Protein 4FE7 (pdb70)

B-factor: mean 55.1, std 15.6, range [10.65, 136.02]

Organism: Escherichia coli (strain K12) (NCBI:txid83333)

Structure (mmCIF, N/CA/C/O backbone):
data_4FE7
#
_entry.id   4FE7
#
_cell.length_a   70.071
_cell.length_b   70.071
_cell.length_c   215.403
_cell.angle_alpha   90.00
_cell.angle_beta   90.00
_cell.angle_gamma   90.00
#
_symmetry.space_group_name_H-M   'P 41 21 2'
#
loop_
_entity.id
_entity.type
_entity.pdbx_description
1 polymer 'Xylose operon regulatory protein'
2 non-polymer alpha-D-xylopyranose
3 water water
#
loop_
_atom_site.group_PDB
_atom_site.id
_atom_site.type_symbol
_atom_site.label_atom_id
_atom_site.label_alt_id
_atom_site.label_comp_id
_atom_site.label_asym_id
_atom_site.label_entity_id
_atom_site.label_seq_id
_atom_site.pdbx_PDB_ins_code
_atom_site.Cartn_x
_atom_site.Cartn_y
_atom_site.Cartn_z
_atom_site.occupancy
_atom_site.B_iso_or_equiv
_atom_site.auth_seq_id
_atom_site.auth_comp_id
_atom_site.auth_asym_id
_atom_site.auth_atom_id
_atom_site.pdbx_PDB_model_num
ATOM 1 N N . MET A 1 21 ? 20.025 41.322 140.881 1.00 38.21 1 MET A N 1
ATOM 2 C CA . MET A 1 21 ? 20.394 42.542 140.054 1.00 39.11 1 MET A CA 1
ATOM 3 C C . MET A 1 21 ? 21.693 42.198 139.328 1.00 39.89 1 MET A C 1
ATOM 4 O O . MET A 1 21 ? 22.711 41.878 139.976 1.00 41.52 1 MET A O 1
ATOM 9 N N . PHE A 1 22 ? 21.688 42.192 138.007 1.00 39.51 2 PHE A N 1
ATOM 10 C CA . PHE A 1 22 ? 22.868 41.644 137.353 1.00 39.01 2 PHE A CA 1
ATOM 11 C C . PHE A 1 22 ? 23.590 42.800 136.668 1.00 39.84 2 PHE A C 1
ATOM 12 O O . PHE A 1 22 ? 23.561 42.971 135.437 1.00 39.98 2 PHE A O 1
ATOM 20 N N . THR A 1 23 ? 24.248 43.587 137.514 1.00 40.59 3 THR A N 1
ATOM 21 C CA . THR A 1 23 ? 24.588 44.965 137.205 1.00 41.29 3 THR A CA 1
ATOM 22 C C . THR A 1 23 ? 26.089 45.161 136.922 1.00 41.78 3 THR A C 1
ATOM 23 O O . THR A 1 23 ? 26.462 46.051 136.149 1.00 42.63 3 THR A O 1
ATOM 27 N N . LYS A 1 24 ? 26.925 44.314 137.531 1.00 41.37 4 LYS A N 1
ATOM 28 C CA . LYS A 1 24 ? 28.363 44.329 137.304 1.00 42.19 4 LYS A CA 1
ATOM 29 C C . LYS A 1 24 ? 28.634 43.846 135.893 1.00 41.80 4 LYS A C 1
ATOM 30 O O . LYS A 1 24 ? 28.298 42.705 135.546 1.00 40.67 4 LYS A O 1
ATOM 36 N N . ARG A 1 25 ? 29.233 44.711 135.078 1.00 43.20 5 ARG A N 1
ATOM 37 C CA . ARG A 1 25 ? 29.637 44.329 133.718 1.00 43.16 5 ARG A CA 1
ATOM 38 C C . ARG A 1 25 ? 31.147 44.144 133.547 1.00 44.43 5 ARG A C 1
ATOM 39 O O . ARG A 1 25 ? 31.954 44.864 134.130 1.00 46.33 5 ARG A O 1
ATOM 47 N N . HIS A 1 26 ? 31.532 43.166 132.748 1.00 44.20 6 HIS A N 1
ATOM 48 C CA . HIS A 1 26 ? 32.939 42.976 132.471 1.00 45.85 6 HIS A CA 1
ATOM 49 C C . HIS A 1 26 ? 33.215 43.230 131.009 1.00 46.52 6 HIS A C 1
ATOM 50 O O . HIS A 1 26 ? 32.534 42.668 130.135 1.00 45.23 6 HIS A O 1
ATOM 57 N N . ARG A 1 27 ? 34.201 44.088 130.742 1.00 48.90 7 ARG A N 1
ATOM 58 C CA . ARG A 1 27 ? 34.678 44.260 129.376 1.00 50.05 7 ARG A CA 1
ATOM 59 C C . ARG A 1 27 ? 35.675 43.167 129.033 1.00 49.35 7 ARG A C 1
ATOM 60 O O . ARG A 1 27 ? 36.664 42.968 129.757 1.00 50.67 7 ARG A O 1
ATOM 68 N N . ILE A 1 28 ? 35.399 42.462 127.936 1.00 47.42 8 ILE A N 1
ATOM 69 C CA . ILE A 1 28 ? 36.250 41.374 127.473 1.00 46.20 8 ILE A CA 1
ATOM 70 C C . ILE A 1 28 ? 36.870 41.673 126.112 1.00 46.93 8 ILE A C 1
ATOM 71 O O . ILE A 1 28 ? 36.175 42.048 125.164 1.00 46.59 8 ILE A O 1
ATOM 76 N N . THR A 1 29 ? 38.190 41.510 126.042 1.00 48.22 9 THR A N 1
ATOM 77 C CA . THR A 1 29 ? 38.966 41.801 124.843 1.00 49.45 9 THR A CA 1
ATOM 78 C C . THR A 1 29 ? 39.426 40.507 124.152 1.00 48.39 9 THR A C 1
ATOM 79 O O . THR A 1 29 ? 40.056 39.643 124.773 1.00 48.29 9 THR A O 1
ATOM 83 N N . LEU A 1 30 ? 39.090 40.377 122.869 1.00 47.91 10 LEU A N 1
ATOM 84 C CA . LEU A 1 30 ? 39.517 39.229 122.062 1.00 47.02 10 LEU A CA 1
ATOM 85 C C . LEU A 1 30 ? 40.537 39.654 121.023 1.00 48.98 10 LEU A C 1
ATOM 86 O O . LEU A 1 30 ? 40.287 40.575 120.236 1.00 50.03 10 LEU A O 1
ATOM 91 N N . LEU A 1 31 ? 41.686 38.984 121.027 1.00 50.03 11 LEU A N 1
ATOM 92 C CA . LEU A 1 31 ? 42.790 39.354 120.152 1.00 52.36 11 LEU A CA 1
ATOM 93 C C . LEU A 1 31 ? 42.999 38.262 119.128 1.00 51.84 11 LEU A C 1
ATOM 94 O O . LEU A 1 31 ? 43.802 37.341 119.328 1.00 51.99 11 LEU A O 1
ATOM 99 N N . PHE A 1 32 ? 42.240 38.371 118.039 1.00 51.92 12 PHE A N 1
ATOM 100 C CA . PHE A 1 32 ? 42.249 37.407 116.945 1.00 51.46 12 PHE A CA 1
ATOM 101 C C . PHE A 1 32 ? 42.164 38.126 115.603 1.00 53.49 12 PHE A C 1
ATOM 102 O O . PHE A 1 32 ? 42.189 39.358 115.545 1.00 55.71 12 PHE A O 1
ATOM 110 N N . ASN A 1 33 ? 42.060 37.366 114.520 1.00 53.39 13 ASN A N 1
ATOM 111 C CA . ASN A 1 33 ? 42.048 37.974 113.214 1.00 55.43 13 ASN A CA 1
ATOM 112 C C . ASN A 1 33 ? 40.827 37.593 112.391 1.00 54.63 13 ASN A C 1
ATOM 113 O O . ASN A 1 33 ? 40.722 36.472 111.882 1.00 53.62 13 ASN A O 1
ATOM 118 N N . ALA A 1 34 ? 39.904 38.541 112.260 1.00 56.03 14 ALA A N 1
ATOM 119 C CA . ALA A 1 34 ? 38.622 38.322 111.579 1.00 55.53 14 ALA A CA 1
ATOM 120 C C . ALA A 1 34 ? 38.736 37.731 110.162 1.00 55.48 14 ALA A C 1
ATOM 121 O O . ALA A 1 34 ? 37.764 37.184 109.636 1.00 54.82 14 ALA A O 1
ATOM 123 N N . ASN A 1 35 ? 39.917 37.834 109.557 1.00 56.34 15 ASN A N 1
ATOM 124 C CA . ASN A 1 35 ? 40.092 37.453 108.162 1.00 56.30 15 ASN A CA 1
ATOM 125 C C . ASN A 1 35 ? 40.432 35.977 107.932 1.00 53.71 15 ASN A C 1
ATOM 126 O O . ASN A 1 35 ? 40.444 35.520 106.793 1.00 53.52 15 ASN A O 1
ATOM 131 N N . LYS A 1 36 ? 40.707 35.212 109.003 1.00 34.18 16 LYS A N 1
ATOM 132 C CA . LYS A 1 36 ? 41.100 33.815 108.869 1.00 32.67 16 LYS A CA 1
ATOM 133 C C . LYS A 1 36 ? 40.051 32.887 109.474 1.00 31.09 16 LYS A C 1
ATOM 134 O O . LYS A 1 36 ? 39.650 33.054 110.620 1.00 48.31 16 LYS A O 1
ATOM 140 N N . ALA A 1 37 ? 39.612 31.875 108.709 1.00 47.11 17 ALA A N 1
ATOM 141 C CA . ALA A 1 37 ? 38.483 31.005 109.108 1.00 45.87 17 ALA A CA 1
ATOM 142 C C . ALA A 1 37 ? 38.616 30.369 110.488 1.00 45.13 17 ALA A C 1
ATOM 143 O O . ALA A 1 37 ? 37.634 30.258 111.222 1.00 44.87 17 ALA A O 1
ATOM 145 N N . TYR A 1 38 ? 39.825 29.946 110.831 1.00 45.13 18 TYR A N 1
ATOM 146 C CA . TYR A 1 38 ? 40.086 29.376 112.139 1.00 45.05 18 TYR A CA 1
ATOM 147 C C . TYR A 1 38 ? 39.832 30.409 113.255 1.00 45.58 18 TYR A C 1
ATOM 148 O O . TYR A 1 38 ? 39.117 30.121 114.216 1.00 45.42 18 TYR A O 1
ATOM 157 N N . ASP A 1 39 ? 40.386 31.611 113.117 1.00 46.37 19 ASP A N 1
ATOM 158 C CA . ASP A 1 39 ? 40.151 32.666 114.095 1.00 47.09 19 ASP A CA 1
ATOM 159 C C . ASP A 1 39 ? 38.669 32.950 114.236 1.00 46.65 19 ASP A C 1
ATOM 160 O O . ASP A 1 39 ? 38.168 33.090 115.351 1.00 46.89 19 ASP A O 1
ATOM 165 N N . ARG A 1 40 ? 37.964 33.018 113.111 1.00 46.56 20 ARG A N 1
ATOM 166 C CA . ARG A 1 40 ? 36.533 33.289 113.133 1.00 46.59 20 ARG A CA 1
ATOM 167 C C . ARG A 1 40 ? 35.750 32.218 113.880 1.00 45.76 20 ARG A C 1
ATOM 168 O O . ARG A 1 40 ? 34.772 32.528 114.544 1.00 45.82 20 ARG A O 1
ATOM 176 N N . GLN A 1 41 ? 36.184 30.964 113.773 1.00 45.54 21 GLN A N 1
ATOM 177 C CA . GLN A 1 41 ? 35.536 29.861 114.488 1.00 45.61 21 GLN A CA 1
ATOM 178 C C . GLN A 1 41 ? 35.693 30.020 115.987 1.00 44.93 21 GLN A C 1
ATOM 179 O O . GLN A 1 41 ? 34.732 29.846 116.734 1.00 45.12 21 GLN A O 1
ATOM 185 N N . VAL A 1 42 ? 36.914 30.343 116.409 1.00 44.22 22 VAL A N 1
ATOM 186 C CA . VAL A 1 42 ? 37.241 30.515 117.813 1.00 43.51 22 VAL A CA 1
ATOM 187 C C . VAL A 1 42 ? 36.370 31.597 118.444 1.00 43.10 22 VAL A C 1
ATOM 188 O O . VAL A 1 42 ? 35.758 31.379 119.482 1.00 42.93 22 VAL A O 1
ATOM 192 N N . VAL A 1 43 ? 36.291 32.745 117.792 1.00 42.90 23 VAL A N 1
ATOM 193 C CA . VAL A 1 43 ? 35.434 33.829 118.249 1.00 43.18 23 VAL A CA 1
ATOM 194 C C . VAL A 1 43 ? 33.955 33.416 118.294 1.00 42.80 23 VAL A C 1
ATOM 195 O O . VAL A 1 43 ? 33.188 33.894 119.135 1.00 42.79 23 VAL A O 1
ATOM 199 N N . GLU A 1 44 ? 33.549 32.523 117.400 1.00 42.58 24 GLU A N 1
ATOM 200 C CA . GLU A 1 44 ? 32.153 32.101 117.386 1.00 42.75 24 GLU A CA 1
ATOM 201 C C . GLU A 1 44 ? 31.804 31.265 118.603 1.00 42.08 24 GLU A C 1
ATOM 202 O O . GLU A 1 44 ? 30.729 31.419 119.164 1.00 42.72 24 GLU A O 1
ATOM 208 N N . GLY A 1 45 ? 32.732 30.410 119.019 1.00 41.22 25 GLY A N 1
ATOM 209 C CA . GLY A 1 45 ? 32.612 29.687 120.276 1.00 40.62 25 GLY A CA 1
ATOM 210 C C . GLY A 1 45 ? 32.490 30.641 121.454 1.00 40.05 25 GLY A C 1
ATOM 211 O O . GLY A 1 45 ? 31.636 30.454 122.320 1.00 40.62 25 GLY A O 1
ATOM 212 N N . VAL A 1 46 ? 33.337 31.669 121.487 1.00 39.02 26 VAL A N 1
ATOM 213 C CA . VAL A 1 46 ? 33.257 32.685 122.533 1.00 38.22 26 VAL A CA 1
ATOM 214 C C . VAL A 1 46 ? 31.842 33.246 122.547 1.00 38.06 26 VAL A C 1
ATOM 215 O O . VAL A 1 46 ? 31.246 33.397 123.608 1.00 38.50 26 VAL A O 1
ATOM 219 N N . GLY A 1 47 ? 31.304 33.520 121.361 1.00 37.70 27 GLY A N 1
ATOM 220 C CA . GLY A 1 47 ? 29.939 34.009 121.215 1.00 37.47 27 GLY A CA 1
ATOM 221 C C . GLY A 1 47 ? 28.909 32.999 121.676 1.00 37.08 27 GLY A C 1
ATOM 222 O O . GLY A 1 47 ? 27.904 33.366 122.292 1.00 37.44 27 GLY A O 1
ATOM 223 N N . GLU A 1 48 ? 29.161 31.723 121.386 1.00 36.48 28 GLU A N 1
ATOM 224 C CA . GLU A 1 48 ? 28.301 30.646 121.872 1.00 36.85 28 GLU A CA 1
ATOM 225 C C . GLU A 1 48 ? 28.222 30.684 123.396 1.00 36.48 28 GLU A C 1
ATOM 226 O O . GLU A 1 48 ? 27.125 30.598 123.972 1.00 36.93 28 GLU A O 1
ATOM 232 N N . TYR A 1 49 ? 29.377 30.837 124.046 1.00 35.47 29 TYR A N 1
ATOM 233 C CA . TYR A 1 49 ? 29.383 30.928 125.486 1.00 35.34 29 TYR A CA 1
ATOM 234 C C . TYR A 1 49 ? 28.547 32.102 125.986 1.00 35.14 29 TYR A C 1
ATOM 235 O O . TYR A 1 49 ? 27.763 31.941 126.924 1.00 35.37 29 TYR A O 1
ATOM 244 N N . LEU A 1 50 ? 28.701 33.267 125.347 1.00 34.45 30 LEU A N 1
ATOM 245 C CA . LEU A 1 50 ? 27.911 34.442 125.678 1.00 34.42 30 LEU A CA 1
ATOM 246 C C . LEU A 1 50 ? 26.431 34.096 125.685 1.00 35.58 30 LEU A C 1
ATOM 247 O O . LEU A 1 50 ? 25.733 34.392 126.652 1.00 36.01 30 LEU A O 1
ATOM 252 N N . GLN A 1 51 ? 25.967 33.446 124.614 1.00 36.57 31 GLN A N 1
ATOM 253 C CA . GLN A 1 51 ? 24.572 32.996 124.482 1.00 38.03 31 GLN A CA 1
ATOM 254 C C . GLN A 1 51 ? 24.124 32.045 125.591 1.00 38.49 31 GLN A C 1
ATOM 255 O O . GLN A 1 51 ? 23.069 32.242 126.209 1.00 38.84 31 GLN A O 1
ATOM 261 N N . ALA A 1 52 ? 24.922 31.009 125.836 1.00 38.48 32 ALA A N 1
ATOM 262 C CA . ALA A 1 52 ? 24.509 29.957 126.760 1.00 39.88 32 ALA A CA 1
ATOM 263 C C . ALA A 1 52 ? 24.515 30.441 128.210 1.00 40.15 32 ALA A C 1
ATOM 264 O O . ALA A 1 52 ? 23.682 30.017 129.018 1.00 41.55 32 ALA A O 1
ATOM 266 N N . SER A 1 53 ? 25.443 31.343 128.521 1.00 39.03 33 SER A N 1
ATOM 267 C CA . SER A 1 53 ? 25.626 31.827 129.874 1.00 38.93 33 SER A CA 1
ATOM 268 C C . SER A 1 53 ? 24.852 33.120 130.128 1.00 39.16 33 SER A C 1
ATOM 269 O O . SER A 1 53 ? 24.648 33.515 131.277 1.00 39.32 33 SER A O 1
ATOM 272 N N . GLN A 1 54 ? 24.438 33.788 129.053 1.00 39.46 34 GLN A N 1
ATOM 273 C CA . GLN A 1 54 ? 23.791 35.093 129.160 1.00 39.74 34 GLN A CA 1
ATOM 274 C C . GLN A 1 54 ? 24.536 35.974 130.170 1.00 39.69 34 GLN A C 1
ATOM 275 O O . GLN A 1 54 ? 23.917 36.648 131.007 1.00 40.34 34 GLN A O 1
ATOM 281 N N . SER A 1 55 ? 25.867 35.950 130.079 1.00 39.17 35 SER A N 1
ATOM 282 C CA . SER A 1 55 ? 26.745 36.781 130.902 1.00 39.27 35 SER A CA 1
ATOM 283 C C . SER A 1 55 ? 26.594 38.254 130.635 1.00 39.60 35 SER A C 1
ATOM 284 O O . SER A 1 55 ? 26.252 38.672 129.524 1.00 39.84 35 SER A O 1
ATOM 287 N N . GLU A 1 56 ? 26.858 39.050 131.660 1.00 40.33 36 GLU A N 1
ATOM 288 C CA . GLU A 1 56 ? 26.853 40.496 131.481 1.00 41.77 36 GLU A CA 1
ATOM 289 C C . GLU A 1 56 ? 28.264 40.954 131.093 1.00 42.00 36 GLU A C 1
ATOM 290 O O . GLU A 1 56 ? 28.908 41.748 131.788 1.00 42.82 36 GLU A O 1
ATOM 296 N N . TRP A 1 57 ? 28.733 40.411 129.972 1.00 41.60 37 TRP A N 1
ATOM 297 C CA . TRP A 1 57 ? 30.024 40.777 129.409 1.00 42.52 37 TRP A CA 1
ATOM 298 C C . TRP A 1 57 ? 29.847 41.702 128.241 1.00 43.38 37 TRP A C 1
ATOM 299 O O . TRP A 1 57 ? 28.888 41.558 127.476 1.00 43.34 37 TRP A O 1
ATOM 310 N N . ASP A 1 58 ? 30.786 42.633 128.092 1.00 44.75 38 ASP A N 1
ATOM 311 C CA . ASP A 1 58 ? 30.902 43.416 126.865 1.00 46.40 38 ASP A CA 1
ATOM 312 C C . ASP A 1 58 ? 32.169 43.002 126.128 1.00 47.13 38 ASP A C 1
ATOM 313 O O . ASP A 1 58 ? 33.273 43.437 126.467 1.00 48.42 38 ASP A O 1
ATOM 318 N N . ILE A 1 59 ? 31.972 42.145 125.127 1.00 46.85 39 ILE A N 1
ATOM 319 C CA . ILE A 1 59 ? 33.026 41.524 124.341 1.00 47.68 39 ILE A CA 1
ATOM 320 C C . ILE A 1 59 ? 33.408 42.359 123.110 1.00 50.44 39 ILE A C 1
ATOM 321 O O . ILE A 1 59 ? 32.554 42.715 122.286 1.00 51.10 39 ILE A O 1
ATOM 326 N N . PHE A 1 60 ? 34.692 42.666 122.981 1.00 53.11 40 PHE A N 1
ATOM 327 C CA . PHE A 1 60 ? 35.175 43.403 121.817 1.00 56.51 40 PHE A CA 1
ATOM 328 C C . PHE A 1 60 ? 36.211 42.618 121.019 1.00 57.09 40 PHE A C 1
ATOM 329 O O . PHE A 1 60 ? 37.189 42.113 121.582 1.00 56.73 40 PHE A O 1
ATOM 337 N N . ILE A 1 61 ? 35.982 42.511 119.710 1.00 58.71 41 ILE A N 1
ATOM 338 C CA . ILE A 1 61 ? 36.964 41.922 118.808 1.00 60.17 41 ILE A CA 1
ATOM 339 C C . ILE A 1 61 ? 37.898 43.041 118.405 1.00 64.24 41 ILE A C 1
ATOM 340 O O . ILE A 1 61 ? 37.620 43.791 117.459 1.00 65.87 41 ILE A O 1
ATOM 345 N N . GLU A 1 62 ? 39.008 43.144 119.134 1.00 66.91 42 GLU A N 1
ATOM 346 C CA . GLU A 1 62 ? 39.862 44.321 119.070 1.00 71.78 42 GLU A CA 1
ATOM 347 C C . GLU A 1 62 ? 41.067 44.118 118.160 1.00 73.80 42 GLU A C 1
ATOM 348 O O . GLU A 1 62 ? 42.019 44.911 118.196 1.00 77.27 42 GLU A O 1
ATOM 354 N N . GLU A 1 63 ? 41.035 43.074 117.335 1.00 72.69 43 GLU A N 1
ATOM 355 C CA . GLU A 1 63 ? 42.194 42.811 116.470 1.00 74.77 43 GLU A CA 1
ATOM 356 C C . GLU A 1 63 ? 41.819 42.289 115.055 1.00 73.60 43 GLU A C 1
ATOM 357 O O . GLU A 1 63 ? 42.201 43.193 114.020 1.00 76.18 43 GLU A O 1
ATOM 363 N N . PHE A 1 65 ? 44.927 44.516 114.294 1.00 119.32 45 PHE A N 1
ATOM 364 C CA . PHE A 1 65 ? 45.382 45.867 114.629 1.00 123.31 45 PHE A CA 1
ATOM 365 C C . PHE A 1 65 ? 45.632 46.019 116.134 1.00 123.58 45 PHE A C 1
ATOM 366 O O . PHE A 1 65 ? 44.820 45.580 116.957 1.00 120.81 45 PHE A O 1
ATOM 374 N N . ARG A 1 66 ? 46.769 46.631 116.473 1.00 126.98 46 ARG A N 1
ATOM 375 C CA . ARG A 1 66 ? 47.134 46.978 117.856 1.00 128.31 46 ARG A CA 1
ATOM 376 C C . ARG A 1 66 ? 48.540 47.575 117.916 1.00 132.61 46 ARG A C 1
ATOM 377 O O . ARG A 1 66 ? 48.719 48.716 118.375 1.00 136.02 46 ARG A O 1
ATOM 385 N N . TRP A 1 75 ? 41.634 50.880 126.845 1.00 77.87 55 TRP A N 1
ATOM 386 C CA . TRP A 1 75 ? 42.028 49.964 125.777 1.00 76.23 55 TRP A CA 1
ATOM 387 C C . TRP A 1 75 ? 41.703 48.514 126.151 1.00 71.87 55 TRP A C 1
ATOM 388 O O . TRP A 1 75 ? 40.700 47.966 125.694 1.00 69.11 55 TRP A O 1
ATOM 399 N N . LEU A 1 76 ? 42.547 47.896 126.978 1.00 71.54 56 LEU A N 1
ATOM 400 C CA . LEU A 1 76 ? 42.370 46.492 127.357 1.00 67.67 56 LEU A CA 1
ATOM 401 C C . LEU A 1 76 ? 41.305 46.373 128.442 1.00 65.62 56 LEU A C 1
ATOM 402 O O . LEU A 1 76 ? 41.083 47.320 129.206 1.00 67.37 56 LEU A O 1
ATOM 407 N N . GLY A 1 77 ? 40.659 45.211 128.518 1.00 61.89 57 GLY A N 1
ATOM 4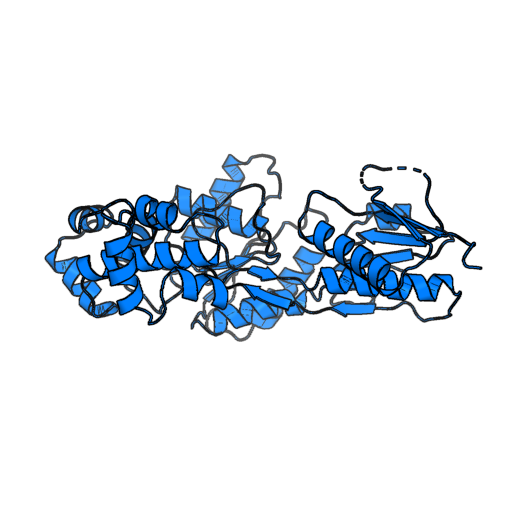08 C CA . GLY A 1 77 ? 39.507 45.033 129.404 1.00 59.27 57 GLY A CA 1
ATOM 409 C C . GLY A 1 77 ? 39.783 44.445 130.780 1.00 58.82 57 GLY A C 1
ATOM 410 O O . GLY A 1 77 ? 40.819 44.725 131.395 1.00 61.26 57 GLY A O 1
ATOM 411 N N . ASP A 1 78 ? 38.830 43.635 131.251 1.00 55.60 58 ASP A N 1
ATOM 412 C CA . ASP A 1 78 ? 38.878 42.998 132.563 1.00 54.73 58 ASP A CA 1
ATOM 413 C C . ASP A 1 78 ? 39.321 41.546 132.448 1.00 53.17 58 ASP A C 1
ATOM 414 O O . ASP A 1 78 ? 39.584 40.877 133.457 1.00 53.17 58 ASP A O 1
ATOM 419 N N . GLY A 1 79 ? 39.373 41.063 131.208 1.00 51.55 59 GLY A N 1
ATOM 420 C CA . GLY A 1 79 ? 39.799 39.698 130.895 1.00 49.90 59 GLY A CA 1
ATOM 421 C C . GLY A 1 79 ? 40.165 39.645 129.432 1.00 49.04 59 GLY A C 1
ATOM 422 O O . GLY A 1 79 ? 39.621 40.407 128.634 1.00 48.71 59 GLY A O 1
ATOM 423 N N . VAL A 1 80 ? 41.095 38.765 129.070 1.00 48.89 60 VAL A N 1
ATOM 424 C CA . VAL A 1 80 ? 41.531 38.672 127.685 1.00 47.94 60 VAL A CA 1
ATOM 425 C C . VAL A 1 80 ? 41.554 37.234 127.206 1.00 46.33 60 VAL A C 1
ATOM 426 O O . VAL A 1 80 ? 41.901 36.332 127.957 1.00 46.94 60 VAL A O 1
ATOM 430 N N . ILE A 1 81 ? 41.147 37.044 125.954 1.00 44.61 61 ILE A N 1
ATOM 431 C CA . ILE A 1 81 ? 41.332 35.800 125.227 1.00 43.35 61 ILE A CA 1
ATOM 432 C C . ILE A 1 81 ? 42.073 36.161 123.942 1.00 44.10 61 ILE A C 1
ATOM 433 O O . ILE A 1 81 ? 41.634 37.041 123.198 1.00 43.59 61 ILE A O 1
ATOM 438 N N . ALA A 1 82 ? 43.200 35.495 123.694 1.00 45.50 62 ALA A N 1
ATOM 439 C CA . ALA A 1 82 ? 44.102 35.901 122.614 1.00 47.17 62 ALA A CA 1
ATOM 440 C C . ALA A 1 82 ? 44.756 34.759 121.848 1.00 47.43 62 ALA A C 1
ATOM 441 O O . ALA A 1 82 ? 44.975 33.670 122.383 1.00 47.46 62 ALA A O 1
ATOM 443 N N . ASP A 1 83 ? 45.077 35.044 120.589 1.00 48.22 63 ASP A N 1
ATOM 444 C CA . ASP A 1 83 ? 45.851 34.153 119.733 1.00 48.89 63 ASP A CA 1
ATOM 445 C C . ASP A 1 83 ? 47.299 34.064 120.206 1.00 51.90 63 ASP A C 1
ATOM 446 O O . ASP A 1 83 ? 48.070 34.996 119.997 1.00 54.41 63 ASP A O 1
ATOM 451 N N . PHE A 1 84 ? 47.668 32.952 120.837 1.00 52.42 64 PHE A N 1
ATOM 452 C CA . PHE A 1 84 ? 49.014 32.805 121.398 1.00 55.56 64 PHE A CA 1
ATOM 453 C C . PHE A 1 84 ? 49.932 31.995 120.494 1.00 56.33 64 PHE A C 1
ATOM 454 O O . PHE A 1 84 ? 51.011 31.557 120.903 1.00 58.83 64 PHE A O 1
ATOM 462 N N . ASP A 1 85 ? 49.496 31.807 119.256 1.00 54.53 65 ASP A N 1
ATOM 463 C CA . ASP A 1 85 ? 50.390 31.364 118.198 1.00 55.42 65 ASP A CA 1
ATOM 464 C C . ASP A 1 85 ? 51.238 32.553 117.760 1.00 58.03 65 ASP A C 1
ATOM 465 O O . ASP A 1 85 ? 52.048 32.449 116.844 1.00 58.80 65 ASP A O 1
ATOM 470 N N . ASP A 1 86 ? 51.044 33.679 118.441 1.00 59.69 66 ASP A N 1
ATOM 471 C CA . ASP A 1 86 ? 51.720 34.916 118.116 1.00 63.07 66 ASP A CA 1
ATOM 472 C C . ASP A 1 86 ? 52.622 35.355 119.270 1.00 67.07 66 ASP A C 1
ATOM 473 O O . ASP A 1 86 ? 52.141 35.866 120.286 1.00 67.34 66 ASP A O 1
ATOM 478 N N . LYS A 1 87 ? 53.930 35.147 119.096 1.00 70.64 67 LYS A N 1
ATOM 479 C CA . LYS A 1 87 ? 54.960 35.581 120.049 1.00 75.34 67 LYS A CA 1
ATOM 480 C C . LYS A 1 87 ? 54.865 37.060 120.429 1.00 77.40 67 LYS A C 1
ATOM 481 O O . LYS A 1 87 ? 55.246 37.441 121.537 1.00 80.15 67 LYS A O 1
ATOM 487 N N . GLN A 1 88 ? 54.368 37.890 119.511 1.00 76.54 68 GLN A N 1
ATOM 488 C CA . GLN A 1 88 ? 54.248 39.330 119.758 1.00 78.87 68 GLN A CA 1
ATOM 489 C C . GLN A 1 88 ? 53.175 39.584 120.801 1.00 76.77 68 GLN A C 1
ATOM 490 O O . GLN A 1 88 ? 53.376 40.375 121.729 1.00 79.61 68 GLN A O 1
ATOM 496 N N . ILE A 1 89 ? 52.046 38.894 120.645 1.00 72.08 69 ILE A N 1
ATOM 497 C CA . ILE A 1 89 ? 50.931 38.993 121.574 1.00 69.60 69 ILE A CA 1
ATOM 498 C C . ILE A 1 89 ? 51.363 38.551 122.972 1.00 70.92 69 ILE A C 1
ATOM 499 O O . ILE A 1 89 ? 51.116 39.259 123.954 1.00 71.92 69 ILE A O 1
ATOM 504 N N . GLU A 1 90 ? 52.028 37.398 123.046 1.00 70.93 70 GLU A N 1
ATOM 505 C CA . GLU A 1 90 ? 52.555 36.869 124.308 1.00 72.85 70 GLU A CA 1
ATOM 506 C C . GLU A 1 90 ? 53.463 37.873 125.013 1.00 77.34 70 GLU A C 1
ATOM 507 O O . GLU A 1 90 ? 53.373 38.048 126.228 1.00 78.63 70 GLU A O 1
ATOM 513 N N . GLN A 1 91 ? 54.331 38.523 124.241 1.00 79.94 71 GLN A N 1
ATOM 514 C CA . GLN A 1 91 ? 55.241 39.526 124.771 1.00 84.93 71 GLN A CA 1
ATOM 515 C C . GLN A 1 91 ? 54.471 40.777 125.161 1.00 84.75 71 GLN A C 1
ATOM 516 O O . GLN A 1 91 ? 54.760 41.392 126.191 1.00 87.83 71 GLN A O 1
ATOM 522 N N . ALA A 1 92 ? 53.479 41.142 124.352 1.00 81.47 72 ALA A N 1
ATOM 523 C CA . ALA A 1 92 ? 52.629 42.285 124.678 1.00 81.27 72 ALA A CA 1
ATOM 524 C C . ALA A 1 92 ? 51.878 42.049 125.985 1.00 79.84 72 ALA A C 1
ATOM 525 O O . ALA A 1 92 ? 51.758 42.948 126.813 1.00 81.75 72 ALA A O 1
ATOM 527 N N . LEU A 1 93 ? 51.402 40.823 126.172 1.00 76.92 73 LEU A N 1
ATOM 528 C CA . LEU A 1 93 ? 50.583 40.484 127.329 1.00 75.31 73 LEU A CA 1
ATOM 529 C C . LEU A 1 93 ? 51.371 40.067 128.560 1.00 78.14 73 LEU A C 1
ATOM 530 O O . LEU A 1 93 ? 50.895 40.234 129.678 1.00 78.18 73 LEU A O 1
ATOM 535 N N . ALA A 1 94 ? 52.562 39.510 128.361 1.00 80.83 74 ALA A N 1
ATOM 536 C CA . ALA A 1 94 ? 53.412 39.138 129.488 1.00 84.53 74 ALA A CA 1
ATOM 537 C C . ALA A 1 94 ? 53.515 40.313 130.458 1.00 87.43 74 ALA A C 1
ATOM 538 O O . ALA A 1 94 ? 54.004 41.371 130.083 1.00 90.01 74 ALA A O 1
ATOM 540 N N . ASP A 1 95 ? 53.004 40.110 131.674 1.00 87.06 75 ASP A N 1
ATOM 541 C CA . ASP A 1 95 ? 53.009 41.081 132.798 1.00 89.85 75 ASP A CA 1
ATOM 542 C C . ASP A 1 95 ? 51.687 41.873 132.987 1.00 86.65 75 ASP A C 1
ATOM 543 O O . ASP A 1 95 ? 51.614 42.804 133.799 1.00 88.75 75 ASP A O 1
ATOM 548 N N . VAL A 1 96 ? 50.651 41.469 132.251 1.00 81.72 76 VAL A N 1
ATOM 549 C CA . VAL A 1 96 ? 49.289 41.997 132.398 1.00 78.12 76 VAL A CA 1
ATOM 550 C C . VAL A 1 96 ? 48.595 41.368 133.619 1.00 76.80 76 VAL A C 1
ATOM 551 O O . VAL A 1 96 ? 48.548 40.140 133.746 1.00 75.52 76 VAL A O 1
ATOM 555 N N . ASP A 1 97 ? 48.053 42.211 134.501 1.00 77.20 77 ASP A N 1
ATOM 556 C CA . ASP A 1 97 ? 47.418 41.753 135.752 1.00 76.39 77 ASP A CA 1
ATOM 557 C C . ASP A 1 97 ? 46.134 40.949 135.567 1.00 71.64 77 ASP A C 1
ATOM 558 O O . ASP A 1 97 ? 45.906 39.972 136.286 1.00 71.42 77 ASP A O 1
ATOM 563 N N . VAL A 1 98 ? 45.299 41.356 134.614 1.00 68.32 78 VAL A N 1
ATOM 564 C CA . VAL A 1 98 ? 43.978 40.747 134.443 1.00 63.82 78 VAL A CA 1
ATOM 565 C C . VAL A 1 98 ? 44.065 39.307 133.912 1.00 62.17 78 VAL A C 1
ATOM 566 O O . VAL A 1 98 ? 45.069 38.937 133.294 1.00 63.16 78 VAL A O 1
ATOM 570 N N . PRO A 1 99 ? 43.022 38.490 134.169 1.00 59.60 79 PRO A N 1
ATOM 571 C CA . PRO A 1 99 ? 42.982 37.124 133.656 1.00 58.33 79 PRO A CA 1
ATOM 572 C C . PRO A 1 99 ? 43.210 37.088 132.152 1.00 57.45 79 PRO A C 1
ATOM 573 O O . PRO A 1 99 ? 42.712 37.961 131.425 1.00 56.62 79 PRO A O 1
ATOM 577 N N . ILE A 1 100 ? 43.977 36.099 131.699 1.00 57.96 80 ILE A N 1
ATOM 578 C CA . ILE A 1 100 ? 44.224 35.888 130.284 1.00 56.70 80 ILE A CA 1
ATOM 579 C C . ILE A 1 100 ? 44.042 34.409 130.004 1.00 55.59 80 ILE A C 1
ATOM 580 O O . ILE A 1 100 ? 44.530 33.562 130.764 1.00 57.66 80 ILE A O 1
ATOM 585 N N . VAL A 1 101 ? 43.333 34.101 128.924 1.00 52.72 81 VAL A N 1
ATOM 586 C CA . VAL A 1 101 ? 43.271 32.746 128.411 1.00 51.45 81 VAL A CA 1
ATOM 587 C C . VAL A 1 101 ? 43.854 32.762 127.004 1.00 51.03 81 VAL A C 1
ATOM 588 O O . VAL A 1 101 ? 43.300 33.388 126.099 1.00 49.54 81 VAL A O 1
ATOM 592 N N . GLY A 1 102 ? 44.984 32.089 126.822 1.00 52.46 82 GLY A N 1
ATOM 593 C CA . GLY A 1 102 ? 45.602 31.993 125.508 1.00 51.68 82 GLY A CA 1
ATOM 594 C C . GLY A 1 102 ? 44.986 30.868 124.713 1.00 49.60 82 GLY A C 1
ATOM 595 O O . GLY A 1 102 ? 44.616 29.846 125.280 1.00 49.65 82 GLY A O 1
ATOM 596 N N . VAL A 1 103 ? 44.865 31.064 123.400 1.00 48.06 83 VAL A N 1
ATOM 597 C CA . VAL A 1 103 ? 44.391 30.034 122.477 1.00 46.25 83 VAL A CA 1
ATOM 598 C C . VAL A 1 103 ? 45.409 29.920 121.361 1.00 46.97 83 VAL A C 1
ATOM 599 O O . VAL A 1 103 ? 45.877 30.928 120.855 1.00 47.80 83 VAL A O 1
ATOM 603 N N . GLY A 1 104 ? 45.743 28.690 120.979 1.00 47.23 84 GLY A N 1
ATOM 604 C CA . GLY A 1 104 ? 46.774 28.427 119.978 1.00 48.01 84 GLY A CA 1
ATOM 605 C C . GLY A 1 104 ? 47.070 26.946 119.819 1.00 48.69 84 GLY A C 1
ATOM 606 O O . GLY A 1 104 ? 46.338 26.105 120.343 1.00 48.26 84 GLY A O 1
ATOM 607 N N . GLY A 1 105 ? 48.143 26.626 119.095 1.00 50.01 85 GLY A N 1
ATOM 608 C CA . GLY A 1 105 ? 48.485 25.238 118.770 1.00 50.99 85 GLY A CA 1
ATOM 609 C C . GLY A 1 105 ? 49.108 24.518 119.948 1.00 54.16 85 GLY A C 1
ATOM 610 O O . GLY A 1 105 ? 49.593 25.163 120.880 1.00 56.39 85 GLY A O 1
ATOM 611 N N . SER A 1 106 ? 49.091 23.186 119.926 1.00 54.73 86 SER A N 1
ATOM 612 C CA . SER A 1 106 ? 49.681 22.407 121.007 1.00 57.80 86 SER A CA 1
ATOM 613 C C . SER A 1 106 ? 51.189 22.327 120.814 1.00 60.84 86 SER A C 1
ATOM 614 O O . SER A 1 106 ? 51.709 22.763 119.780 1.00 60.37 86 SER A O 1
ATOM 617 N N . TYR A 1 107 ? 51.882 21.786 121.817 1.00 64.27 87 TYR A N 1
ATOM 618 C CA . TYR A 1 107 ? 53.319 21.532 121.733 1.00 67.66 87 TYR A CA 1
ATOM 619 C C . TYR A 1 107 ? 53.666 20.177 122.336 1.00 70.96 87 TYR A C 1
ATOM 620 O O . TYR A 1 107 ? 53.233 19.864 123.453 1.00 72.37 87 TYR A O 1
ATOM 629 N N . HIS A 1 108 ? 54.457 19.391 121.602 1.00 72.36 88 HIS A N 1
ATOM 630 C CA . HIS A 1 108 ? 54.902 18.082 122.061 1.00 75.94 88 HIS A CA 1
ATOM 631 C C . HIS A 1 108 ? 55.644 18.203 123.392 1.00 80.27 88 HIS A C 1
ATOM 632 O O . HIS A 1 108 ? 55.401 17.426 124.311 1.00 82.52 88 HIS A O 1
ATOM 639 N N . LEU A 1 109 ? 56.537 19.185 123.491 1.00 81.67 89 LEU A N 1
ATOM 640 C CA . LEU A 1 109 ? 57.231 19.469 124.742 1.00 86.01 89 LEU A CA 1
ATOM 641 C C . LEU A 1 109 ? 56.343 20.326 125.632 1.00 84.59 89 LEU A C 1
ATOM 642 O O . LEU A 1 109 ? 55.834 21.358 125.200 1.00 81.38 89 LEU A O 1
ATOM 647 N N . ALA A 1 110 ? 56.155 19.896 126.875 1.00 87.60 90 ALA A N 1
ATOM 648 C CA . ALA A 1 110 ? 55.278 20.600 127.804 1.00 86.43 90 ALA A CA 1
ATOM 649 C C . ALA A 1 110 ? 55.833 21.956 128.258 1.00 87.84 90 ALA A C 1
ATOM 650 O O . ALA A 1 110 ? 55.058 22.861 128.607 1.00 85.39 90 ALA A O 1
ATOM 652 N N . GLU A 1 111 ? 57.160 22.106 128.241 1.00 92.04 91 GLU A N 1
ATOM 653 C CA . GLU A 1 111 ? 57.784 23.371 128.659 1.00 94.23 91 GLU A CA 1
ATOM 654 C C . GLU A 1 111 ? 57.803 24.450 127.556 1.00 91.11 91 GLU A C 1
ATOM 655 O O . GLU A 1 111 ? 58.284 25.564 127.775 1.00 92.70 91 GLU A O 1
ATOM 661 N N . SER A 1 112 ? 57.262 24.130 126.384 1.00 86.99 92 SER A N 1
ATOM 662 C CA . SER A 1 112 ? 57.166 25.114 125.310 1.00 84.04 92 SER A CA 1
ATOM 663 C C . SER A 1 112 ? 55.845 25.910 125.347 1.00 79.83 92 SER A C 1
ATOM 664 O O . SER A 1 112 ? 55.652 26.840 124.551 1.00 77.82 92 SER A O 1
ATOM 667 N N . TYR A 1 113 ? 54.944 25.546 126.265 1.00 78.70 93 TYR A N 1
ATOM 668 C CA . TYR A 1 113 ? 53.669 26.250 126.439 1.00 74.51 93 TYR A CA 1
ATOM 669 C C . TYR A 1 113 ? 53.907 27.560 127.195 1.00 75.75 93 TYR A C 1
ATOM 670 O O . TYR A 1 113 ? 54.650 27.574 128.177 1.00 79.76 93 TYR A O 1
ATOM 679 N N . PRO A 1 114 ? 53.273 28.662 126.746 1.00 72.61 94 PRO A N 1
ATOM 680 C CA . PRO A 1 114 ? 53.463 29.986 127.357 1.00 73.65 94 PRO A CA 1
ATOM 681 C C . PRO A 1 114 ? 52.915 30.047 128.778 1.00 74.23 94 PRO A C 1
ATOM 682 O O . PRO A 1 114 ? 52.062 29.236 129.130 1.00 72.38 94 PRO A O 1
ATOM 686 N N . PRO A 1 115 ? 53.386 31.016 129.591 1.00 76.98 95 PRO A N 1
ATOM 687 C CA . PRO A 1 115 ? 53.022 31.023 131.006 1.00 78.24 95 PRO A CA 1
ATOM 688 C C . PRO A 1 115 ? 51.623 31.592 131.250 1.00 74.65 95 PRO A C 1
ATOM 689 O O . PRO A 1 115 ? 51.466 32.633 131.906 1.00 75.55 95 PRO A O 1
ATOM 693 N N . VAL A 1 116 ? 50.616 30.890 130.739 1.00 70.89 96 VAL A N 1
ATOM 694 C CA . VAL A 1 116 ? 49.235 31.345 130.815 1.00 67.29 96 VAL A CA 1
ATOM 695 C C . VAL A 1 116 ? 48.302 30.146 130.631 1.00 64.83 96 VAL A C 1
ATOM 696 O O . VAL A 1 116 ? 48.723 29.105 130.122 1.00 65.42 96 VAL A O 1
ATOM 700 N N . HIS A 1 117 ? 47.054 30.277 131.074 1.00 62.54 97 HIS A N 1
ATOM 701 C CA . HIS A 1 117 ? 46.051 29.252 130.824 1.00 60.47 97 HIS A CA 1
ATOM 702 C C . HIS A 1 117 ? 45.856 29.172 129.328 1.00 58.22 97 HIS A C 1
ATOM 703 O O . HIS A 1 117 ? 45.858 30.203 128.651 1.00 57.49 97 HIS A O 1
ATOM 710 N N . TYR A 1 118 ? 45.678 27.958 128.813 1.00 57.54 98 TYR A N 1
ATOM 711 C CA . TYR A 1 118 ? 45.854 27.717 127.391 1.00 55.91 98 TYR A CA 1
ATOM 712 C C . TYR A 1 118 ? 44.914 26.639 126.871 1.00 54.08 98 TYR A C 1
ATOM 713 O O . TYR A 1 118 ? 44.928 25.498 127.343 1.00 55.83 98 TYR A O 1
ATOM 722 N N . ILE A 1 119 ? 44.097 27.020 125.897 1.00 50.96 99 ILE A N 1
ATOM 723 C CA . ILE A 1 119 ? 43.288 26.089 125.139 1.00 49.20 99 ILE A CA 1
ATOM 724 C C . ILE A 1 119 ? 44.072 25.773 123.872 1.00 49.07 99 ILE A C 1
ATOM 725 O O . ILE A 1 119 ? 44.506 26.693 123.170 1.00 48.47 99 ILE A O 1
ATOM 730 N N . ALA A 1 120 ? 44.258 24.485 123.583 1.00 49.69 100 ALA A N 1
ATOM 731 C CA . ALA A 1 120 ? 45.116 24.065 122.466 1.00 50.06 100 ALA A CA 1
ATOM 732 C C . ALA A 1 120 ? 44.432 23.183 121.424 1.00 48.68 100 ALA A C 1
ATOM 733 O O . ALA A 1 120 ? 43.701 22.250 121.771 1.00 49.30 100 ALA A O 1
ATOM 735 N N . THR A 1 121 ? 44.670 23.473 120.148 1.00 47.16 101 THR A N 1
ATOM 736 C CA . THR A 1 121 ? 44.325 22.518 119.099 1.00 46.26 101 THR A CA 1
ATOM 737 C C . THR A 1 121 ? 45.406 21.435 119.093 1.00 48.83 101 THR A C 1
ATOM 738 O O . THR A 1 121 ? 46.600 21.747 119.158 1.00 50.51 101 THR A O 1
ATOM 742 N N . ASP A 1 122 ? 44.988 20.169 119.051 1.00 49.53 102 ASP A N 1
ATOM 743 C CA . ASP A 1 122 ? 45.911 19.030 119.143 1.00 51.87 102 ASP A CA 1
ATOM 744 C C . ASP A 1 122 ? 46.649 18.804 117.825 1.00 51.36 102 ASP A C 1
ATOM 745 O O . ASP A 1 122 ? 46.190 18.030 116.971 1.00 50.84 102 ASP A O 1
ATOM 750 N N . ASN A 1 123 ? 47.792 19.477 117.659 1.00 51.74 103 ASN A N 1
ATOM 751 C CA . ASN A 1 123 ? 48.551 19.420 116.396 1.00 50.95 103 ASN A CA 1
ATOM 752 C C . ASN A 1 123 ? 48.759 17.977 115.910 1.00 52.14 103 ASN A C 1
ATOM 753 O O . ASN A 1 123 ? 48.501 17.675 114.746 1.00 50.94 103 ASN A O 1
ATOM 758 N N . TYR A 1 124 ? 49.187 17.090 116.809 1.00 54.89 104 TYR A N 1
ATOM 759 C CA . TYR A 1 124 ? 49.369 15.672 116.479 1.00 56.44 104 TYR A CA 1
ATOM 760 C C . TYR A 1 124 ? 48.098 15.060 115.897 1.00 54.72 104 TYR A C 1
ATOM 761 O O . TYR A 1 124 ? 48.122 14.495 114.803 1.00 53.93 104 TYR A O 1
ATOM 770 N N . ALA A 1 125 ? 46.998 15.178 116.638 1.00 54.16 105 ALA A N 1
ATOM 771 C CA . ALA A 1 125 ? 45.729 14.591 116.235 1.00 53.35 105 ALA A CA 1
ATOM 772 C C . ALA A 1 125 ? 45.318 15.045 114.836 1.00 50.77 105 ALA A C 1
ATOM 773 O O . ALA A 1 125 ? 44.816 14.246 114.047 1.00 50.87 105 ALA A O 1
ATOM 775 N N . LEU A 1 126 ? 45.547 16.324 114.538 1.00 48.96 106 LEU A N 1
ATOM 776 C CA . LEU A 1 126 ? 45.209 16.902 113.234 1.00 46.74 106 LEU A CA 1
ATOM 777 C C . LEU A 1 126 ? 45.921 16.175 112.095 1.00 47.26 106 LEU A C 1
ATOM 778 O O . LEU A 1 126 ? 45.290 15.771 111.113 1.00 46.38 106 LEU A O 1
ATOM 783 N N . VAL A 1 127 ? 47.231 16.006 112.227 1.00 49.04 107 VAL A N 1
ATOM 784 C CA . VAL A 1 127 ? 47.986 15.299 111.208 1.00 50.17 107 VAL A CA 1
ATOM 785 C C . VAL A 1 127 ? 47.478 13.864 111.177 1.00 52.24 107 VAL A C 1
ATOM 786 O O . VAL A 1 127 ? 47.188 13.323 110.112 1.00 51.99 107 VAL A O 1
ATOM 790 N N . GLU A 1 128 ? 47.334 13.276 112.361 1.00 54.88 108 GLU A N 1
ATOM 791 C CA . GLU A 1 128 ? 46.865 11.910 112.516 1.00 57.35 108 GLU A CA 1
ATOM 792 C C . GLU A 1 128 ? 45.547 11.696 111.790 1.00 55.83 108 GLU A C 1
ATOM 793 O O . GLU A 1 128 ? 45.374 10.723 111.067 1.00 57.05 108 GLU A O 1
ATOM 799 N N . SER A 1 129 ? 44.632 12.630 111.984 1.00 53.85 109 SER A N 1
ATOM 800 C CA . SER A 1 129 ? 43.323 12.580 111.372 1.00 52.94 109 SER A CA 1
ATOM 801 C C . SER A 1 129 ? 43.437 12.497 109.856 1.00 51.47 109 SER A C 1
ATOM 802 O O . SER A 1 129 ? 42.684 11.765 109.216 1.00 52.32 109 SER A O 1
ATOM 805 N N . ALA A 1 130 ? 44.378 13.247 109.289 1.00 49.77 110 ALA A N 1
ATOM 806 C CA . ALA A 1 130 ? 44.558 13.287 107.843 1.00 48.37 110 ALA A CA 1
ATOM 807 C C . ALA A 1 130 ? 45.280 12.039 107.346 1.00 50.26 110 ALA A C 1
ATOM 808 O O . ALA A 1 130 ? 44.983 11.513 106.267 1.00 50.22 110 ALA A O 1
ATOM 810 N N . PHE A 1 131 ? 46.240 11.583 108.148 1.00 52.11 111 PHE A N 1
ATOM 811 C CA . PHE A 1 131 ? 47.007 10.382 107.869 1.00 53.98 111 PHE A CA 1
ATOM 812 C C . PHE A 1 131 ? 46.059 9.198 107.819 1.00 55.62 111 PHE A C 1
ATOM 813 O O . PHE A 1 131 ? 46.076 8.422 106.863 1.00 56.02 111 PHE A O 1
ATOM 821 N N . LEU A 1 132 ? 45.212 9.080 108.837 1.00 56.64 112 LEU A N 1
ATOM 822 C CA . LEU A 1 132 ? 44.272 7.974 108.898 1.00 59.01 112 LEU A CA 1
ATOM 823 C C . LEU A 1 132 ? 43.287 7.982 107.737 1.00 57.87 112 LEU A C 1
ATOM 824 O O . LEU A 1 132 ? 42.935 6.918 107.220 1.00 60.11 112 LEU A O 1
ATOM 829 N N . HIS A 1 133 ? 42.887 9.176 107.303 1.00 54.98 113 HIS A N 1
ATOM 830 C CA . HIS A 1 133 ? 42.056 9.333 106.112 1.00 53.82 113 HIS A CA 1
ATOM 831 C C . HIS A 1 133 ? 42.693 8.764 104.840 1.00 54.39 113 HIS A C 1
ATOM 832 O O . HIS A 1 133 ? 42.049 8.029 104.080 1.00 55.38 113 HIS A O 1
ATOM 839 N N . LEU A 1 134 ? 43.951 9.120 104.605 1.00 54.04 114 LEU A N 1
ATOM 840 C CA . LEU A 1 134 ? 44.665 8.638 103.437 1.00 54.75 114 LEU A CA 1
ATOM 841 C C . LEU A 1 134 ? 44.995 7.157 103.578 1.00 58.73 114 LEU A C 1
ATOM 842 O O . LEU A 1 134 ? 44.959 6.407 102.598 1.00 59.39 114 LEU A O 1
ATOM 847 N N . LYS A 1 135 ? 45.297 6.740 104.806 1.00 62.05 115 LYS A N 1
ATOM 848 C CA . LYS A 1 135 ? 45.562 5.332 105.105 1.00 66.59 115 LYS A CA 1
ATOM 849 C C . LYS A 1 135 ? 44.378 4.492 104.626 1.00 68.49 115 LYS A C 1
ATOM 850 O O . LYS A 1 135 ? 44.565 3.531 103.880 1.00 70.07 115 LYS A O 1
ATOM 856 N N . GLU A 1 136 ? 43.166 4.888 105.022 1.00 68.55 116 GLU A N 1
ATOM 857 C CA . GLU A 1 136 ? 41.952 4.153 104.668 1.00 70.99 116 GLU A CA 1
ATOM 858 C C . GLU A 1 136 ? 41.749 4.025 103.164 1.00 70.20 116 GLU A C 1
ATOM 859 O O . GLU A 1 136 ? 41.048 3.135 102.709 1.00 72.65 116 GLU A O 1
ATOM 865 N N . LYS A 1 137 ? 42.365 4.907 102.393 1.00 67.58 117 LYS A N 1
ATOM 866 C CA . LYS A 1 137 ? 42.217 4.856 100.946 1.00 67.03 117 LYS A CA 1
ATOM 867 C C . LYS A 1 137 ? 43.420 4.195 100.279 1.00 67.83 117 LYS A C 1
ATOM 868 O O . LYS A 1 137 ? 43.882 4.625 99.212 1.00 66.21 117 LYS A O 1
ATOM 874 N N . GLY A 1 138 ? 43.926 3.149 100.929 1.00 70.78 118 GLY A N 1
ATOM 875 C CA . GLY A 1 138 ? 45.050 2.364 100.414 1.00 72.06 118 GLY A CA 1
ATOM 876 C C . GLY A 1 138 ? 46.385 3.075 100.243 1.00 69.95 118 GLY A C 1
ATOM 877 O O . GLY A 1 138 ? 47.385 2.426 99.935 1.00 71.66 118 GLY A O 1
ATOM 878 N N . VAL A 1 139 ? 46.406 4.394 100.431 1.00 66.90 119 VAL A N 1
ATOM 879 C CA . VAL A 1 139 ? 47.629 5.196 100.300 1.00 65.20 119 VAL A CA 1
ATOM 880 C C . VAL A 1 139 ? 48.721 4.727 101.262 1.00 67.74 119 VAL A C 1
ATOM 881 O O . VAL A 1 139 ? 48.479 4.586 102.464 1.00 69.28 119 VAL A O 1
ATOM 885 N N . ASN A 1 140 ? 49.912 4.464 100.719 1.00 68.57 120 ASN A N 1
ATOM 886 C CA . ASN A 1 140 ? 51.067 4.055 101.531 1.00 71.22 120 ASN A CA 1
ATOM 887 C C . ASN A 1 140 ? 52.353 4.838 101.211 1.00 70.01 120 ASN A C 1
ATOM 888 O O . ASN A 1 140 ? 53.399 4.604 101.823 1.00 72.31 120 ASN A O 1
ATOM 893 N N . ARG A 1 141 ? 52.261 5.753 100.245 1.00 66.80 121 ARG A N 1
ATOM 894 C CA . ARG A 1 141 ? 53.321 6.726 99.956 1.00 65.74 121 ARG A CA 1
ATOM 895 C C . ARG A 1 141 ? 52.901 8.102 100.476 1.00 62.84 121 ARG A C 1
ATOM 896 O O . ARG A 1 141 ? 51.970 8.707 99.936 1.00 60.90 121 ARG A O 1
ATOM 904 N N . PHE A 1 142 ? 53.583 8.601 101.510 1.00 62.99 122 PHE A N 1
ATOM 905 C CA . PHE A 1 142 ? 53.185 9.854 102.167 1.00 60.35 122 PHE A CA 1
ATOM 906 C C . PHE A 1 142 ? 54.134 11.044 101.984 1.00 59.07 122 PHE A C 1
ATOM 907 O O . PHE A 1 142 ? 55.350 10.909 102.070 1.00 60.91 122 PHE A O 1
ATOM 915 N N . ALA A 1 143 ? 53.550 12.215 101.748 1.00 56.06 123 ALA A N 1
ATOM 916 C CA . ALA A 1 143 ? 54.306 13.451 101.553 1.00 54.89 123 ALA A CA 1
ATOM 917 C C . ALA A 1 143 ? 53.743 14.590 102.396 1.00 53.45 123 ALA A C 1
ATOM 918 O O . ALA A 1 143 ? 52.553 14.615 102.695 1.00 52.38 123 ALA A O 1
ATOM 920 N N . PHE A 1 144 ? 54.593 15.543 102.760 1.00 53.61 124 PHE A N 1
ATOM 921 C CA . PHE A 1 144 ? 54.175 16.651 103.619 1.00 52.49 124 PHE A CA 1
ATOM 922 C C . PHE A 1 144 ? 54.676 17.983 103.064 1.00 51.83 124 PHE A C 1
ATOM 923 O O . PHE A 1 144 ? 55.884 18.168 102.856 1.00 53.67 124 PHE A O 1
ATOM 931 N N . TYR A 1 145 ? 53.746 18.897 102.808 1.00 49.22 125 TYR A N 1
ATOM 932 C CA . TYR A 1 145 ? 54.100 20.239 102.381 1.00 48.84 125 TYR A CA 1
ATOM 933 C C . TYR A 1 145 ? 53.921 21.158 103.573 1.00 49.50 125 TYR A C 1
ATOM 934 O O . TYR A 1 145 ? 52.809 21.357 104.065 1.00 48.04 125 TYR A O 1
ATOM 943 N N . GLY A 1 146 ? 55.034 21.689 104.057 1.00 51.79 126 GLY A N 1
ATOM 944 C CA . GLY A 1 146 ? 55.018 22.458 105.280 1.00 52.99 126 GLY A CA 1
ATOM 945 C C . GLY A 1 146 ? 55.325 23.922 105.086 1.00 53.94 126 GLY A C 1
ATOM 946 O O . GLY A 1 146 ? 54.862 24.553 104.129 1.00 52.85 126 GLY A O 1
ATOM 947 N N . LEU A 1 147 ? 56.124 24.455 106.002 1.00 56.40 127 LEU A N 1
ATOM 948 C CA . LEU A 1 147 ? 56.351 25.882 106.088 1.00 57.77 127 LEU A CA 1
ATOM 949 C C . LEU A 1 147 ? 57.760 26.112 106.625 1.00 61.59 127 LEU A C 1
ATOM 950 O O . LEU A 1 147 ? 58.160 25.471 107.598 1.00 62.97 127 LEU A O 1
ATOM 955 N N . PRO A 1 148 ? 58.525 27.022 105.991 1.00 63.79 128 PRO A N 1
ATOM 956 C CA . PRO A 1 148 ? 59.916 27.197 106.399 1.00 67.91 128 PRO A CA 1
ATOM 957 C C . PRO A 1 148 ? 60.026 27.571 107.870 1.00 70.32 128 PRO A C 1
ATOM 958 O O . PRO A 1 148 ? 59.098 28.169 108.436 1.00 69.01 128 PRO A O 1
ATOM 962 N N . GLU A 1 149 ? 61.150 27.206 108.483 1.00 74.18 129 GLU A N 1
ATOM 963 C CA . GLU A 1 149 ? 61.493 27.692 109.814 1.00 77.31 129 GLU A CA 1
ATOM 964 C C . GLU A 1 149 ? 61.420 29.219 109.810 1.00 78.22 129 GLU A C 1
ATOM 965 O O . GLU A 1 149 ? 61.013 29.824 110.789 1.00 78.27 129 GLU A O 1
ATOM 971 N N . SER A 1 150 ? 61.817 29.805 108.678 1.00 79.04 130 SER A N 1
ATOM 972 C CA . SER A 1 150 ? 61.799 31.246 108.401 1.00 80.36 130 SER A CA 1
ATOM 973 C C . SER A 1 150 ? 60.548 31.997 108.912 1.00 77.97 130 SER A C 1
ATOM 974 O O . SER A 1 150 ? 60.667 33.075 109.496 1.00 80.35 130 SER A O 1
ATOM 977 N N . SER A 1 151 ? 59.359 31.438 108.701 1.00 73.52 131 SER A N 1
ATOM 978 C CA . SER A 1 151 ? 58.142 31.988 109.315 1.00 71.37 131 SER A CA 1
ATOM 979 C C . SER A 1 151 ? 58.144 31.711 110.826 1.00 71.83 131 SER A C 1
ATOM 980 O O . SER A 1 151 ? 58.913 30.892 111.307 1.00 73.78 131 SER A O 1
ATOM 983 N N . GLY A 1 152 ? 57.289 32.375 111.584 1.00 70.37 132 GLY A N 1
ATOM 984 C CA . GLY A 1 152 ? 57.283 32.151 113.032 1.00 70.76 132 GLY A CA 1
ATOM 985 C C . GLY A 1 152 ? 56.267 31.111 113.465 1.00 67.05 132 GLY A C 1
ATOM 986 O O . GLY A 1 152 ? 55.821 31.101 114.622 1.00 67.07 132 GLY A O 1
ATOM 987 N N . LYS A 1 153 ? 55.898 30.239 112.531 1.00 63.82 133 LYS A N 1
ATOM 988 C CA . LYS A 1 153 ? 54.790 29.323 112.731 1.00 59.85 133 LYS A CA 1
ATOM 989 C C . LYS A 1 153 ? 55.202 28.022 113.405 1.00 60.21 133 LYS A C 1
ATOM 990 O O . LYS A 1 153 ? 55.604 27.067 112.746 1.00 59.99 133 LYS A O 1
ATOM 996 N N . ARG A 1 154 ? 55.081 27.995 114.727 1.00 60.72 134 ARG A N 1
ATOM 997 C CA . ARG A 1 154 ? 55.551 26.866 115.529 1.00 62.11 134 ARG A CA 1
ATOM 998 C C . ARG A 1 154 ? 54.593 25.680 115.447 1.00 58.73 134 ARG A C 1
ATOM 999 O O . ARG A 1 154 ? 55.000 24.544 115.655 1.00 59.96 134 ARG A O 1
ATOM 1007 N N . TRP A 1 155 ? 53.329 25.935 115.124 1.00 54.71 135 TRP A N 1
ATOM 1008 C CA . TRP A 1 155 ? 52.410 24.838 114.852 1.00 51.98 135 TRP A CA 1
ATOM 1009 C C . TRP A 1 155 ? 52.784 24.079 113.573 1.00 51.26 135 TRP A C 1
ATOM 1010 O O . TRP A 1 155 ? 52.456 22.895 113.422 1.00 50.59 135 TRP A O 1
ATOM 1021 N N . ALA A 1 156 ? 53.475 24.759 112.660 1.00 51.26 136 ALA A N 1
ATOM 1022 C CA . ALA A 1 156 ? 53.951 24.119 111.444 1.00 50.65 136 ALA A CA 1
ATOM 1023 C C . ALA A 1 156 ? 54.987 23.046 111.802 1.00 53.24 136 ALA A C 1
ATOM 1024 O O . ALA A 1 156 ? 54.783 21.873 111.486 1.00 52.75 136 ALA A O 1
ATOM 1026 N N . THR A 1 157 ? 56.067 23.446 112.482 1.00 56.33 137 THR A N 1
ATOM 1027 C CA . THR A 1 157 ? 57.072 22.512 113.022 1.00 59.49 137 THR A CA 1
ATOM 1028 C C . THR A 1 157 ? 56.403 21.354 113.777 1.00 59.29 137 THR A C 1
ATOM 1029 O O . THR A 1 157 ? 56.710 20.183 113.542 1.00 60.23 137 THR A O 1
ATOM 1033 N N . GLU A 1 158 ? 55.488 21.701 114.680 1.00 58.22 138 GLU A N 1
ATOM 1034 C CA . GLU A 1 158 ? 54.692 20.729 115.421 1.00 57.98 138 GLU A CA 1
ATOM 1035 C C . GLU A 1 158 ? 53.969 19.718 114.522 1.00 55.91 138 GLU A C 1
ATOM 1036 O O . GLU A 1 158 ? 53.971 18.526 114.810 1.00 57.28 138 GLU A O 1
ATOM 1042 N N . ARG A 1 159 ? 53.361 20.186 113.437 1.00 53.04 139 ARG A N 1
ATOM 1043 C CA . ARG A 1 159 ? 52.690 19.279 112.506 1.00 51.63 139 ARG A CA 1
ATOM 1044 C C . ARG A 1 159 ? 53.661 18.382 111.729 1.00 53.33 139 ARG A C 1
ATOM 1045 O O . ARG A 1 159 ? 53.428 17.182 111.583 1.00 54.00 139 ARG A O 1
ATOM 1053 N N . GLU A 1 160 ? 54.753 18.971 111.253 1.00 54.62 140 GLU A N 1
ATOM 1054 C CA . GLU A 1 160 ? 55.814 18.239 110.566 1.00 56.29 140 GLU A CA 1
ATOM 1055 C C . GLU A 1 160 ? 56.366 17.106 111.419 1.00 59.98 140 GLU A C 1
ATOM 1056 O O . GLU A 1 160 ? 56.493 15.980 110.953 1.00 60.50 140 GLU A O 1
ATOM 1062 N N . TYR A 1 161 ? 56.692 17.416 112.670 1.00 63.22 141 TYR A N 1
ATOM 1063 C CA . TYR A 1 161 ? 57.187 16.428 113.625 1.00 67.61 141 TYR A CA 1
ATOM 1064 C C . TYR A 1 161 ? 56.211 15.255 113.758 1.00 67.29 141 TYR A C 1
ATOM 1065 O O . TYR A 1 161 ? 56.613 14.101 113.640 1.00 69.78 141 TYR A O 1
ATOM 1074 N N . ALA A 1 162 ? 54.934 15.560 113.984 1.00 64.79 142 ALA A N 1
ATOM 1075 C CA . ALA A 1 162 ? 53.885 14.547 114.056 1.00 64.43 142 ALA A CA 1
ATOM 1076 C C . ALA A 1 162 ? 53.847 13.689 112.791 1.00 64.07 142 ALA A C 1
ATOM 1077 O O . ALA A 1 162 ? 53.811 12.461 112.875 1.00 66.03 142 ALA A O 1
ATOM 1079 N N . PHE A 1 163 ? 53.857 14.339 111.625 1.00 61.91 143 PHE A N 1
ATOM 1080 C CA . PHE A 1 163 ? 53.936 13.638 110.344 1.00 61.48 143 PHE A CA 1
ATOM 1081 C C . PHE A 1 163 ? 55.039 12.589 110.398 1.00 65.60 143 PHE A C 1
ATOM 1082 O O . PHE A 1 163 ? 54.785 11.401 110.204 1.00 66.88 143 PHE A O 1
ATOM 1090 N N . ARG A 1 164 ? 56.257 13.029 110.698 1.00 68.48 144 ARG A N 1
ATOM 1091 C CA . ARG A 1 164 ? 57.403 12.128 110.772 1.00 72.96 144 ARG A CA 1
ATOM 1092 C C . ARG A 1 164 ? 57.159 10.996 111.752 1.00 76.21 144 ARG A C 1
ATOM 1093 O O . ARG A 1 164 ? 57.500 9.846 111.480 1.00 78.53 144 ARG A O 1
ATOM 1101 N N . GLN A 1 165 ? 56.541 11.333 112.878 1.00 76.93 145 GLN A N 1
ATOM 1102 C CA . GLN A 1 165 ? 56.303 10.379 113.946 1.00 80.92 145 GLN A CA 1
ATOM 1103 C C . GLN A 1 165 ? 55.397 9.234 113.494 1.00 80.73 145 GLN A C 1
ATOM 1104 O O . GLN A 1 165 ? 55.727 8.069 113.708 1.00 84.35 145 GLN A O 1
ATOM 1110 N N . LEU A 1 166 ? 54.282 9.554 112.839 1.00 77.29 146 LEU A N 1
ATOM 1111 C CA . LEU A 1 166 ? 53.342 8.508 112.419 1.00 77.49 146 LEU A CA 1
ATOM 1112 C C . LEU A 1 166 ? 53.548 7.971 111.011 1.00 76.83 146 LEU A C 1
ATOM 1113 O O . LEU A 1 166 ? 52.803 7.095 110.564 1.00 76.90 146 LEU A O 1
ATOM 1118 N N . VAL A 1 167 ? 54.561 8.482 110.319 1.00 76.64 147 VAL A N 1
ATOM 1119 C CA . VAL A 1 167 ? 54.917 7.948 109.012 1.00 76.55 147 VAL A CA 1
ATOM 1120 C C . VAL A 1 167 ? 56.048 6.914 109.140 1.00 81.15 147 VAL A C 1
ATOM 1121 O O . VAL A 1 167 ? 56.338 6.175 108.195 1.00 81.74 147 VAL A O 1
ATOM 1125 N N . ALA A 1 168 ? 56.642 6.847 110.332 1.00 84.90 148 ALA A N 1
ATOM 1126 C CA . ALA A 1 168 ? 57.838 6.039 110.600 1.00 90.04 148 ALA A CA 1
ATOM 1127 C C . ALA A 1 168 ? 57.766 4.562 110.179 1.00 92.86 148 ALA A C 1
ATOM 1128 O O . ALA A 1 168 ? 58.769 3.991 109.743 1.00 95.45 148 ALA A O 1
ATOM 1130 N N . GLU A 1 169 ? 56.591 3.954 110.297 1.00 92.76 149 GLU A N 1
ATOM 1131 C CA . GLU A 1 169 ? 56.463 2.516 110.069 1.00 96.34 149 GLU A CA 1
ATOM 1132 C C . GLU A 1 169 ? 55.839 2.133 108.715 1.00 93.70 149 GLU A C 1
ATOM 1133 O O . GLU A 1 169 ? 55.474 0.972 108.503 1.00 96.00 149 GLU A O 1
ATOM 1139 N N . GLU A 1 170 ? 55.734 3.090 107.792 1.00 89.40 150 GLU A N 1
ATOM 1140 C CA . GLU A 1 170 ? 55.118 2.807 106.494 1.00 87.11 150 GLU A CA 1
ATOM 1141 C C . GLU A 1 170 ? 56.057 2.045 105.556 1.00 89.17 150 GLU A C 1
ATOM 1142 O O . GLU A 1 170 ? 57.255 1.943 105.826 1.00 91.88 150 GLU A O 1
ATOM 1148 N N . LYS A 1 171 ? 55.508 1.502 104.468 1.00 88.31 151 LYS A N 1
ATOM 1149 C CA . LYS A 1 171 ? 56.291 0.703 103.518 1.00 90.19 151 LYS A CA 1
ATOM 1150 C C . LYS A 1 171 ? 57.432 1.523 102.910 1.00 88.80 151 LYS A C 1
ATOM 1151 O O . LYS A 1 171 ? 58.607 1.214 103.119 1.00 91.71 151 LYS A O 1
ATOM 1157 N N . TYR A 1 172 ? 57.074 2.564 102.161 1.00 84.74 152 TYR A N 1
ATOM 1158 C CA . TYR A 1 172 ? 58.043 3.545 101.679 1.00 83.27 152 TYR A CA 1
ATOM 1159 C C . TYR A 1 172 ? 58.134 4.664 102.710 1.00 82.50 152 TYR A C 1
ATOM 1160 O O . TYR A 1 172 ? 57.173 4.911 103.455 1.00 81.66 152 TYR A O 1
ATOM 1169 N N . ARG A 1 173 ? 59.286 5.328 102.765 1.00 82.89 153 ARG A N 1
ATOM 1170 C CA . ARG A 1 173 ? 59.488 6.429 103.709 1.00 82.36 153 ARG A CA 1
ATOM 1171 C C . ARG A 1 173 ? 58.640 7.637 103.335 1.00 77.42 153 ARG A C 1
ATOM 1172 O O . ARG A 1 173 ? 58.203 7.765 102.186 1.00 74.87 153 ARG A O 1
ATOM 1180 N N . GLY A 1 174 ? 58.406 8.513 104.311 1.00 76.23 154 GLY A N 1
ATOM 1181 C CA . GLY A 1 174 ? 57.744 9.793 104.064 1.00 71.31 154 GLY A CA 1
ATOM 1182 C C . GLY A 1 174 ? 58.714 10.790 103.461 1.00 70.05 154 GLY A C 1
ATOM 1183 O O . GLY A 1 174 ? 59.928 10.631 103.578 1.00 73.04 154 GLY A O 1
ATOM 1184 N N . VAL A 1 175 ? 58.186 11.807 102.791 1.00 66.12 155 VAL A N 1
ATOM 1185 C CA . VAL A 1 175 ? 59.027 12.872 102.258 1.00 65.20 155 VAL A CA 1
ATOM 1186 C C . VAL A 1 175 ? 58.450 14.216 102.674 1.00 62.66 155 VAL A C 1
ATOM 1187 O O . VAL A 1 175 ? 57.259 14.469 102.485 1.00 60.30 155 VAL A O 1
ATOM 1191 N N . VAL A 1 176 ? 59.292 15.073 103.239 1.00 63.25 156 VAL A N 1
ATOM 1192 C CA . VAL A 1 176 ? 58.861 16.388 103.694 1.00 61.20 156 VAL A CA 1
ATOM 1193 C C . VAL A 1 176 ? 59.433 17.485 102.812 1.00 60.53 156 VAL A C 1
ATOM 1194 O O . VAL A 1 176 ? 60.596 17.437 102.444 1.00 62.46 156 VAL A O 1
ATOM 1198 N N . TYR A 1 177 ? 58.603 18.462 102.466 1.00 58.11 157 TYR A N 1
ATOM 1199 C CA . TYR A 1 177 ? 59.060 19.649 101.750 1.00 58.50 157 TYR A CA 1
ATOM 1200 C C . TYR A 1 177 ? 58.522 20.947 102.366 1.00 58.92 157 TYR A C 1
ATOM 1201 O O . TYR A 1 177 ? 57.358 21.315 102.169 1.00 56.49 157 TYR A O 1
ATOM 1210 N N . GLN A 1 178 ? 59.375 21.627 103.134 1.00 62.61 158 GLN A N 1
ATOM 1211 C CA . GLN A 1 178 ? 59.054 22.954 103.644 1.00 63.62 158 GLN A CA 1
ATOM 1212 C C . GLN A 1 178 ? 59.009 23.878 102.437 1.00 64.14 158 GLN A C 1
ATOM 1213 O O . GLN A 1 178 ? 59.707 23.647 101.444 1.00 65.28 158 GLN A O 1
ATOM 1219 N N . GLY A 1 179 ? 58.178 24.908 102.491 1.00 63.85 159 GLY A 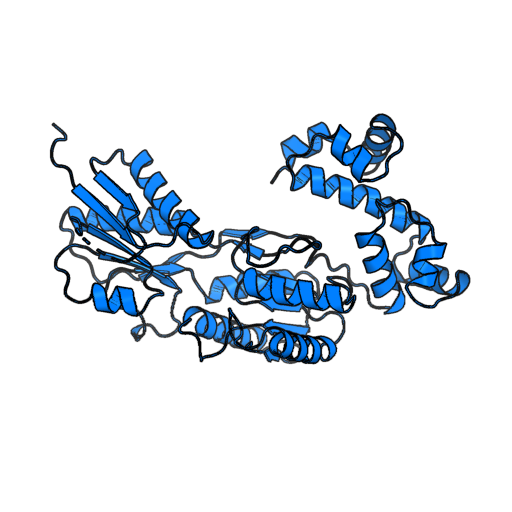N 1
ATOM 1220 C CA . GLY A 1 179 ? 58.013 25.745 101.312 1.00 64.43 159 GLY A CA 1
ATOM 1221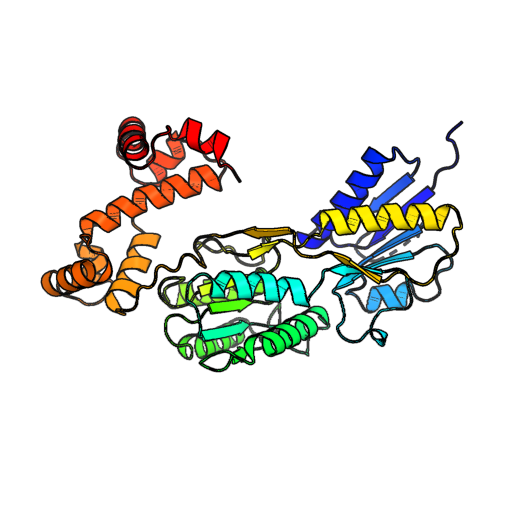 C C . GLY A 1 179 ? 59.070 26.816 101.207 1.00 67.97 159 GLY A C 1
ATOM 1222 O O . GLY A 1 179 ? 60.167 26.675 101.739 1.00 70.22 159 GLY A O 1
ATOM 1223 N N . LEU A 1 180 ? 58.726 27.890 100.510 1.00 68.92 160 LEU A N 1
ATOM 1224 C CA . LEU A 1 180 ? 59.607 29.029 100.403 1.00 73.16 160 LEU A CA 1
ATOM 1225 C C . LEU A 1 180 ? 59.215 30.138 101.353 1.00 75.13 160 LEU A C 1
ATOM 1226 O O . LEU A 1 180 ? 60.080 30.899 101.809 1.00 78.99 160 LEU A O 1
ATOM 1231 N N . GLU A 1 181 ? 57.924 30.217 101.660 1.00 73.37 161 GLU A N 1
ATOM 1232 C CA . GLU A 1 181 ? 57.375 31.291 102.47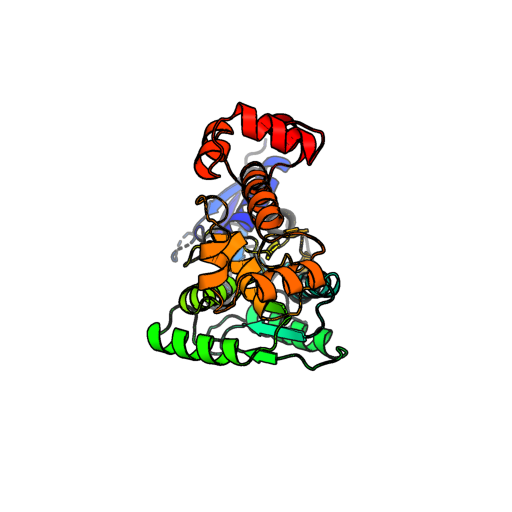5 1.00 75.18 161 GLU A CA 1
ATOM 1233 C C . GLU A 1 181 ? 55.974 31.522 101.965 1.00 73.12 161 GLU A C 1
ATOM 1234 O O . GLU A 1 181 ? 55.663 31.191 100.810 1.00 72.18 161 GLU A O 1
ATOM 1240 N N . THR A 1 182 ? 55.138 32.080 102.840 1.00 73.18 162 THR A N 1
ATOM 1241 C CA . THR A 1 182 ? 53.704 32.232 102.614 1.00 71.32 162 THR A CA 1
ATOM 1242 C C . THR A 1 182 ? 53.399 33.243 101.512 1.00 72.74 162 THR A C 1
ATOM 1243 O O . THR A 1 182 ? 52.611 32.965 100.608 1.00 71.21 162 THR A O 1
ATOM 1247 N N . ALA A 1 183 ? 54.017 34.417 101.614 1.00 76.32 163 ALA A N 1
ATOM 1248 C CA . ALA A 1 183 ? 53.922 35.449 100.596 1.00 78.63 163 ALA A CA 1
ATOM 1249 C C . ALA A 1 183 ? 55.312 35.554 100.018 1.00 81.69 163 ALA A C 1
ATOM 1250 O O . ALA A 1 183 ? 56.125 36.338 100.502 1.00 84.82 163 ALA A O 1
ATOM 1252 N N . PRO A 1 184 ? 55.603 34.741 98.990 1.00 81.14 164 PRO A N 1
ATOM 1253 C CA . PRO A 1 184 ? 56.978 34.632 98.510 1.00 83.76 164 PRO A CA 1
ATOM 1254 C C . PRO A 1 184 ? 57.553 35.981 98.113 1.00 88.15 164 PRO A C 1
ATOM 1255 O O . PRO A 1 184 ? 56.824 36.866 97.649 1.00 89.02 164 PRO A O 1
ATOM 1259 N N . GLU A 1 185 ? 58.857 36.122 98.332 1.00 91.30 165 GLU A N 1
ATOM 1260 C CA . GLU A 1 185 ? 59.646 37.253 97.843 1.00 95.89 165 GLU A CA 1
ATOM 1261 C C . GLU A 1 185 ? 59.801 37.140 96.327 1.00 95.69 165 GLU A C 1
ATOM 1262 O O . GLU A 1 185 ? 60.301 38.050 95.660 1.00 99.58 165 GLU A O 1
ATOM 1268 N N . ASN A 1 186 ? 59.361 36.003 95.801 1.00 91.25 166 ASN A N 1
ATOM 1269 C CA . ASN A 1 186 ? 59.489 35.673 94.390 1.00 90.63 166 ASN A CA 1
ATOM 1270 C C . ASN A 1 186 ? 58.533 34.536 94.049 1.00 85.35 166 ASN A C 1
ATOM 1271 O O . ASN A 1 186 ? 58.929 33.367 94.016 1.00 83.65 166 ASN A O 1
ATOM 1276 N N . TRP A 1 187 ? 57.270 34.900 93.817 1.00 82.95 167 TRP A N 1
ATOM 1277 C CA . TRP A 1 187 ? 56.191 33.952 93.514 1.00 78.07 167 TRP A CA 1
ATOM 1278 C C . TRP A 1 187 ? 56.564 32.943 92.416 1.00 75.90 167 TRP A C 1
ATOM 1279 O O . TRP A 1 187 ? 56.387 31.729 92.583 1.00 72.69 167 TRP A O 1
ATOM 1290 N N . GLN A 1 188 ? 57.091 33.462 91.310 1.00 77.17 168 GLN A N 1
ATOM 1291 C CA . GLN A 1 188 ? 57.493 32.648 90.176 1.00 75.42 168 GLN A CA 1
ATOM 1292 C C . GLN A 1 188 ? 58.470 31.575 90.614 1.00 73.84 168 GLN A C 1
ATOM 1293 O O . GLN A 1 188 ? 58.240 30.381 90.373 1.00 71.30 168 GLN A O 1
ATOM 1299 N N . HIS A 1 189 ? 59.548 32.010 91.267 1.00 75.31 169 HIS A N 1
ATOM 1300 C CA . HIS A 1 189 ? 60.554 31.101 91.790 1.00 74.20 169 HIS A CA 1
ATOM 1301 C C . HIS A 1 189 ? 59.937 30.043 92.698 1.00 70.35 169 HIS A C 1
ATOM 1302 O O . HIS A 1 189 ? 60.180 28.854 92.515 1.00 68.61 169 HIS A O 1
ATOM 1309 N N . ALA A 1 190 ? 59.123 30.477 93.656 1.00 69.04 170 ALA A N 1
ATOM 1310 C CA . ALA A 1 190 ? 58.448 29.558 94.571 1.00 65.79 170 ALA A CA 1
ATOM 1311 C C . ALA A 1 190 ? 57.661 28.481 93.815 1.00 62.36 170 ALA A C 1
ATOM 1312 O O . ALA A 1 190 ? 57.705 27.302 94.176 1.00 60.25 170 ALA A O 1
ATOM 1314 N N . GLN A 1 191 ? 56.968 28.896 92.759 1.00 61.87 171 GLN A N 1
ATOM 1315 C CA . GLN A 1 191 ? 56.157 27.984 91.966 1.00 59.78 171 GLN A CA 1
ATOM 1316 C C . GLN A 1 191 ? 57.025 26.925 91.291 1.00 58.62 171 GLN A C 1
ATOM 1317 O O . GLN A 1 191 ? 56.709 25.731 91.319 1.00 56.20 171 GLN A O 1
ATOM 1323 N N . ASN A 1 192 ? 58.121 27.380 90.693 1.00 60.07 172 ASN A N 1
ATOM 1324 C CA . ASN A 1 192 ? 59.098 26.496 90.080 1.00 59.38 172 ASN A CA 1
ATOM 1325 C C . ASN A 1 192 ? 59.601 25.427 91.042 1.00 57.90 172 ASN A C 1
ATOM 1326 O O . ASN A 1 192 ? 59.669 24.257 90.689 1.00 56.24 172 ASN A O 1
ATOM 1331 N N . ARG A 1 193 ? 59.913 25.827 92.269 1.00 58.47 173 ARG A N 1
ATOM 1332 C CA . ARG A 1 193 ? 60.437 24.894 93.256 1.00 58.14 173 ARG A CA 1
ATOM 1333 C C . ARG A 1 193 ? 59.391 23.895 93.713 1.00 54.61 173 ARG A C 1
ATOM 1334 O O . ARG A 1 193 ? 59.710 22.731 93.948 1.00 54.06 173 ARG A O 1
ATOM 1342 N N . LEU A 1 194 ? 58.145 24.343 93.835 1.00 52.39 174 LEU A N 1
ATOM 1343 C CA . LEU A 1 194 ? 57.058 23.440 94.196 1.00 49.22 174 LEU A CA 1
ATOM 1344 C C . LEU A 1 194 ? 56.763 22.486 93.053 1.00 47.79 174 LEU A C 1
ATOM 1345 O O . LEU A 1 194 ? 56.529 21.298 93.288 1.00 46.85 174 LEU A O 1
ATOM 1350 N N . ALA A 1 195 ? 56.793 23.007 91.824 1.00 47.88 175 ALA A N 1
ATOM 1351 C CA . ALA A 1 195 ? 56.587 22.198 90.623 1.00 46.67 175 ALA A CA 1
ATOM 1352 C C . ALA A 1 195 ? 57.627 21.089 90.559 1.00 47.41 175 ALA A C 1
ATOM 1353 O O . ALA A 1 195 ? 57.282 19.924 90.343 1.00 46.10 175 ALA A O 1
ATOM 1355 N N . ASP A 1 196 ? 58.895 21.464 90.760 1.00 49.75 176 ASP A N 1
ATOM 1356 C CA . ASP A 1 196 ? 60.004 20.511 90.804 1.00 50.97 176 ASP A CA 1
ATOM 1357 C C . ASP A 1 196 ? 59.714 19.377 91.781 1.00 50.08 176 ASP A C 1
ATOM 1358 O O . ASP A 1 196 ? 59.787 18.201 91.419 1.00 49.84 176 ASP A O 1
ATOM 1363 N N . TRP A 1 197 ? 59.367 19.734 93.011 1.00 49.71 177 TRP A N 1
ATOM 1364 C CA . TRP A 1 197 ? 59.108 18.731 94.022 1.00 49.42 177 TRP A CA 1
ATOM 1365 C C . TRP A 1 197 ? 57.932 17.821 93.639 1.00 47.42 177 TRP A C 1
ATOM 1366 O O . TRP A 1 197 ? 57.978 16.610 93.880 1.00 47.74 177 TRP A O 1
ATOM 1377 N N . LEU A 1 198 ? 56.892 18.390 93.040 1.00 45.66 178 LEU A N 1
ATOM 1378 C CA . LEU A 1 198 ? 55.706 17.601 92.727 1.00 44.25 178 LEU A CA 1
ATOM 1379 C C . LEU A 1 198 ? 55.985 16.511 91.672 1.00 44.93 178 LEU A C 1
ATOM 1380 O O . LEU A 1 198 ? 55.469 15.392 91.770 1.00 44.65 178 LEU A O 1
ATOM 1385 N N . GLN A 1 199 ? 56.830 16.832 90.691 1.00 46.11 179 GLN A N 1
ATOM 1386 C CA . GLN A 1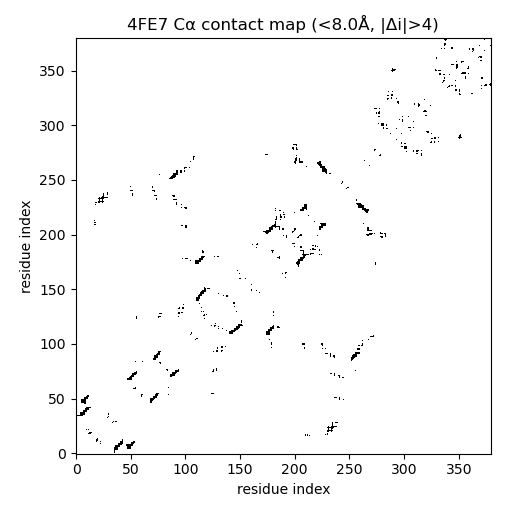 199 ? 57.152 15.903 89.602 1.00 46.48 179 GLN A CA 1
ATOM 1387 C C . GLN A 1 199 ? 58.052 14.778 90.101 1.00 47.83 179 GLN A C 1
ATOM 1388 O O . GLN A 1 199 ? 58.225 13.755 89.440 1.00 48.14 179 GLN A O 1
ATOM 1394 N N . THR A 1 200 ? 58.589 14.983 91.296 1.00 49.38 180 THR A N 1
ATOM 1395 C CA . THR A 1 200 ? 59.386 14.006 92.026 1.00 51.57 180 THR A CA 1
ATOM 1396 C C . THR A 1 200 ? 58.530 12.873 92.588 1.00 51.67 180 THR A C 1
ATOM 1397 O O . THR A 1 200 ? 59.013 11.761 92.768 1.00 53.37 180 THR A O 1
ATOM 1401 N N . LEU A 1 201 ? 57.257 13.159 92.852 1.00 50.44 181 LEU A N 1
ATOM 1402 C CA . LEU A 1 201 ? 56.400 12.248 93.617 1.00 50.58 181 LEU A CA 1
ATOM 1403 C C . LEU A 1 201 ? 55.691 11.187 92.766 1.00 50.14 181 LEU A C 1
ATOM 1404 O O . LEU A 1 201 ? 54.934 11.531 91.846 1.00 48.76 181 LEU A O 1
ATOM 1409 N N . PRO A 1 202 ? 55.905 9.897 93.100 1.00 51.64 182 PRO A N 1
ATOM 1410 C CA . PRO A 1 202 ? 55.341 8.754 92.373 1.00 51.59 182 PRO A CA 1
ATOM 1411 C C . PRO A 1 202 ? 53.824 8.732 92.468 1.00 50.59 182 PRO A C 1
ATOM 1412 O O . PRO A 1 202 ? 53.262 9.286 93.423 1.00 50.06 182 PRO A O 1
ATOM 1416 N N . PRO A 1 203 ? 53.154 8.098 91.482 1.00 50.33 183 PRO A N 1
ATOM 1417 C CA . PRO A 1 203 ? 51.700 8.002 91.511 1.00 49.64 183 PRO A CA 1
ATOM 1418 C C . PRO A 1 203 ? 51.201 7.345 92.794 1.00 50.91 183 PRO A C 1
ATOM 1419 O O . PRO A 1 203 ? 51.780 6.357 93.251 1.00 53.13 183 PRO A O 1
ATOM 1423 N N . GLN A 1 204 ? 50.132 7.903 93.356 1.00 50.02 184 GLN A N 1
ATOM 1424 C CA . GLN A 1 204 ? 49.427 7.353 94.528 1.00 51.08 184 GLN A CA 1
ATOM 1425 C C . GLN A 1 204 ? 50.083 7.816 95.813 1.00 51.00 184 GLN A C 1
ATOM 1426 O O . GLN A 1 204 ? 49.944 7.186 96.865 1.00 52.75 184 GLN A O 1
ATOM 1432 N N . THR A 1 205 ? 50.799 8.933 95.708 1.00 49.21 185 THR A N 1
ATOM 1433 C CA . THR A 1 205 ? 51.339 9.624 96.864 1.00 48.93 185 THR A CA 1
ATOM 1434 C C . THR A 1 205 ? 50.260 10.505 97.467 1.00 47.48 185 THR A C 1
ATOM 1435 O O . THR A 1 205 ? 49.638 11.310 96.765 1.00 45.97 185 THR A O 1
ATOM 1439 N N . GLY A 1 206 ? 50.031 10.348 98.767 1.00 48.12 186 GLY A N 1
ATOM 1440 C CA . GLY A 1 206 ? 49.124 11.239 99.490 1.00 46.74 186 GLY A CA 1
ATOM 1441 C C . GLY A 1 206 ? 49.902 12.377 100.120 1.00 45.92 186 GLY A C 1
ATOM 1442 O O . GLY A 1 206 ? 50.874 12.140 100.842 1.00 47.33 186 GLY A O 1
ATOM 1443 N N . ILE A 1 207 ? 49.491 13.610 99.838 1.00 43.76 187 ILE A N 1
ATOM 1444 C CA . ILE A 1 207 ? 50.178 14.773 100.399 1.00 43.37 187 ILE A CA 1
ATOM 1445 C C . ILE A 1 207 ? 49.380 15.445 101.508 1.00 42.67 187 ILE A C 1
ATOM 1446 O O . ILE A 1 207 ? 48.235 15.869 101.295 1.00 41.87 187 ILE A O 1
ATOM 1451 N N . ILE A 1 208 ? 49.994 15.554 102.679 1.00 43.19 188 ILE A N 1
ATOM 1452 C CA . ILE A 1 208 ? 49.414 16.321 103.766 1.00 42.60 188 ILE A CA 1
ATOM 1453 C C . ILE A 1 208 ? 50.044 17.711 103.770 1.00 42.52 188 ILE A C 1
ATOM 1454 O O . ILE A 1 208 ? 51.273 17.837 103.910 1.00 44.43 188 ILE A O 1
ATOM 1459 N N . ALA A 1 209 ? 49.218 18.745 103.594 1.00 40.75 189 ALA A N 1
ATOM 1460 C CA . ALA A 1 209 ? 49.680 20.132 103.747 1.00 40.97 189 ALA A CA 1
ATOM 1461 C C . ALA A 1 209 ? 49.383 20.677 105.152 1.00 41.35 189 ALA A C 1
ATOM 1462 O O . ALA A 1 209 ? 48.360 20.318 105.745 1.00 40.72 189 ALA A O 1
ATOM 1464 N N . VAL A 1 210 ? 50.263 21.546 105.671 1.00 42.39 190 VAL A N 1
ATOM 1465 C CA . VAL A 1 210 ? 50.081 22.163 107.005 1.00 42.74 190 VAL A CA 1
ATOM 1466 C C . VAL A 1 210 ? 48.767 22.907 107.170 1.00 41.46 190 VAL A C 1
ATOM 1467 O O . VAL A 1 210 ? 48.250 23.013 108.279 1.00 41.13 190 VAL A O 1
ATOM 1471 N N . THR A 1 211 ? 48.261 23.431 106.055 1.00 40.80 191 THR A N 1
ATOM 1472 C CA . THR A 1 211 ? 47.191 24.409 106.033 1.00 40.50 191 THR A CA 1
ATOM 1473 C C . THR A 1 211 ? 46.520 24.285 104.685 1.00 39.98 191 THR A C 1
ATOM 1474 O O . THR A 1 211 ? 47.210 24.082 103.684 1.00 41.03 191 THR A O 1
ATOM 1478 N N . ASP A 1 212 ? 45.191 24.416 104.649 1.00 39.05 192 ASP A N 1
ATOM 1479 C CA . ASP A 1 212 ? 44.446 24.500 103.395 1.00 38.12 192 ASP A CA 1
ATOM 1480 C C . ASP A 1 212 ? 45.075 25.478 102.406 1.00 38.64 192 ASP A C 1
ATOM 1481 O O . ASP A 1 212 ? 45.050 25.237 101.206 1.00 38.68 192 ASP A O 1
ATOM 1486 N N . ALA A 1 213 ? 45.633 26.578 102.912 1.00 39.56 193 ALA A N 1
ATOM 1487 C CA . ALA A 1 213 ? 46.333 27.570 102.080 1.00 40.61 193 ALA A CA 1
ATOM 1488 C C . ALA A 1 213 ? 47.485 26.937 101.291 1.00 41.19 193 ALA A C 1
ATOM 1489 O O . ALA A 1 213 ? 47.572 27.126 100.068 1.00 41.93 193 ALA A O 1
ATOM 1491 N N . ARG A 1 214 ? 48.343 26.181 101.984 1.00 40.85 194 ARG A N 1
ATOM 1492 C CA . ARG A 1 214 ? 49.458 25.475 101.345 1.00 41.05 194 ARG A CA 1
ATOM 1493 C C . ARG A 1 214 ? 48.956 24.388 100.407 1.00 40.03 194 ARG A C 1
ATOM 1494 O O . ARG A 1 214 ? 49.523 24.164 99.338 1.00 40.39 194 ARG A O 1
ATOM 1502 N N . ALA A 1 215 ? 47.886 23.715 100.811 1.00 39.03 195 ALA A N 1
ATOM 1503 C CA . ALA A 1 215 ? 47.267 22.702 99.974 1.00 38.54 195 ALA A CA 1
ATOM 1504 C C . ALA A 1 215 ? 46.845 23.307 98.638 1.00 38.74 195 ALA A C 1
ATOM 1505 O O . ALA A 1 215 ? 47.158 22.771 97.570 1.00 39.18 195 ALA A O 1
ATOM 1507 N N . ARG A 1 216 ? 46.161 24.441 98.694 1.00 38.82 196 ARG A N 1
ATOM 1508 C CA . ARG A 1 216 ? 45.721 25.098 97.475 1.00 39.18 196 ARG A CA 1
ATOM 1509 C C . ARG A 1 216 ? 46.891 25.502 96.580 1.00 39.74 196 ARG A C 1
ATOM 1510 O O . ARG A 1 216 ? 46.750 25.547 95.352 1.00 40.11 196 ARG A O 1
ATOM 1518 N N . HIS A 1 217 ? 48.044 25.770 97.196 1.00 39.78 197 HIS A N 1
ATOM 1519 C CA . HIS A 1 217 ? 49.253 26.137 96.463 1.00 40.43 197 HIS A CA 1
ATOM 1520 C C . HIS A 1 217 ? 49.684 24.942 95.614 1.00 39.41 197 HIS A C 1
ATOM 1521 O O . HIS A 1 217 ? 50.063 25.108 94.454 1.00 40.07 197 HIS A O 1
ATOM 1528 N N . ILE A 1 218 ? 49.571 23.741 96.181 1.00 37.74 198 ILE A N 1
ATOM 1529 C CA . ILE A 1 218 ? 49.853 22.501 95.458 1.00 36.66 198 ILE A CA 1
ATOM 1530 C C . ILE A 1 218 ? 48.878 22.319 94.303 1.00 36.24 198 ILE A C 1
ATOM 1531 O O . ILE A 1 218 ? 49.276 21.918 93.198 1.00 36.56 198 ILE A O 1
ATOM 1536 N N . LEU A 1 219 ? 47.606 22.634 94.560 1.00 35.56 199 LEU A N 1
ATOM 1537 C CA . LEU A 1 219 ? 46.549 22.442 93.572 1.00 35.12 199 LEU A CA 1
ATOM 1538 C C . LEU A 1 219 ? 46.684 23.355 92.369 1.00 36.62 199 LEU A C 1
ATOM 1539 O O . LEU A 1 219 ? 46.436 22.917 91.256 1.00 36.90 199 LEU A O 1
ATOM 1544 N N . GLN A 1 220 ? 47.084 24.608 92.590 1.00 38.41 200 GLN A N 1
ATOM 1545 C CA . GLN A 1 220 ? 47.284 25.559 91.482 1.00 40.82 200 GLN A CA 1
ATOM 1546 C C . GLN A 1 220 ? 48.460 25.175 90.594 1.00 40.81 200 GLN A C 1
ATOM 1547 O O . GLN A 1 220 ? 48.414 25.424 89.382 1.00 41.78 200 GLN A O 1
ATOM 1553 N N . VAL A 1 221 ? 49.505 24.598 91.194 1.00 39.90 201 VAL A N 1
ATOM 1554 C CA . VAL A 1 221 ? 50.656 24.139 90.417 1.00 40.27 201 VAL A CA 1
ATOM 1555 C C . VAL A 1 221 ? 50.246 22.939 89.556 1.00 39.41 201 VAL A C 1
ATOM 1556 O O . VAL A 1 221 ? 50.545 22.901 88.356 1.00 40.29 201 VAL A O 1
ATOM 1560 N N . CYS A 1 222 ? 49.551 21.978 90.171 1.00 37.88 202 CYS A N 1
ATOM 1561 C CA . CYS A 1 222 ? 48.962 20.846 89.445 1.00 37.03 202 CYS A CA 1
ATOM 1562 C C . CYS A 1 222 ? 48.031 21.289 88.319 1.00 37.40 202 CYS A C 1
ATOM 1563 O O . CYS A 1 222 ? 47.983 20.657 87.270 1.00 37.73 202 CYS A O 1
ATOM 1566 N N . GLU A 1 223 ? 47.285 22.364 88.543 1.00 37.52 203 GLU A N 1
ATOM 1567 C CA . GLU A 1 223 ? 46.529 22.988 87.477 1.00 38.70 203 GLU A CA 1
ATOM 1568 C C . GLU A 1 223 ? 47.468 23.454 86.366 1.00 39.79 203 GLU A C 1
ATOM 1569 O O . GLU A 1 223 ? 47.264 23.112 85.209 1.00 40.41 203 GLU A O 1
ATOM 1575 N N . HIS A 1 224 ? 48.514 24.203 86.723 1.00 40.39 204 HIS A N 1
ATOM 1576 C CA . HIS A 1 224 ? 49.452 24.734 85.726 1.00 41.53 204 HIS A CA 1
ATOM 1577 C C . HIS A 1 224 ? 50.048 23.601 84.878 1.00 40.56 204 HIS A C 1
ATOM 1578 O O . HIS A 1 224 ? 50.221 23.749 83.659 1.00 41.30 204 HIS A O 1
ATOM 1585 N N . LEU A 1 225 ? 50.299 22.473 85.545 1.00 38.52 205 LEU A N 1
ATOM 1586 C CA . LEU A 1 225 ? 50.970 21.308 84.976 1.00 38.07 205 LEU A CA 1
ATOM 1587 C C . LEU A 1 225 ? 50.057 20.161 84.487 1.00 37.43 205 LEU A C 1
ATOM 1588 O O . LEU A 1 225 ? 50.552 19.204 83.861 1.00 36.94 205 LEU A O 1
ATOM 1593 N N . HIS A 1 226 ? 48.748 20.269 84.763 1.00 36.89 206 HIS A N 1
ATOM 1594 C CA . HIS A 1 226 ? 47.764 19.201 84.516 1.00 36.45 206 HIS A CA 1
ATOM 1595 C C . HIS A 1 226 ? 48.140 17.887 85.214 1.00 35.70 206 HIS A C 1
ATOM 1596 O O . HIS A 1 226 ? 48.064 16.817 84.604 1.00 36.80 206 HIS A O 1
ATOM 1603 N N . ILE A 1 227 ? 48.566 17.954 86.470 1.00 34.72 207 ILE A N 1
ATOM 1604 C CA . ILE A 1 227 ? 48.861 16.742 87.229 1.00 34.00 207 ILE A CA 1
ATOM 1605 C C . ILE A 1 227 ? 47.585 16.240 87.905 1.00 34.13 207 ILE A C 1
ATOM 1606 O O . ILE A 1 227 ? 46.979 16.956 88.702 1.00 34.30 207 ILE A O 1
ATOM 1611 N N . PRO A 1 228 ? 47.153 15.017 87.573 1.00 34.55 208 PRO A N 1
ATOM 1612 C CA . PRO A 1 228 ? 45.918 14.483 88.135 1.00 35.19 208 PRO A CA 1
ATOM 1613 C C . PRO A 1 228 ? 45.879 14.433 89.661 1.00 35.05 208 PRO A C 1
ATOM 1614 O O . PRO A 1 228 ? 46.725 13.787 90.276 1.00 34.83 208 PRO A O 1
ATOM 1618 N N . VAL A 1 229 ? 44.908 15.145 90.239 1.00 35.22 209 VAL A N 1
ATOM 1619 C CA . VAL A 1 229 ? 44.514 14.999 91.635 1.00 35.61 209 VAL A CA 1
ATOM 1620 C C . VAL A 1 229 ? 43.032 14.591 91.646 1.00 37.47 209 VAL A C 1
ATOM 1621 O O . VAL A 1 229 ? 42.209 15.248 91.011 1.00 37.97 209 VAL A O 1
ATOM 1625 N N . PRO A 1 230 ? 42.677 13.504 92.363 1.00 38.88 210 PRO A N 1
ATOM 1626 C CA . PRO A 1 230 ? 43.533 12.625 93.151 1.00 39.46 210 PRO A CA 1
ATOM 1627 C C . PRO A 1 230 ? 44.038 11.423 92.352 1.00 40.96 210 PRO A C 1
ATOM 1628 O O . PRO A 1 230 ? 44.736 10.566 92.900 1.00 42.34 210 PRO A O 1
ATOM 1632 N N . GLU A 1 231 ? 43.687 11.354 91.074 1.00 41.48 211 GLU A N 1
ATOM 1633 C CA . GLU A 1 231 ? 44.039 10.199 90.259 1.00 42.95 211 GLU A CA 1
ATOM 1634 C C . GLU A 1 231 ? 45.528 9.879 90.368 1.00 42.77 211 GLU A C 1
ATOM 1635 O O . GLU A 1 231 ? 45.907 8.709 90.494 1.00 44.17 211 GLU A O 1
ATOM 1641 N N . LYS A 1 232 ? 46.373 10.908 90.331 1.00 41.65 212 LYS A N 1
ATOM 1642 C CA . LYS A 1 232 ? 47.795 10.668 90.510 1.00 41.94 212 LYS A CA 1
ATOM 1643 C C . LYS A 1 232 ? 48.210 10.951 91.944 1.00 41.91 212 LYS A C 1
ATOM 1644 O O . LYS A 1 232 ? 48.498 10.033 92.694 1.00 43.43 212 LYS A O 1
ATOM 1650 N N . LEU A 1 233 ? 48.221 12.205 92.333 1.00 31.82 213 LEU A N 1
ATOM 1651 C CA . LEU A 1 233 ? 48.590 12.498 93.713 1.00 31.90 213 LEU A CA 1
ATOM 1652 C C . LEU A 1 233 ? 47.391 12.994 94.513 1.00 31.50 213 LEU A C 1
ATOM 1653 O O . LEU A 1 233 ? 46.541 13.710 93.988 1.00 40.59 213 LEU A O 1
ATOM 1658 N N . CYS A 1 234 ? 47.287 12.545 95.763 1.00 41.99 214 CYS A N 1
ATOM 1659 C CA . CYS A 1 234 ? 46.205 12.930 96.676 1.00 41.89 214 CYS A CA 1
ATOM 1660 C C . CYS A 1 234 ? 46.623 14.093 97.565 1.00 41.31 214 CYS A C 1
ATOM 1661 O O . CYS A 1 234 ? 47.747 14.110 98.097 1.00 41.62 214 CYS A O 1
ATOM 1664 N N . VAL A 1 235 ? 45.715 15.046 97.755 1.00 40.75 215 VAL A N 1
ATOM 1665 C CA . VAL A 1 235 ? 46.008 16.242 98.564 1.00 40.73 215 VAL A CA 1
ATOM 1666 C C . VAL A 1 235 ? 44.992 16.438 99.688 1.00 41.03 215 VAL A C 1
ATOM 1667 O O . VAL A 1 235 ? 43.786 16.440 99.438 1.00 41.04 215 VAL A O 1
ATOM 1671 N N . ILE A 1 236 ? 45.470 16.612 100.917 1.00 41.86 216 ILE A N 1
ATOM 1672 C CA . ILE A 1 236 ? 44.572 16.953 102.043 1.00 42.63 216 ILE A CA 1
ATOM 1673 C C . ILE A 1 236 ? 45.130 18.080 102.934 1.00 43.12 216 ILE A C 1
ATOM 1674 O O . ILE A 1 236 ? 46.331 18.097 103.240 1.00 44.19 216 ILE A O 1
ATOM 1679 N N . GLY A 1 237 ? 44.262 19.005 103.348 1.00 43.13 217 GLY A N 1
ATOM 1680 C CA . GLY A 1 237 ? 44.676 20.174 104.133 1.00 44.12 217 GLY A CA 1
ATOM 1681 C C . GLY A 1 237 ? 44.273 20.070 105.588 1.00 45.44 217 GLY A C 1
ATOM 1682 O O . GLY A 1 237 ? 43.821 19.013 106.027 1.00 46.03 217 GLY A O 1
ATOM 1683 N N . ILE A 1 238 ? 44.400 21.170 106.338 1.00 46.50 218 ILE A N 1
ATOM 1684 C CA . ILE A 1 238 ? 44.181 21.108 107.786 1.00 47.86 218 ILE A CA 1
ATOM 1685 C C . ILE A 1 238 ? 43.180 22.071 108.426 1.00 48.38 218 ILE A C 1
ATOM 1686 O O . ILE A 1 238 ? 42.933 21.950 109.628 1.00 50.11 218 ILE A O 1
ATOM 1691 N N . ASP A 1 239 ? 42.563 22.992 107.690 1.00 48.01 219 ASP A N 1
ATOM 1692 C CA . ASP A 1 239 ? 41.639 23.934 108.375 1.00 47.94 219 ASP A CA 1
ATOM 1693 C C . ASP A 1 239 ? 40.137 23.822 108.146 1.00 47.85 219 ASP A C 1
ATOM 1694 O O . ASP A 1 239 ? 39.356 24.320 108.960 1.00 47.96 219 ASP A O 1
ATOM 1699 N N . ASN A 1 240 ? 39.741 23.172 107.053 1.00 48.33 220 ASN A N 1
ATOM 1700 C CA . ASN A 1 240 ? 38.401 23.316 106.478 1.00 48.64 220 ASN A CA 1
ATOM 1701 C C . ASN A 1 240 ? 38.072 24.787 106.264 1.00 49.41 220 ASN A C 1
ATOM 1702 O O . ASN A 1 240 ? 37.121 25.321 106.839 1.00 50.28 220 ASN A O 1
ATOM 1707 N N . GLU A 1 241 ? 38.890 25.446 105.456 1.00 50.19 221 GLU A N 1
ATOM 1708 C CA . GLU A 1 241 ? 38.640 26.817 105.048 1.00 51.51 221 GLU A CA 1
ATOM 1709 C C . GLU A 1 241 ? 38.445 26.821 103.542 1.00 52.89 221 GLU A C 1
ATOM 1710 O O . GLU A 1 241 ? 39.299 26.322 102.804 1.00 53.06 221 GLU A O 1
ATOM 1716 N N . GLU A 1 242 ? 37.340 27.362 103.052 1.00 54.77 222 GLU A N 1
ATOM 1717 C CA . GLU A 1 242 ? 37.233 27.403 101.596 1.00 56.86 222 GLU A CA 1
ATOM 1718 C C . GLU A 1 242 ? 37.893 28.631 100.971 1.00 57.90 222 GLU A C 1
ATOM 1719 O O . GLU A 1 242 ? 38.466 28.549 99.875 1.00 58.47 222 GLU A O 1
ATOM 1725 N N . LEU A 1 243 ? 37.853 29.745 101.697 1.00 58.48 223 LEU A N 1
ATOM 1726 C CA . LEU A 1 243 ? 38.494 30.987 101.260 1.00 60.13 223 LEU A CA 1
ATOM 1727 C C . LEU A 1 243 ? 39.968 31.135 101.695 1.00 59.63 223 LEU A C 1
ATOM 1728 O O . LEU A 1 243 ? 40.250 31.681 102.780 1.00 59.57 223 LEU A O 1
ATOM 1733 N N . THR A 1 244 ? 40.893 30.665 100.849 1.00 59.30 224 THR A N 1
ATOM 1734 C CA . THR A 1 244 ? 42.342 30.919 101.028 1.00 59.38 224 THR A CA 1
ATOM 1735 C C . THR A 1 244 ? 42.844 31.843 99.906 1.00 61.22 224 THR A C 1
ATOM 1736 O O . THR A 1 244 ? 42.046 32.216 99.047 1.00 62.56 224 THR A O 1
ATOM 1740 N N . ARG A 1 245 ? 44.128 32.227 99.899 1.00 61.79 225 ARG A N 1
ATOM 1741 C CA . ARG A 1 245 ? 44.653 33.118 98.827 1.00 63.89 225 ARG A CA 1
ATOM 1742 C C . ARG A 1 245 ? 44.164 32.683 97.438 1.00 62.91 225 ARG A C 1
ATOM 1743 O O . ARG A 1 245 ? 43.749 33.509 96.619 1.00 64.54 225 ARG A O 1
ATOM 1751 N N . TYR A 1 246 ? 44.216 31.376 97.204 1.00 59.92 226 TYR A N 1
ATOM 1752 C CA . TYR A 1 246 ? 43.870 30.787 95.924 1.00 59.06 226 TYR A CA 1
ATOM 1753 C C . TYR A 1 246 ? 42.656 29.894 96.054 1.00 56.46 226 TYR A C 1
ATOM 1754 O O . TYR A 1 246 ? 42.547 29.122 97.009 1.00 54.39 226 TYR A O 1
ATOM 1763 N N . LEU A 1 247 ? 41.756 30.010 95.077 1.00 56.15 227 LEU A N 1
ATOM 1764 C CA . LEU A 1 247 ? 40.599 29.123 94.960 1.00 53.90 227 LEU A CA 1
ATOM 1765 C C . LEU A 1 247 ? 40.899 28.001 93.978 1.00 52.46 227 LEU A C 1
ATOM 1766 O O . LEU A 1 247 ? 41.496 28.221 92.913 1.00 53.20 227 LEU A O 1
ATOM 1771 N N . SER A 1 248 ? 40.498 26.794 94.365 1.00 49.85 228 SER A N 1
ATOM 1772 C CA . SER A 1 248 ? 40.852 25.580 93.643 1.00 47.82 228 SER A CA 1
ATOM 1773 C C . SER A 1 248 ? 39.622 24.922 93.040 1.00 47.32 228 SER A C 1
ATOM 1774 O O . SER A 1 248 ? 38.630 24.691 93.729 1.00 47.27 228 SER A O 1
ATOM 1777 N N . ARG A 1 249 ? 39.705 24.641 91.745 1.00 46.86 229 ARG A N 1
ATOM 1778 C CA . ARG A 1 249 ? 38.678 23.932 90.976 1.00 46.39 229 ARG A CA 1
ATOM 1779 C C . ARG A 1 249 ? 38.405 22.515 91.520 1.00 44.67 229 ARG A C 1
ATOM 1780 O O . ARG A 1 249 ? 37.247 22.100 91.635 1.00 45.14 229 ARG A O 1
ATOM 1788 N N . VAL A 1 250 ? 39.472 21.794 91.872 1.00 42.18 230 VAL A N 1
ATOM 1789 C CA . VAL A 1 250 ? 39.347 20.547 92.633 1.00 40.63 230 VAL A CA 1
ATOM 1790 C C . VAL A 1 250 ? 39.044 20.862 94.104 1.00 39.82 230 VAL A C 1
ATOM 1791 O O . VAL A 1 250 ? 39.869 21.437 94.813 1.00 38.67 230 VAL A O 1
ATOM 1795 N N . ALA A 1 251 ? 37.854 20.495 94.562 1.00 40.34 231 ALA A N 1
ATOM 1796 C CA . ALA A 1 251 ? 37.484 20.762 95.946 1.00 39.71 231 ALA A CA 1
ATOM 1797 C C . ALA A 1 251 ? 38.463 20.067 96.874 1.00 38.27 231 ALA A C 1
ATOM 1798 O O . ALA A 1 251 ? 38.921 18.973 96.573 1.00 38.36 231 ALA A O 1
ATOM 1800 N N . LEU A 1 252 ? 38.763 20.709 98.002 1.00 37.49 232 LEU A N 1
ATOM 1801 C CA . LEU A 1 252 ? 39.876 20.326 98.877 1.00 36.42 232 LEU A CA 1
ATOM 1802 C C . LEU A 1 252 ? 39.423 19.595 100.132 1.00 36.84 232 LEU A C 1
ATOM 1803 O O . LEU A 1 252 ? 38.686 20.145 100.958 1.00 36.91 232 LEU A O 1
ATOM 1808 N N . SER A 1 253 ? 39.883 18.362 100.300 1.00 37.50 233 SER A N 1
ATOM 1809 C CA . SER A 1 253 ? 39.596 17.631 101.526 1.00 38.17 233 SER A CA 1
ATOM 1810 C C . SER A 1 253 ? 40.392 18.264 102.626 1.00 37.68 233 SER A C 1
ATOM 1811 O O . SER A 1 253 ? 41.459 18.798 102.373 1.00 37.55 233 SER A O 1
ATOM 1814 N N . SER A 1 254 ? 39.876 18.228 103.844 1.00 38.27 234 SER A N 1
ATOM 1815 C CA . SER A 1 254 ? 40.553 18.907 104.928 1.00 38.15 234 SER A CA 1
ATOM 1816 C C . SER A 1 254 ? 40.147 18.387 106.289 1.00 39.30 234 SER A C 1
ATOM 1817 O O . SER A 1 254 ? 39.039 17.885 106.486 1.00 40.05 234 SER A O 1
ATOM 1820 N N . VAL A 1 255 ? 41.075 18.512 107.227 1.00 39.94 235 VAL A N 1
ATOM 1821 C CA . VAL A 1 255 ? 40.786 18.311 108.634 1.00 40.87 235 VAL A CA 1
ATOM 1822 C C . VAL A 1 255 ? 40.159 19.597 109.197 1.00 39.99 235 VAL A C 1
ATOM 1823 O O . VAL A 1 255 ? 40.672 20.695 108.997 1.00 38.82 235 VAL A O 1
ATOM 1827 N N . ALA A 1 256 ? 39.026 19.449 109.869 1.00 40.72 236 ALA A N 1
ATOM 1828 C CA . ALA A 1 256 ? 38.347 20.574 110.491 1.00 40.29 236 ALA A CA 1
ATOM 1829 C C . ALA A 1 256 ? 38.734 20.612 111.966 1.00 41.06 236 ALA A C 1
ATOM 1830 O O . ALA A 1 256 ? 38.530 19.648 112.697 1.00 42.48 236 ALA A O 1
ATOM 1832 N N . GLN A 1 257 ? 39.326 21.721 112.390 1.00 40.92 237 GLN A N 1
ATOM 1833 C CA . GLN A 1 257 ? 39.784 21.863 113.766 1.00 41.86 237 GLN A CA 1
ATOM 1834 C C . GLN A 1 257 ? 38.581 22.063 114.675 1.00 41.60 237 GLN A C 1
ATOM 1835 O O . GLN A 1 257 ? 37.529 22.505 114.216 1.00 40.59 237 GLN A O 1
ATOM 1841 N N . GLY A 1 258 ? 38.744 21.725 115.956 1.00 42.61 238 GLY A N 1
ATOM 1842 C CA . GLY A 1 258 ? 37.674 21.848 116.945 1.00 42.92 238 GLY A CA 1
ATOM 1843 C C . GLY A 1 258 ? 37.597 23.265 117.467 1.00 42.20 238 GLY A C 1
ATOM 1844 O O . GLY A 1 258 ? 37.537 23.489 118.675 1.00 42.77 238 GLY A O 1
ATOM 1845 N N . ALA A 1 259 ? 37.572 24.221 116.539 1.00 41.18 239 ALA A N 1
ATOM 1846 C CA . ALA A 1 259 ? 37.910 25.604 116.837 1.00 40.57 239 ALA A CA 1
ATOM 1847 C C . ALA A 1 259 ? 36.820 26.347 117.604 1.00 40.44 239 ALA A C 1
ATOM 1848 O O . ALA A 1 259 ? 37.121 27.185 118.465 1.00 40.52 239 ALA A O 1
ATOM 1850 N N . ARG A 1 260 ? 35.562 26.043 117.277 1.00 40.29 240 ARG A N 1
ATOM 1851 C CA . ARG A 1 260 ? 34.417 26.569 118.012 1.00 39.94 240 ARG A CA 1
ATOM 1852 C C . ARG A 1 260 ? 34.487 26.105 119.464 1.00 40.50 240 ARG A C 1
ATOM 1853 O O . ARG A 1 260 ? 34.493 26.929 120.384 1.00 40.59 240 ARG A O 1
ATOM 1861 N N . 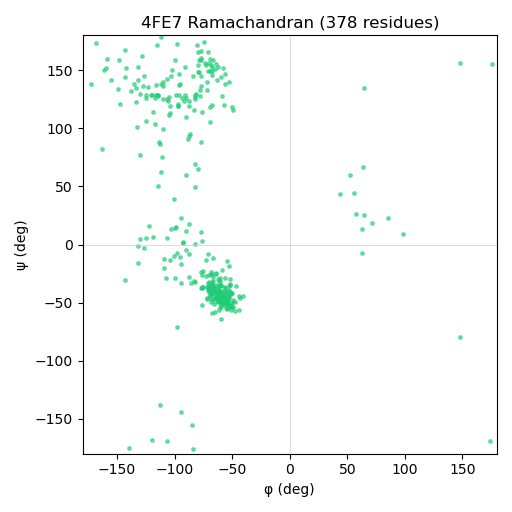GLN A 1 261 ? 34.560 24.791 119.663 1.00 40.70 241 GLN A N 1
ATOM 1862 C CA . GLN A 1 261 ? 34.676 24.255 120.991 1.00 41.78 241 GLN A CA 1
ATOM 1863 C C . GLN A 1 261 ? 35.835 24.937 121.718 1.00 40.81 241 GLN A C 1
ATOM 1864 O O . GLN A 1 261 ? 35.705 25.276 122.900 1.00 41.95 241 GLN A O 1
ATOM 1870 N N . MET A 1 262 ? 36.946 25.168 121.021 1.00 39.18 242 MET A N 1
ATOM 1871 C CA . MET A 1 262 ? 38.103 25.828 121.640 1.00 37.58 242 MET A CA 1
ATOM 1872 C C . MET A 1 262 ? 37.717 27.201 122.224 1.00 38.82 242 MET A C 1
ATOM 1873 O O . MET A 1 262 ? 37.993 27.500 123.391 1.00 39.58 242 MET A O 1
ATOM 1878 N N . GLY A 1 263 ? 37.052 28.020 121.415 1.00 38.37 243 GLY A N 1
ATOM 1879 C CA . GLY A 1 263 ? 36.637 29.350 121.841 1.00 39.52 243 GLY A CA 1
ATOM 1880 C C . GLY A 1 263 ? 35.628 29.319 122.975 1.00 40.70 243 GLY A C 1
ATOM 1881 O O . GLY A 1 263 ? 35.644 30.190 123.856 1.00 41.26 243 GLY A O 1
ATOM 1882 N N . TYR A 1 264 ? 34.751 28.315 122.950 1.00 41.39 244 TYR A N 1
ATOM 1883 C CA . TYR A 1 264 ? 33.738 28.136 123.983 1.00 42.41 244 TYR A CA 1
ATOM 1884 C C . TYR A 1 264 ? 34.387 27.797 125.331 1.00 43.89 244 TYR A C 1
ATOM 1885 O O . TYR A 1 264 ? 34.102 28.437 126.347 1.00 43.92 244 TYR A O 1
ATOM 1894 N N . GLN A 1 265 ? 35.269 26.798 125.319 1.00 45.38 245 GLN A N 1
ATOM 1895 C CA . GLN A 1 265 ? 36.032 26.395 126.502 1.00 47.28 245 GLN A CA 1
ATOM 1896 C C . GLN A 1 265 ? 36.891 27.526 127.048 1.00 47.36 245 GLN A C 1
ATOM 1897 O O . GLN A 1 265 ? 37.070 27.643 128.261 1.00 48.38 245 GLN A O 1
ATOM 1903 N N . ALA A 1 266 ? 37.414 28.355 126.142 1.00 46.57 246 ALA A N 1
ATOM 1904 C CA . ALA A 1 266 ? 38.208 29.525 126.512 1.00 46.89 246 ALA A CA 1
ATOM 1905 C C . ALA A 1 266 ? 37.389 30.498 127.353 1.00 46.54 246 ALA A C 1
ATOM 1906 O O . ALA A 1 266 ? 37.802 30.881 128.451 1.00 47.52 246 ALA A O 1
ATOM 1908 N N . ALA A 1 267 ? 36.223 30.886 126.838 1.00 45.11 247 ALA A N 1
ATOM 1909 C CA . ALA A 1 267 ? 35.345 31.803 127.552 1.00 44.77 247 ALA A CA 1
ATOM 1910 C C . ALA A 1 267 ? 34.872 31.188 128.883 1.00 45.75 247 ALA A C 1
ATOM 1911 O O . ALA A 1 267 ? 34.832 31.874 129.904 1.00 46.46 247 ALA A O 1
ATOM 1913 N N . LYS A 1 268 ? 34.557 29.891 128.870 1.00 46.18 248 LYS A N 1
ATOM 1914 C CA . LYS A 1 268 ? 34.069 29.176 130.056 1.00 47.32 248 LYS A CA 1
ATOM 1915 C C . LYS A 1 268 ? 35.116 29.164 131.167 1.00 49.29 248 LYS A C 1
ATOM 1916 O O . LYS A 1 268 ? 34.779 29.312 132.342 1.00 50.50 248 LYS A O 1
ATOM 1922 N N . LEU A 1 269 ? 36.380 28.997 130.782 1.00 50.21 249 LEU A N 1
ATOM 1923 C CA . LEU A 1 269 ? 37.512 29.076 131.702 1.00 52.28 249 LEU A CA 1
ATOM 1924 C C . LEU A 1 269 ? 37.726 30.513 132.212 1.00 52.33 249 LEU A C 1
ATOM 1925 O O . LEU A 1 269 ? 38.008 30.720 133.398 1.00 53.98 249 LEU A O 1
ATOM 1930 N N . LEU A 1 270 ? 37.600 31.494 131.312 1.00 50.75 250 LEU A N 1
ATOM 1931 C CA . LEU A 1 270 ? 37.852 32.887 131.651 1.00 51.00 250 LEU A CA 1
ATOM 1932 C C . LEU A 1 270 ? 36.803 33.350 132.627 1.00 51.17 250 LEU A C 1
ATOM 1933 O O . LEU A 1 270 ? 37.043 34.237 133.439 1.00 52.38 250 LEU A O 1
ATOM 1938 N N . HIS A 1 271 ? 35.634 32.734 132.551 1.00 50.62 251 HIS A N 1
ATOM 1939 C CA . HIS A 1 271 ? 34.554 33.065 133.451 1.00 51.16 251 HIS A CA 1
ATOM 1940 C C . HIS A 1 271 ? 34.898 32.635 134.877 1.00 53.06 251 HIS A C 1
ATOM 1941 O O . HIS A 1 271 ? 34.671 33.382 135.841 1.00 53.23 251 HIS A O 1
ATOM 1948 N N . ARG A 1 272 ? 35.462 31.434 134.989 1.00 54.39 252 ARG A N 1
ATOM 1949 C CA . ARG A 1 272 ? 35.914 30.901 136.270 1.00 56.95 252 ARG A CA 1
ATOM 1950 C C . ARG A 1 272 ? 37.086 31.735 136.777 1.00 58.67 252 ARG A C 1
ATOM 1951 O O . ARG A 1 272 ? 37.221 31.958 137.986 1.00 60.55 252 ARG A O 1
ATOM 1959 N N . LEU A 1 273 ? 37.925 32.202 135.852 1.00 58.37 253 LEU A N 1
ATOM 1960 C CA . LEU A 1 273 ? 39.053 33.050 136.217 1.00 60.13 253 LEU A CA 1
ATOM 1961 C C . LEU A 1 273 ? 38.572 34.386 136.743 1.00 59.77 253 LEU A C 1
ATOM 1962 O O . LEU A 1 273 ? 39.213 34.981 137.608 1.00 61.57 253 LEU A O 1
ATOM 1967 N N . LEU A 1 274 ? 37.433 34.846 136.229 1.00 57.71 254 LEU A N 1
ATOM 1968 C CA . LEU A 1 274 ? 36.845 36.103 136.693 1.00 57.67 254 LEU A CA 1
ATOM 1969 C C . LEU A 1 274 ? 36.168 35.985 138.069 1.00 58.63 254 LEU A C 1
ATOM 1970 O O . LEU A 1 274 ? 36.024 36.982 138.781 1.00 58.74 254 LEU A O 1
ATOM 1975 N N . ASP A 1 275 ? 35.783 34.760 138.437 1.00 59.49 255 ASP A N 1
ATOM 1976 C CA . ASP A 1 275 ? 35.234 34.474 139.763 1.00 61.36 255 ASP A CA 1
ATOM 1977 C C . ASP A 1 275 ? 36.351 34.160 140.762 1.00 64.81 255 ASP A C 1
ATOM 1978 O O . ASP A 1 275 ? 36.110 33.595 141.841 1.00 66.14 255 ASP A O 1
ATOM 1983 N N . LYS A 1 276 ? 37.570 34.548 140.378 1.00 66.62 256 LYS A N 1
ATOM 1984 C CA . LYS A 1 276 ? 38.766 34.488 141.228 1.00 70.40 256 LYS A CA 1
ATOM 1985 C C . LYS A 1 276 ? 39.196 33.069 141.618 1.00 72.47 256 LYS A C 1
ATOM 1986 O O . LYS A 1 276 ? 39.861 32.869 142.635 1.00 75.70 256 LYS A O 1
ATOM 1992 N N . GLU A 1 277 ? 38.838 32.093 140.791 1.00 71.04 257 GLU A N 1
ATOM 1993 C CA . GLU A 1 277 ? 39.128 30.703 141.096 1.00 73.24 257 GLU A CA 1
ATOM 1994 C C . GLU A 1 277 ? 40.623 30.396 140.953 1.00 75.87 257 GLU A C 1
ATOM 1995 O O . GLU A 1 277 ? 41.253 30.792 139.973 1.00 75.29 257 GLU A O 1
ATOM 2001 N N . GLU A 1 278 ? 41.183 29.711 141.947 1.00 79.23 258 GLU A N 1
ATOM 2002 C CA . GLU A 1 278 ? 42.575 29.242 141.899 1.00 82.36 258 GLU A CA 1
ATOM 2003 C C . GLU A 1 278 ? 42.695 27.984 141.036 1.00 81.65 258 GLU A C 1
ATOM 2004 O O . GLU A 1 278 ? 41.769 27.171 140.986 1.00 80.76 258 GLU A O 1
ATOM 2010 N N . MET A 1 279 ? 43.840 27.820 140.372 1.00 82.17 259 MET A N 1
ATOM 2011 C CA . MET A 1 279 ? 44.010 26.766 139.372 1.00 80.58 259 MET A CA 1
ATOM 2012 C C . MET A 1 279 ? 45.460 26.674 138.898 1.00 83.23 259 MET A C 1
ATOM 2013 O O . MET A 1 279 ? 46.091 27.706 138.665 1.00 83.43 259 MET A O 1
ATOM 2018 N N . PRO A 1 280 ? 45.999 25.447 138.735 1.00 85.31 260 PRO A N 1
ATOM 2019 C CA . PRO A 1 280 ? 47.273 25.371 137.997 1.00 86.66 260 PRO A CA 1
ATOM 2020 C C . PRO A 1 280 ? 47.036 25.702 136.519 1.00 82.06 260 PRO A C 1
ATOM 2021 O O . PRO A 1 280 ? 45.947 25.447 136.009 1.00 78.78 260 PRO A O 1
ATOM 2025 N N . LEU A 1 281 ? 48.031 26.283 135.850 1.00 82.02 261 LEU A N 1
ATOM 2026 C CA . LEU A 1 281 ? 47.866 26.725 134.463 1.00 77.80 261 LEU A CA 1
ATOM 2027 C C . LEU A 1 281 ? 47.287 25.605 133.608 1.00 75.56 261 LEU A C 1
ATOM 2028 O O . LEU A 1 281 ? 47.894 24.548 133.476 1.00 78.16 261 LEU A O 1
ATOM 2033 N N . GLN A 1 282 ? 46.106 25.831 133.046 1.00 71.07 262 GLN A N 1
ATOM 2034 C CA . GLN A 1 282 ? 45.424 24.803 132.270 1.00 69.00 262 GLN A CA 1
ATOM 2035 C C . GLN A 1 282 ? 46.091 24.543 130.923 1.00 68.18 262 GLN A C 1
ATOM 2036 O O . GLN A 1 282 ? 46.539 25.478 130.252 1.00 67.20 262 GLN A O 1
ATOM 2042 N N . ARG A 1 283 ? 46.169 23.270 130.540 1.00 68.75 263 ARG A N 1
ATOM 2043 C CA . ARG A 1 283 ? 46.588 22.893 129.190 1.00 67.38 263 ARG A CA 1
ATOM 2044 C C . ARG A 1 283 ? 45.599 21.895 128.592 1.00 65.90 263 ARG A C 1
ATOM 2045 O O . ARG A 1 283 ? 45.876 20.700 128.540 1.00 67.82 263 ARG A O 1
ATOM 2053 N N . ILE A 1 284 ? 44.440 22.375 128.145 1.00 62.82 264 ILE A N 1
ATOM 2054 C CA . ILE A 1 284 ? 43.432 21.451 127.617 1.00 62.00 264 ILE A CA 1
ATOM 2055 C C . ILE A 1 284 ? 43.488 21.365 126.088 1.00 59.59 264 ILE A C 1
ATOM 2056 O O . ILE A 1 284 ? 43.318 22.369 125.404 1.00 57.23 264 ILE A O 1
ATOM 2061 N N . LEU A 1 285 ? 43.756 20.164 125.573 1.00 60.68 265 LEU A N 1
ATOM 2062 C CA . LEU A 1 285 ? 43.819 19.923 124.130 1.00 58.72 265 LEU A CA 1
ATOM 2063 C C . LEU A 1 285 ? 42.474 19.507 123.556 1.00 56.74 265 LEU A C 1
ATOM 2064 O O . LEU A 1 285 ? 41.845 18.576 124.044 1.00 58.17 265 LEU A O 1
ATOM 2069 N N . VAL A 1 286 ? 42.053 20.188 122.498 1.00 53.97 266 VAL A N 1
ATOM 2070 C CA . VAL A 1 286 ? 40.848 19.820 121.761 1.00 52.50 266 VAL A CA 1
ATOM 2071 C C . VAL A 1 286 ? 41.241 19.152 120.431 1.00 52.54 266 VAL A C 1
ATOM 2072 O O . VAL A 1 286 ? 42.034 19.719 119.662 1.00 51.69 266 VAL A O 1
ATOM 2076 N N . PRO A 1 287 ? 40.694 17.946 120.156 1.00 53.68 267 PRO A N 1
ATOM 2077 C CA . PRO A 1 287 ? 40.976 17.225 118.910 1.00 53.63 267 PRO A CA 1
ATOM 2078 C C . PRO A 1 287 ? 40.150 17.749 117.727 1.00 51.42 267 PRO A C 1
ATOM 2079 O O . PRO A 1 287 ? 39.172 18.482 117.938 1.00 50.38 267 PRO A O 1
ATOM 2083 N N . PRO A 1 288 ? 40.528 17.371 116.485 1.00 51.17 268 PRO A N 1
ATOM 2084 C CA . PRO A 1 288 ? 39.741 17.798 115.329 1.00 49.42 268 PRO A CA 1
ATOM 2085 C C . PRO A 1 288 ? 38.328 17.248 115.411 1.00 50.28 268 PRO A C 1
ATOM 2086 O O . PRO A 1 288 ? 38.106 16.192 116.021 1.00 52.38 268 PRO A O 1
ATOM 2090 N N . VAL A 1 289 ? 37.385 17.956 114.798 1.00 49.15 269 VAL A N 1
ATOM 2091 C CA . VAL A 1 289 ? 36.012 17.486 114.723 1.00 50.32 269 VAL A CA 1
ATOM 2092 C C . VAL A 1 289 ? 35.943 16.252 113.830 1.00 52.25 269 VAL A C 1
ATOM 2093 O O . VAL A 1 289 ? 35.553 15.191 114.292 1.00 54.77 269 VAL A O 1
ATOM 2097 N N . ARG A 1 290 ? 36.354 16.390 112.569 1.00 51.90 270 ARG A N 1
ATOM 2098 C CA . ARG A 1 290 ? 36.267 15.314 111.578 1.00 53.96 270 ARG A CA 1
ATOM 2099 C C . ARG A 1 290 ? 37.082 15.686 110.335 1.00 52.19 270 ARG A C 1
ATOM 2100 O O . ARG A 1 290 ? 37.596 16.801 110.223 1.00 50.37 270 ARG A O 1
ATOM 2108 N N . VAL A 1 291 ? 37.204 14.747 109.404 1.00 53.11 271 VAL A N 1
ATOM 2109 C CA . VAL A 1 291 ? 37.764 15.044 108.097 1.00 51.85 271 VAL A CA 1
ATOM 2110 C C . VAL A 1 291 ? 36.621 15.256 107.108 1.00 52.05 271 VAL A C 1
ATOM 2111 O O . VAL A 1 291 ? 35.716 14.425 107.011 1.00 53.71 271 VAL A O 1
ATOM 2115 N N . ILE A 1 292 ? 36.656 16.376 106.388 1.00 50.79 272 ILE A N 1
ATOM 2116 C CA . ILE A 1 292 ? 35.715 16.594 105.292 1.00 51.35 272 ILE A CA 1
ATOM 2117 C C . ILE A 1 292 ? 36.309 16.054 103.994 1.00 52.00 272 ILE A C 1
ATOM 2118 O O . ILE A 1 292 ? 37.265 16.623 103.449 1.00 50.62 272 ILE A O 1
ATOM 2123 N N . GLU A 1 293 ? 35.725 14.959 103.513 1.00 39.02 273 GLU A N 1
ATOM 2124 C CA . GLU A 1 293 ? 36.188 14.290 102.325 1.00 39.35 273 GLU A CA 1
ATOM 2125 C C . GLU A 1 293 ? 35.630 14.963 101.094 1.00 38.89 273 GLU A C 1
ATOM 2126 O O . GLU A 1 293 ? 34.433 14.958 100.881 1.00 38.8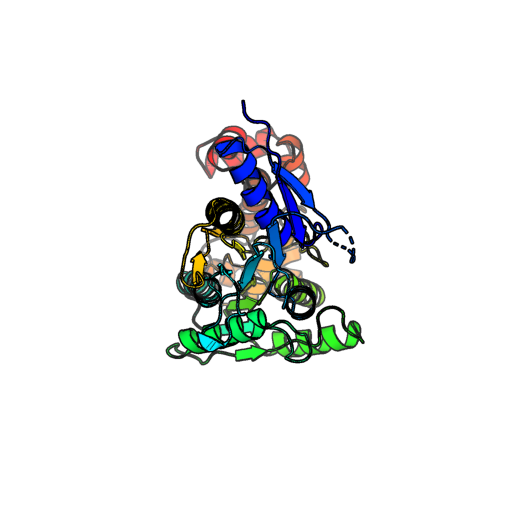0 273 GLU A O 1
ATOM 2132 N N . ARG A 1 294 ? 36.506 15.540 100.285 1.00 39.12 274 ARG A N 1
ATOM 2133 C CA . ARG A 1 294 ? 36.115 16.092 98.991 1.00 39.34 274 ARG A CA 1
ATOM 2134 C C . ARG A 1 294 ? 36.860 15.401 97.840 1.00 39.27 274 ARG A C 1
ATOM 2135 O O . ARG A 1 294 ? 37.493 14.340 98.024 1.00 39.13 274 ARG A O 1
ATOM 2143 N N . ARG A 1 295 ? 36.760 15.991 96.651 1.00 39.12 275 ARG A N 1
ATOM 2144 C CA . ARG A 1 295 ? 37.356 15.420 95.442 1.00 38.80 275 ARG A CA 1
ATOM 2145 C C . ARG A 1 295 ? 38.858 15.112 95.591 1.00 39.32 275 ARG A C 1
ATOM 2146 O O . ARG A 1 295 ? 39.310 14.013 95.246 1.00 39.38 275 ARG A O 1
ATOM 2154 N N . SER A 1 296 ? 39.613 16.069 96.133 1.00 39.50 276 SER A N 1
ATOM 2155 C CA . SER A 1 296 ? 41.065 15.966 96.214 1.00 39.65 276 SER A CA 1
ATOM 2156 C C . SER A 1 296 ? 41.609 14.703 96.897 1.00 40.32 276 SER A C 1
ATOM 2157 O O . SER A 1 296 ? 42.790 14.410 96.780 1.00 40.87 276 SER A O 1
ATOM 2160 N N . THR A 1 297 ? 40.779 13.954 97.610 1.00 41.02 277 THR A N 1
ATOM 2161 C CA . THR A 1 297 ? 41.254 12.689 98.189 1.00 42.00 277 THR A CA 1
ATOM 2162 C C . THR A 1 297 ? 40.423 11.493 97.711 1.00 42.83 277 THR A C 1
ATOM 2163 O O . THR A 1 297 ? 40.470 10.407 98.297 1.00 41.95 277 THR A O 1
ATOM 2167 N N . ASP A 1 298 ? 39.664 11.707 96.642 1.00 44.25 278 ASP A N 1
ATOM 2168 C CA . ASP A 1 298 ? 38.774 10.683 96.129 1.00 46.06 278 ASP A CA 1
ATOM 2169 C C . ASP A 1 298 ? 39.543 9.695 95.237 1.00 47.13 278 ASP A C 1
ATOM 2170 O O . ASP A 1 298 ? 39.382 9.657 94.005 1.00 46.85 278 ASP A O 1
ATOM 2175 N N . TYR A 1 299 ? 40.395 8.908 95.888 1.00 48.71 279 TYR A N 1
ATOM 2176 C CA . TYR A 1 299 ? 41.232 7.936 95.208 1.00 50.24 279 TYR A CA 1
ATOM 2177 C C . TYR A 1 299 ? 40.539 6.590 95.142 1.00 50.35 279 TYR A C 1
ATOM 2178 O O . TYR A 1 299 ? 40.177 6.027 96.180 1.00 50.16 279 TYR A O 1
ATOM 2187 N N . ARG A 1 300 ? 40.375 6.074 93.924 1.00 50.90 280 ARG A N 1
ATOM 2188 C CA . ARG A 1 300 ? 39.793 4.740 93.744 1.00 51.69 280 ARG A CA 1
ATOM 2189 C C . ARG A 1 300 ? 40.743 3.655 93.141 1.00 51.98 280 ARG A C 1
ATOM 2190 O O . ARG A 1 300 ? 40.399 2.943 92.184 1.00 52.28 280 ARG A O 1
ATOM 2198 N N . SER A 1 301 ? 41.931 3.526 93.731 1.00 51.93 281 SER A N 1
ATOM 2199 C CA . SER A 1 301 ? 42.844 2.416 93.419 1.00 52.15 281 SER A CA 1
ATOM 2200 C C . SER A 1 301 ? 43.240 2.296 91.934 1.00 51.79 281 SER A C 1
ATOM 2201 O O . SER A 1 301 ? 43.555 1.200 91.447 1.00 52.35 281 SER A O 1
ATOM 2204 N N . LEU A 1 302 ? 43.192 3.422 91.221 1.00 20.00 282 LEU A N 1
ATOM 2205 C CA . LEU A 1 302 ? 43.575 3.465 89.814 1.00 20.00 282 LEU A CA 1
ATOM 2206 C C . LEU A 1 302 ? 45.090 3.524 89.655 1.00 20.00 282 LEU A C 1
ATOM 2207 O O . LEU A 1 302 ? 45.749 4.041 90.607 1.00 48.25 282 LEU A O 1
ATOM 2212 N N . THR A 1 303 ? 45.678 2.970 88.622 1.00 47.36 283 THR A N 1
ATOM 2213 C CA . THR A 1 303 ? 47.157 2.806 88.496 1.00 46.17 283 THR A CA 1
ATOM 2214 C C . THR A 1 303 ? 47.753 2.990 87.092 1.00 45.09 283 THR A C 1
ATOM 2215 O O . THR A 1 303 ? 48.916 3.363 86.957 1.00 45.32 283 THR A O 1
ATOM 2219 N N . ASP A 1 304 ? 46.992 2.660 86.058 1.00 43.39 284 ASP A N 1
ATOM 2220 C CA . ASP A 1 304 ? 47.437 2.843 84.686 1.00 42.08 284 ASP A CA 1
ATOM 2221 C C . ASP A 1 304 ? 47.532 4.347 84.415 1.00 40.66 284 ASP A C 1
ATOM 2222 O O . ASP A 1 304 ? 46.531 5.044 84.511 1.00 40.97 284 ASP A O 1
ATOM 2227 N N . PRO A 1 305 ? 48.728 4.856 84.063 1.00 54.93 285 PRO A N 1
ATOM 2228 C CA . PRO A 1 305 ? 48.912 6.298 83.844 1.00 52.57 285 PRO A CA 1
ATOM 2229 C C . PRO A 1 305 ? 47.905 6.932 82.883 1.00 50.35 285 PRO A C 1
ATOM 2230 O O . PRO A 1 305 ? 47.539 8.087 83.065 1.00 49.22 285 PRO A O 1
ATOM 2234 N N . ALA A 1 306 ? 47.478 6.187 81.867 1.00 49.76 286 ALA A N 1
ATOM 2235 C CA . ALA A 1 306 ? 46.636 6.736 80.810 1.00 48.13 286 ALA A CA 1
ATOM 2236 C C . ALA A 1 306 ? 45.199 6.919 81.278 1.00 47.09 286 ALA A C 1
ATOM 2237 O O . ALA A 1 306 ? 44.540 7.901 80.913 1.00 46.11 286 ALA A O 1
ATOM 2239 N N . VAL A 1 307 ? 44.720 5.973 82.085 1.00 47.02 287 VAL A N 1
ATOM 2240 C CA . VAL A 1 307 ? 43.395 6.074 82.682 1.00 45.68 287 VAL A CA 1
ATOM 2241 C C . VAL A 1 307 ? 43.432 7.192 83.719 1.00 44.10 287 VAL A C 1
ATOM 2242 O O . VAL A 1 307 ? 42.501 7.988 83.807 1.00 43.36 287 VAL A O 1
ATOM 2246 N N . ILE A 1 308 ? 44.525 7.266 84.475 1.00 43.82 288 ILE A N 1
ATOM 2247 C CA . ILE A 1 308 ? 44.745 8.346 85.442 1.00 42.86 288 ILE A CA 1
ATOM 2248 C C . ILE A 1 308 ? 44.550 9.734 84.802 1.00 41.49 288 ILE A C 1
ATOM 2249 O O . ILE A 1 308 ? 43.759 10.545 85.299 1.00 41.12 288 ILE A O 1
ATOM 2254 N N . GLN A 1 309 ? 45.240 9.987 83.690 1.00 40.88 289 GLN A N 1
ATOM 2255 C CA . GLN A 1 309 ? 45.144 11.263 82.982 1.00 39.84 289 GLN A CA 1
ATOM 2256 C C . GLN A 1 309 ? 43.787 11.403 82.312 1.00 39.47 289 GLN A C 1
ATOM 2257 O O . GLN A 1 309 ? 43.208 12.488 82.285 1.00 39.10 289 GLN A O 1
ATOM 2263 N N . ALA A 1 310 ? 43.285 10.304 81.760 1.00 39.87 290 ALA A N 1
ATOM 2264 C CA . ALA A 1 310 ? 41.985 10.315 81.122 1.00 39.68 290 ALA A CA 1
ATOM 2265 C C . ALA A 1 310 ? 40.874 10.569 82.148 1.00 39.30 290 ALA A C 1
ATOM 2266 O O . ALA A 1 310 ? 39.992 11.408 81.915 1.00 38.84 290 ALA A O 1
ATOM 2268 N N . MET A 1 311 ? 40.929 9.873 83.285 1.00 39.47 291 MET A N 1
ATOM 2269 C CA . MET A 1 311 ? 39.915 10.063 84.325 1.00 39.44 291 MET A CA 1
ATOM 2270 C C . MET A 1 311 ? 39.919 11.479 84.904 1.00 38.99 291 MET A C 1
ATOM 2271 O O . MET A 1 311 ? 38.858 12.064 85.110 1.00 38.52 291 MET A O 1
ATOM 2276 N N . HIS A 1 312 ? 41.109 12.032 85.136 1.00 39.42 292 HIS A N 1
ATOM 2277 C CA . HIS A 1 312 ? 41.239 13.426 85.546 1.00 39.04 292 HIS A CA 1
ATOM 2278 C C . HIS A 1 312 ? 40.602 14.370 84.525 1.00 38.71 292 HIS A C 1
ATOM 2279 O O . HIS A 1 312 ? 39.822 15.267 84.889 1.00 38.73 292 HIS A O 1
ATOM 2286 N N . TYR A 1 313 ? 40.932 14.163 83.250 1.00 38.48 293 TYR A N 1
ATOM 2287 C CA . TYR A 1 313 ? 40.388 14.9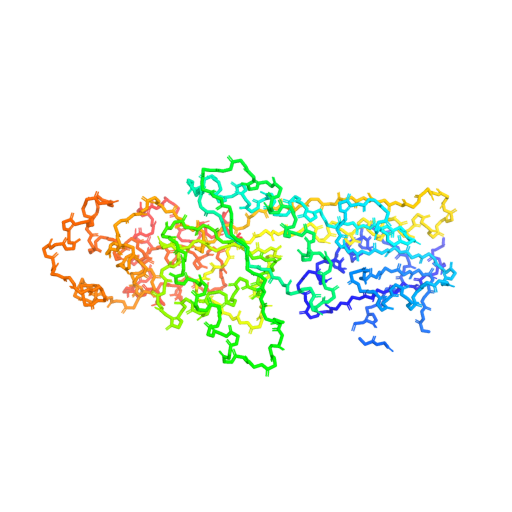80 82.179 1.00 37.98 293 TYR A CA 1
ATOM 2288 C C . TYR A 1 313 ? 38.868 15.013 82.290 1.00 38.04 293 TYR A C 1
ATOM 2289 O O . TYR A 1 313 ? 38.249 16.087 82.315 1.00 37.85 293 TYR A O 1
ATOM 2298 N N . ILE A 1 314 ? 38.281 13.819 82.363 1.00 38.57 294 ILE A N 1
ATOM 2299 C CA . ILE A 1 314 ? 36.832 13.650 82.400 1.00 38.48 294 ILE A CA 1
ATOM 2300 C C . ILE A 1 314 ? 36.249 14.401 83.601 1.00 38.36 294 ILE A C 1
ATOM 2301 O O . ILE A 1 314 ? 35.273 15.136 83.464 1.00 38.41 294 ILE A O 1
ATOM 2306 N N . ARG A 1 315 ? 36.884 14.250 84.761 1.00 38.71 295 ARG A N 1
ATOM 2307 C CA . ARG A 1 315 ? 36.403 14.874 85.982 1.00 38.90 295 ARG A CA 1
ATOM 2308 C C . ARG A 1 315 ? 36.482 16.387 85.962 1.00 38.87 295 ARG A C 1
ATOM 2309 O O . ARG A 1 315 ? 35.906 17.063 86.820 1.00 39.01 295 ARG A O 1
ATOM 2317 N N . ASN A 1 316 ? 37.181 16.917 84.969 1.00 38.97 296 ASN A N 1
ATOM 2318 C CA . ASN A 1 316 ? 37.237 18.354 84.790 1.00 39.26 296 ASN A CA 1
ATOM 2319 C C . ASN A 1 316 ? 36.203 18.864 83.819 1.00 38.90 296 ASN A C 1
ATOM 2320 O O . ASN A 1 316 ? 35.720 19.973 83.978 1.00 38.80 296 ASN A O 1
ATOM 2325 N N . HIS A 1 317 ? 35.879 18.065 82.807 1.00 39.25 297 HIS A N 1
ATOM 2326 C CA . HIS A 1 317 ? 35.151 18.596 81.656 1.00 40.36 297 HIS A CA 1
ATOM 2327 C C . HIS A 1 317 ? 33.913 17.808 81.244 1.00 41.17 297 HIS A C 1
ATOM 2328 O O . HIS A 1 317 ? 33.280 18.140 80.232 1.00 41.82 297 HIS A O 1
ATOM 2335 N N . ALA A 1 318 ? 33.564 16.776 82.015 1.00 41.90 298 ALA A N 1
ATOM 2336 C CA . ALA A 1 318 ? 32.378 15.963 81.720 1.00 43.29 298 ALA A CA 1
ATOM 2337 C C . ALA A 1 318 ? 31.113 16.814 81.489 1.00 43.86 298 ALA A C 1
ATOM 2338 O O . ALA A 1 318 ? 30.356 16.540 80.564 1.00 44.56 298 ALA A O 1
ATOM 2340 N N . CYS A 1 319 ? 30.917 17.852 82.304 1.00 44.10 299 CYS A N 1
ATOM 2341 C CA . CYS A 1 319 ? 29.774 18.757 82.162 1.00 45.02 299 CYS A CA 1
ATOM 2342 C C . CYS A 1 319 ? 29.846 19.598 80.898 1.00 45.56 299 CYS A C 1
ATOM 2343 O O . CYS A 1 319 ? 28.815 20.057 80.411 1.00 46.70 299 CYS A O 1
ATOM 2346 N N . LYS A 1 320 ? 31.045 19.805 80.360 1.00 45.67 300 LYS A N 1
ATOM 2347 C CA . LYS A 1 320 ? 31.198 20.637 79.161 1.00 46.29 300 LYS A CA 1
ATOM 2348 C C . LYS A 1 320 ? 30.797 19.921 77.857 1.00 47.28 300 LYS A C 1
ATOM 2349 O O . LYS A 1 320 ? 31.063 20.426 76.766 1.00 48.57 300 LYS A O 1
ATOM 2355 N N . GLY A 1 321 ? 30.159 18.755 77.965 1.00 47.05 301 GLY A N 1
ATOM 2356 C CA . GLY A 1 321 ? 29.721 17.999 76.790 1.00 48.34 301 GLY A CA 1
ATOM 2357 C C . GLY A 1 321 ? 30.890 17.541 75.932 1.00 49.26 301 GLY A C 1
ATOM 2358 O O . GLY A 1 321 ? 31.076 18.001 74.808 1.00 50.98 301 GLY A O 1
ATOM 2359 N N . ILE A 1 322 ? 31.696 16.637 76.469 1.00 48.39 302 ILE A N 1
ATOM 2360 C CA . ILE A 1 322 ? 32.881 16.180 75.768 1.00 48.43 302 ILE A CA 1
ATOM 2361 C C . ILE A 1 322 ? 32.615 14.822 75.170 1.00 49.87 302 ILE A C 1
ATOM 2362 O O . ILE A 1 322 ? 31.811 14.044 75.692 1.00 49.79 302 ILE A O 1
ATOM 2367 N N . LYS A 1 323 ? 33.287 14.548 74.058 1.00 51.45 303 LYS A N 1
ATOM 2368 C CA . LYS A 1 323 ? 33.166 13.266 73.384 1.00 52.91 303 LYS A CA 1
ATOM 2369 C C . LYS A 1 323 ? 34.344 12.380 73.808 1.00 52.21 303 LYS A C 1
ATOM 2370 O O . LYS A 1 323 ? 35.265 12.840 74.488 1.00 50.71 303 LYS A O 1
ATOM 2376 N N . VAL A 1 324 ? 34.310 11.112 73.407 1.00 53.33 304 VAL A N 1
ATOM 2377 C CA . VAL A 1 324 ? 35.423 10.206 73.639 1.00 52.82 304 VAL A CA 1
ATOM 2378 C C . VAL A 1 324 ? 36.665 10.742 72.905 1.00 53.24 304 VAL A C 1
ATOM 2379 O O . VAL A 1 324 ? 37.799 10.571 73.373 1.00 52.45 304 VAL A O 1
ATOM 2383 N N . ASP A 1 325 ? 36.440 11.424 71.783 1.00 54.39 305 ASP A N 1
ATOM 2384 C CA . ASP A 1 325 ? 37.535 11.978 70.986 1.00 55.29 305 ASP A CA 1
ATOM 2385 C C . ASP A 1 325 ? 38.457 12.927 71.767 1.00 53.17 305 ASP A C 1
ATOM 2386 O O . ASP A 1 325 ? 39.692 12.871 71.600 1.00 53.23 305 ASP A O 1
ATOM 2391 N N . GLN A 1 326 ? 37.864 13.783 72.608 1.00 50.60 306 GLN A N 1
ATOM 2392 C CA . GLN A 1 326 ? 38.639 14.729 73.409 1.00 48.75 306 GLN A CA 1
ATOM 2393 C C . GLN A 1 326 ? 39.526 14.021 74.407 1.00 47.25 306 GLN A C 1
ATOM 2394 O O . GLN A 1 326 ? 40.679 14.408 74.603 1.00 46.98 306 GLN A O 1
ATOM 2400 N N . VAL A 1 327 ? 38.975 12.996 75.046 1.00 46.35 307 VAL A N 1
ATOM 2401 C CA . VAL A 1 327 ? 39.704 12.210 76.029 1.00 45.27 307 VAL A CA 1
ATOM 2402 C C . VAL A 1 327 ? 40.900 11.529 75.361 1.00 46.53 307 VAL A C 1
ATOM 2403 O O . VAL A 1 327 ? 42.030 11.562 75.896 1.00 46.09 307 VAL A O 1
ATOM 2407 N N . LEU A 1 328 ? 40.656 10.941 74.186 1.00 47.80 308 LEU A N 1
ATOM 2408 C CA . LEU A 1 328 ? 41.719 10.326 73.395 1.00 49.04 308 LEU A CA 1
ATOM 2409 C C . LEU A 1 328 ? 42.851 11.311 73.113 1.00 48.90 308 LEU A C 1
ATOM 2410 O O . LEU A 1 328 ? 44.018 10.991 73.309 1.00 48.93 308 LEU A O 1
ATOM 2415 N N . ASP A 1 329 ? 42.487 12.509 72.667 1.00 49.04 309 ASP A N 1
ATOM 2416 C CA . ASP A 1 329 ? 43.440 13.585 72.389 1.00 49.22 309 ASP A CA 1
ATOM 2417 C C . ASP A 1 329 ? 44.213 14.101 73.609 1.00 47.84 309 ASP A C 1
ATOM 2418 O O . ASP A 1 329 ? 45.301 14.648 73.444 1.00 48.72 309 ASP A O 1
ATOM 2423 N N . ALA A 1 330 ? 43.660 13.949 74.815 1.00 46.28 310 ALA A N 1
ATOM 2424 C CA . ALA A 1 330 ? 44.255 14.546 76.020 1.00 45.46 310 ALA A CA 1
ATOM 2425 C C . ALA A 1 330 ? 45.449 13.759 76.473 1.00 45.66 310 ALA A C 1
ATOM 2426 O O . ALA A 1 330 ? 46.514 14.308 76.707 1.00 45.99 310 ALA A O 1
ATOM 2428 N N . VAL A 1 331 ? 45.243 12.460 76.631 1.00 46.16 311 VAL A N 1
ATOM 2429 C CA . VAL A 1 331 ? 46.327 11.504 76.609 1.00 47.20 311 VAL A CA 1
ATOM 2430 C C . VAL A 1 331 ? 46.666 11.439 75.109 1.00 48.97 311 VAL A C 1
ATOM 2431 O O . VAL A 1 331 ? 45.974 12.059 74.297 1.00 49.68 311 VAL A O 1
ATOM 2435 N N . GLY A 1 332 ? 47.709 10.730 74.703 1.00 49.90 312 GLY A N 1
ATOM 2436 C CA . GLY A 1 332 ? 47.941 10.633 73.264 1.00 51.70 312 GLY A CA 1
ATOM 2437 C C . GLY A 1 332 ? 47.701 9.243 72.741 1.00 52.86 312 GLY A C 1
ATOM 2438 O O . GLY A 1 332 ? 48.632 8.613 72.226 1.00 54.34 312 GLY A O 1
ATOM 2439 N N . ILE A 1 333 ? 46.464 8.765 72.868 1.00 52.58 313 ILE A N 1
ATOM 2440 C CA . ILE A 1 333 ? 46.182 7.334 72.685 1.00 54.08 313 ILE A CA 1
ATOM 2441 C C . ILE A 1 333 ? 45.066 7.043 71.673 1.00 55.59 313 ILE A C 1
ATOM 2442 O O . ILE A 1 333 ? 44.095 7.797 71.555 1.00 55.10 313 ILE A O 1
ATOM 2447 N N . SER A 1 334 ? 45.226 5.947 70.935 1.00 57.57 314 SER A N 1
ATOM 2448 C CA . SER A 1 334 ? 44.189 5.471 70.029 1.00 59.49 314 SER A CA 1
ATOM 2449 C C . SER A 1 334 ? 42.982 4.979 70.808 1.00 58.74 314 SER A C 1
ATOM 2450 O O . SER A 1 334 ? 43.117 4.419 71.897 1.00 57.65 314 SER A O 1
ATOM 2453 N N . ARG A 1 335 ? 41.806 5.191 70.224 1.00 59.60 315 ARG A N 1
ATOM 2454 C CA . ARG A 1 335 ? 40.537 4.719 70.767 1.00 59.50 315 ARG A CA 1
ATOM 2455 C C . ARG A 1 335 ? 40.607 3.276 71.276 1.00 60.69 315 ARG A C 1
ATOM 2456 O O . ARG A 1 335 ? 40.317 3.013 72.441 1.00 59.49 315 ARG A O 1
ATOM 2464 N N . SER A 1 336 ? 41.002 2.356 70.399 1.00 63.30 316 SER A N 1
ATOM 2465 C CA . SER A 1 336 ? 41.087 0.936 70.730 1.00 65.00 316 SER A CA 1
ATOM 2466 C C . SER A 1 336 ? 41.851 0.713 72.033 1.00 63.18 316 SER A C 1
ATOM 2467 O O . SER A 1 336 ? 41.352 0.070 72.953 1.00 63.39 316 SER A O 1
ATOM 2470 N N . ASN A 1 337 ? 43.058 1.262 72.111 1.00 61.77 317 ASN A N 1
ATOM 2471 C CA . ASN A 1 337 ? 43.928 1.007 73.240 1.00 60.48 317 ASN A CA 1
ATOM 2472 C C . ASN A 1 337 ? 43.400 1.610 74.544 1.00 58.12 317 ASN A C 1
ATOM 2473 O O . ASN A 1 337 ? 43.490 0.991 75.601 1.00 58.15 317 ASN A O 1
ATOM 2478 N N . LEU A 1 338 ? 42.843 2.814 74.469 1.00 56.30 318 LEU A N 1
ATOM 2479 C CA . LEU A 1 338 ? 42.357 3.467 75.667 1.00 54.22 318 LEU A CA 1
ATOM 2480 C C . LEU A 1 338 ? 41.107 2.780 76.201 1.00 55.28 318 LEU A C 1
ATOM 2481 O O . LEU A 1 338 ? 40.934 2.669 77.423 1.00 54.83 318 LEU A O 1
ATOM 2486 N N . GLU A 1 339 ? 40.239 2.327 75.292 1.00 57.05 319 GLU A N 1
ATOM 2487 C CA . GLU A 1 339 ? 39.033 1.603 75.675 1.00 58.25 319 GLU A CA 1
ATOM 2488 C C . GLU A 1 339 ? 39.423 0.326 76.383 1.00 59.79 319 GLU A C 1
ATOM 2489 O O . GLU A 1 339 ? 38.863 -0.020 77.420 1.00 59.97 319 GLU A O 1
ATOM 2495 N N . LYS A 1 340 ? 40.403 -0.359 75.813 1.00 61.51 320 LYS A N 1
ATOM 2496 C CA . LYS A 1 340 ? 40.932 -1.593 76.367 1.00 63.75 320 LYS A CA 1
ATOM 2497 C C . LYS A 1 340 ? 41.352 -1.400 77.821 1.00 62.12 320 LYS A C 1
ATOM 2498 O O . LYS A 1 340 ? 41.024 -2.220 78.681 1.00 63.74 320 LYS A O 1
ATOM 2504 N N . ARG A 1 341 ? 42.056 -0.302 78.085 1.00 59.46 321 ARG A N 1
ATOM 2505 C CA . ARG A 1 341 ? 42.634 -0.044 79.400 1.00 58.37 321 ARG A CA 1
ATOM 2506 C C . ARG A 1 341 ? 41.582 0.420 80.404 1.00 57.23 321 ARG A C 1
ATOM 2507 O O . ARG A 1 341 ? 41.634 0.069 81.585 1.00 57.60 321 ARG A O 1
ATOM 2515 N N . PHE A 1 342 ? 40.632 1.213 79.922 1.00 56.07 322 PHE A N 1
ATOM 2516 C CA . PHE A 1 342 ? 39.498 1.637 80.724 1.00 55.36 322 PHE A CA 1
ATOM 2517 C C . PHE A 1 342 ? 38.714 0.423 81.175 1.00 58.18 322 PHE A C 1
ATOM 2518 O O . PHE A 1 342 ? 38.349 0.314 82.347 1.00 58.32 322 PHE A O 1
ATOM 2526 N N . LYS A 1 343 ? 38.459 -0.486 80.233 1.00 60.76 323 LYS A N 1
ATOM 2527 C CA . LYS A 1 343 ? 37.774 -1.724 80.538 1.00 63.93 323 LYS A CA 1
ATOM 2528 C C . LYS A 1 343 ? 38.602 -2.479 81.570 1.00 65.19 323 LYS A C 1
ATOM 2529 O O . LYS A 1 343 ? 38.066 -3.057 82.516 1.00 66.73 323 LYS A O 1
ATOM 2535 N N . GLU A 1 344 ? 39.916 -2.441 81.395 1.00 64.82 324 GLU A N 1
ATOM 2536 C CA . GLU A 1 344 ? 40.820 -3.197 82.244 1.00 66.54 324 GLU A CA 1
ATOM 2537 C C . GLU A 1 344 ? 40.832 -2.681 83.684 1.00 65.16 324 GLU A C 1
ATOM 2538 O O . GLU A 1 344 ? 40.958 -3.466 84.620 1.00 67.39 324 GLU A O 1
ATOM 2544 N N . GLU A 1 345 ? 40.688 -1.372 83.867 1.00 61.89 325 GLU A N 1
ATOM 2545 C CA . GLU A 1 345 ? 40.850 -0.806 85.202 1.00 60.65 325 GLU A CA 1
ATOM 2546 C C . GLU A 1 345 ? 39.584 -0.292 85.891 1.00 59.82 325 GLU A C 1
ATOM 2547 O O . GLU A 1 345 ? 39.592 -0.036 87.099 1.00 60.19 325 GLU A O 1
ATOM 2553 N N . VAL A 1 346 ? 38.505 -0.164 85.129 1.00 58.92 326 VAL A N 1
ATOM 2554 C CA . VAL A 1 346 ? 37.302 0.497 85.591 1.00 57.31 326 VAL A CA 1
ATOM 2555 C C . VAL A 1 346 ? 36.060 -0.353 85.281 1.00 59.34 326 VAL A C 1
ATOM 2556 O O . VAL A 1 346 ? 34.990 -0.143 85.856 1.00 59.50 326 VAL A O 1
ATOM 2560 N N . GLY A 1 347 ? 36.220 -1.328 84.386 1.00 61.12 327 GLY A N 1
ATOM 2561 C CA . GLY A 1 347 ? 35.141 -2.231 83.980 1.00 63.41 327 GLY A CA 1
ATOM 2562 C C . GLY A 1 347 ? 33.991 -1.504 83.307 1.00 62.28 327 GLY A C 1
ATOM 2563 O O . GLY A 1 347 ? 32.898 -2.058 83.137 1.00 64.19 327 GLY A O 1
ATOM 2564 N N . GLU A 1 348 ? 34.243 -0.247 82.948 1.00 59.33 328 GLU A N 1
ATOM 2565 C CA . GLU A 1 348 ? 33.266 0.608 82.276 1.00 58.02 328 GLU A CA 1
ATOM 2566 C C . GLU A 1 348 ? 33.886 1.222 81.018 1.00 56.20 328 GLU A C 1
ATOM 2567 O O . GLU A 1 348 ? 35.108 1.259 80.856 1.00 55.42 328 GLU A O 1
ATOM 2573 N N . THR A 1 349 ? 33.025 1.704 80.136 1.00 55.56 329 THR A N 1
ATOM 2574 C CA . THR A 1 349 ? 33.443 2.407 78.940 1.00 54.32 329 THR A CA 1
ATOM 2575 C C . THR A 1 349 ? 33.874 3.842 79.240 1.00 50.88 329 THR A C 1
ATOM 2576 O O . THR A 1 349 ? 33.509 4.413 80.280 1.00 49.76 329 THR A O 1
ATOM 2580 N N . ILE A 1 350 ? 34.662 4.423 78.337 1.00 49.50 330 ILE A N 1
ATOM 2581 C CA . ILE A 1 350 ? 34.971 5.850 78.413 1.00 46.61 330 ILE A CA 1
ATOM 2582 C C . ILE A 1 350 ? 33.668 6.622 78.366 1.00 45.83 330 ILE A C 1
ATOM 2583 O O . ILE A 1 350 ? 33.402 7.467 79.226 1.00 44.15 330 ILE A O 1
ATOM 2588 N N . HIS A 1 351 ? 32.834 6.297 77.382 1.00 47.38 331 HIS A N 1
ATOM 2589 C CA . HIS A 1 351 ? 31.574 7.002 77.222 1.00 46.76 331 HIS A CA 1
ATOM 2590 C C . HIS A 1 351 ? 30.762 6.913 78.498 1.00 45.86 331 HIS A C 1
ATOM 2591 O O . HIS A 1 351 ? 30.266 7.925 78.988 1.00 44.39 331 HIS A O 1
ATOM 2598 N N . ALA A 1 352 ? 30.668 5.702 79.044 1.00 47.13 332 ALA A N 1
ATOM 2599 C CA . ALA A 1 352 ? 29.976 5.455 80.307 1.00 46.84 332 ALA A CA 1
ATOM 2600 C C . ALA A 1 352 ? 30.548 6.300 81.445 1.00 44.72 332 ALA A C 1
ATOM 2601 O O . ALA A 1 352 ? 29.791 6.878 82.226 1.00 44.01 332 ALA A O 1
ATOM 2603 N N . MET A 1 353 ? 31.874 6.384 81.540 1.00 43.87 333 MET A N 1
ATOM 2604 C CA . MET A 1 353 ? 32.482 7.136 82.641 1.00 42.16 333 MET A CA 1
ATOM 2605 C C . MET A 1 353 ? 32.294 8.634 82.460 1.00 40.88 333 MET A C 1
ATOM 2606 O O . MET A 1 353 ? 32.079 9.340 83.446 1.00 40.13 333 MET A O 1
ATOM 2611 N N . ILE A 1 354 ? 32.353 9.118 81.214 1.00 41.10 334 ILE A N 1
ATOM 2612 C CA . ILE A 1 354 ? 32.057 10.528 80.945 1.00 40.41 334 ILE A CA 1
ATOM 2613 C C . ILE A 1 354 ? 30.735 10.876 81.619 1.00 41.19 334 ILE A C 1
ATOM 2614 O O . ILE A 1 354 ? 30.676 11.803 82.434 1.00 40.67 334 ILE A O 1
ATOM 2619 N N . HIS A 1 355 ? 29.697 10.097 81.310 1.00 43.10 335 HIS A N 1
ATOM 2620 C CA . HIS A 1 355 ? 28.359 10.321 81.855 1.00 44.04 335 HIS A CA 1
ATOM 2621 C C . HIS A 1 355 ? 28.156 10.028 83.332 1.00 44.42 335 HIS A C 1
ATOM 2622 O O . HIS A 1 355 ? 27.355 10.696 83.964 1.00 44.28 335 HIS A O 1
ATOM 2629 N N . ALA A 1 356 ? 28.867 9.050 83.883 1.00 46.09 336 ALA A N 1
ATOM 2630 C CA . ALA A 1 356 ? 28.814 8.791 85.329 1.00 47.27 336 ALA A CA 1
ATOM 2631 C C . ALA A 1 356 ? 29.336 10.004 86.095 1.00 46.59 336 ALA A C 1
ATOM 2632 O O . ALA A 1 356 ? 28.901 10.274 87.214 1.00 47.16 336 ALA A O 1
ATOM 2634 N N . GLU A 1 357 ? 30.260 10.737 85.473 1.00 46.20 337 GLU A N 1
ATOM 2635 C CA . GLU A 1 357 ? 30.879 11.902 86.090 1.00 45.82 337 GLU A CA 1
ATOM 2636 C C . GLU A 1 357 ? 30.045 13.170 85.976 1.00 45.21 337 GLU A C 1
ATOM 2637 O O . GLU A 1 357 ? 30.095 14.020 86.873 1.00 45.22 337 GLU A O 1
ATOM 2643 N N . LYS A 1 358 ? 29.289 13.310 84.885 1.00 45.05 338 LYS A N 1
ATOM 2644 C CA . LYS A 1 358 ? 28.304 14.383 84.804 1.00 44.81 338 LYS A CA 1
ATOM 2645 C C . LYS A 1 358 ? 27.419 14.329 86.033 1.00 45.03 338 LYS A C 1
ATOM 2646 O O . LYS A 1 358 ? 27.175 15.345 86.676 1.00 44.73 338 LYS A O 1
ATOM 2652 N N . LEU A 1 359 ? 26.964 13.123 86.362 1.00 46.07 339 LEU A N 1
ATOM 2653 C CA . LEU A 1 359 ? 26.133 12.891 87.534 1.00 46.91 339 LEU A CA 1
ATOM 2654 C C . LEU A 1 359 ? 26.866 13.299 88.818 1.00 46.83 339 LEU A C 1
ATOM 2655 O O . LEU A 1 359 ? 26.305 13.971 89.675 1.00 46.78 339 LEU A O 1
ATOM 2660 N N . GLU A 1 360 ? 28.129 12.902 88.922 1.00 47.10 340 GLU A N 1
ATOM 2661 C CA . GLU A 1 360 ? 28.926 13.163 90.110 1.00 47.96 340 GLU A CA 1
ATOM 2662 C C . GLU A 1 360 ? 29.104 14.640 90.349 1.00 46.74 340 GLU A C 1
ATOM 2663 O O . GLU A 1 360 ? 29.001 15.094 91.485 1.00 47.63 340 GLU A O 1
ATOM 2669 N N . LYS A 1 361 ? 29.359 15.387 89.277 1.00 45.17 341 LYS A N 1
ATOM 2670 C CA . LYS A 1 361 ? 29.446 16.835 89.365 1.00 44.41 341 LYS A CA 1
ATOM 2671 C C . LYS A 1 361 ? 28.142 17.356 89.939 1.00 44.46 341 LYS A C 1
ATOM 2672 O O . LYS A 1 361 ? 28.138 18.096 90.934 1.00 45.10 341 LYS A O 1
ATOM 2678 N N . ALA A 1 362 ? 27.039 16.929 89.324 1.00 43.53 342 ALA A N 1
ATOM 2679 C CA . ALA A 1 362 ? 25.710 17.307 89.771 1.00 43.35 342 ALA A CA 1
ATOM 2680 C C . ALA A 1 362 ? 25.468 16.934 91.231 1.00 44.30 342 ALA A C 1
ATOM 2681 O O . ALA A 1 362 ? 24.978 17.752 92.000 1.00 44.80 342 ALA A O 1
ATOM 2683 N N . ARG A 1 363 ? 25.830 15.716 91.620 1.00 44.97 343 ARG A N 1
ATOM 2684 C CA . ARG A 1 363 ? 25.608 15.291 92.993 1.00 46.62 343 ARG A CA 1
ATOM 2685 C C . ARG A 1 363 ? 26.389 16.167 93.978 1.00 47.74 343 ARG A C 1
ATOM 2686 O O . ARG A 1 363 ? 25.851 16.592 95.011 1.00 49.41 343 ARG A O 1
ATOM 2694 N N . SER A 1 364 ? 27.646 16.461 93.652 1.00 47.10 344 SER A N 1
ATOM 2695 C CA . SER A 1 364 ? 28.448 17.342 94.494 1.00 47.82 344 SER A CA 1
ATOM 2696 C C . SER A 1 364 ? 27.802 18.702 94.692 1.00 47.30 344 SER A C 1
ATOM 2697 O O . SER A 1 364 ? 27.664 19.154 95.821 1.00 49.06 344 SER A O 1
ATOM 2700 N N . LEU A 1 365 ? 27.400 19.346 93.601 1.00 45.00 345 LEU A N 1
ATOM 2701 C CA . LEU A 1 365 ? 26.910 20.707 93.687 1.00 44.48 345 LEU A CA 1
ATOM 2702 C C . LEU A 1 365 ? 25.678 20.772 94.580 1.00 45.60 345 LEU A C 1
ATOM 2703 O O . LEU A 1 365 ? 25.553 21.679 95.398 1.00 46.54 345 LEU A O 1
ATOM 2708 N N . LEU A 1 366 ? 24.790 19.789 94.454 1.00 45.53 346 LEU A N 1
ATOM 2709 C CA . LEU A 1 366 ? 23.673 19.653 95.374 1.00 46.95 346 LEU A CA 1
ATOM 2710 C C . LEU A 1 366 ? 24.181 19.683 96.825 1.00 49.77 346 LEU A C 1
ATOM 2711 O O . LEU A 1 366 ? 23.595 20.341 97.686 1.00 51.44 346 LEU A O 1
ATOM 2716 N N . ILE A 1 367 ? 25.296 18.997 97.073 1.00 50.55 347 ILE A N 1
ATOM 2717 C CA . ILE A 1 367 ? 25.812 18.760 98.424 1.00 53.10 347 ILE A CA 1
ATOM 2718 C C . ILE A 1 367 ? 26.645 19.898 98.997 1.00 54.17 347 ILE A C 1
ATOM 2719 O O . ILE A 1 367 ? 26.643 20.135 100.215 1.00 56.68 347 ILE A O 1
ATOM 2724 N N . SER A 1 368 ? 27.343 20.607 98.116 1.00 52.51 348 SER A N 1
ATOM 2725 C CA . SER A 1 368 ? 28.363 21.564 98.530 1.00 53.62 348 SER A CA 1
ATOM 2726 C C . SER A 1 368 ? 28.064 22.999 98.098 1.00 52.99 348 SER A C 1
ATOM 2727 O O . SER A 1 368 ? 28.899 23.886 98.279 1.00 54.62 348 SER A O 1
ATOM 2730 N N . THR A 1 369 ? 26.882 23.230 97.537 1.00 51.21 349 THR A N 1
ATOM 2731 C CA . THR A 1 369 ? 26.606 24.500 96.900 1.00 50.23 349 THR A CA 1
ATOM 2732 C C . THR A 1 369 ? 25.179 24.997 97.089 1.00 49.93 349 THR A C 1
ATOM 2733 O O . THR A 1 369 ? 24.280 24.258 97.510 1.00 49.78 349 THR A O 1
ATOM 2737 N N . THR A 1 370 ? 24.996 26.266 96.741 1.00 49.61 350 THR A N 1
ATOM 2738 C CA . THR A 1 370 ? 23.782 27.003 97.019 1.00 49.79 350 THR A CA 1
ATOM 2739 C C . THR A 1 370 ? 22.929 27.216 95.744 1.00 47.52 350 THR A C 1
ATOM 2740 O O . THR A 1 370 ? 21.903 27.904 95.766 1.00 47.53 350 THR A O 1
ATOM 2744 N N . LEU A 1 371 ? 23.352 26.605 94.639 1.00 45.20 351 LEU A N 1
ATOM 2745 C CA . LEU A 1 371 ? 22.684 26.804 93.360 1.00 43.43 351 LEU A CA 1
ATOM 2746 C C . LEU A 1 371 ? 21.287 26.187 93.355 1.00 42.45 351 LEU A C 1
ATOM 2747 O O . LEU A 1 371 ? 21.016 25.259 94.105 1.00 42.83 351 LEU A O 1
ATOM 2752 N N . SER A 1 372 ? 20.398 26.703 92.516 1.00 41.34 352 SER A N 1
ATOM 2753 C CA . SER A 1 372 ? 19.107 26.068 92.341 1.00 40.79 352 SER A CA 1
ATOM 2754 C C . SER A 1 372 ? 19.320 24.788 91.539 1.00 39.71 352 SER A C 1
ATOM 2755 O O . SER A 1 372 ? 20.285 24.687 90.790 1.00 39.51 352 SER A O 1
ATOM 2758 N N . ILE A 1 373 ? 18.432 23.812 91.683 1.00 39.70 353 ILE A N 1
ATOM 2759 C CA . ILE A 1 373 ? 18.589 22.559 90.950 1.00 38.86 353 ILE A CA 1
ATOM 2760 C C . ILE A 1 373 ? 18.576 22.791 89.445 1.00 38.61 353 ILE A C 1
ATOM 2761 O O . ILE A 1 373 ? 19.284 22.129 88.706 1.00 38.66 353 ILE A O 1
ATOM 2766 N N . ASN A 1 374 ? 17.782 23.751 88.994 1.00 39.65 354 ASN A N 1
ATOM 2767 C CA . ASN A 1 374 ? 17.717 24.111 87.581 1.00 39.47 354 ASN A CA 1
ATOM 2768 C C . ASN A 1 374 ? 19.118 24.511 87.095 1.00 39.45 354 ASN A C 1
ATOM 2769 O O . ASN A 1 374 ? 19.605 24.008 86.066 1.00 39.08 354 ASN A O 1
ATOM 2774 N N . GLU A 1 375 ? 19.774 25.374 87.871 1.00 39.83 355 GLU A N 1
ATOM 2775 C CA . GLU A 1 375 ? 21.128 25.824 87.569 1.00 39.90 355 GLU A CA 1
ATOM 2776 C C . GLU A 1 375 ? 22.123 24.674 87.532 1.00 38.96 355 GLU A C 1
ATOM 2777 O O . GLU A 1 375 ? 22.987 24.633 86.655 1.00 38.51 355 GLU A O 1
ATOM 2783 N N . ILE A 1 376 ? 21.999 23.744 88.479 1.00 38.91 356 ILE A N 1
ATOM 2784 C CA . ILE A 1 376 ? 22.880 22.577 88.525 1.00 38.72 356 ILE A CA 1
ATOM 2785 C C . ILE A 1 376 ? 22.731 21.737 87.260 1.00 38.58 356 ILE A C 1
ATOM 2786 O O . ILE A 1 376 ? 23.720 21.376 86.620 1.00 38.14 356 ILE A O 1
ATOM 2791 N N . SER A 1 377 ? 21.486 21.453 86.892 1.00 39.32 357 SER A N 1
ATOM 2792 C CA . SER A 1 377 ? 21.197 20.711 85.672 1.00 39.43 357 SER A CA 1
ATOM 2793 C C . SER A 1 377 ? 21.878 21.352 84.454 1.00 39.31 357 SER A C 1
ATOM 2794 O O . SER A 1 377 ? 22.593 20.672 83.712 1.00 39.17 357 SER A O 1
ATOM 2797 N N . GLN A 1 378 ? 21.662 22.657 84.277 1.00 39.45 358 GLN A N 1
ATOM 2798 C CA . GLN A 1 378 ? 22.175 23.392 83.127 1.00 39.70 358 GLN A CA 1
ATOM 2799 C C . GLN A 1 378 ? 23.692 23.479 83.125 1.00 39.64 358 GLN A C 1
ATOM 2800 O O . GLN A 1 378 ? 24.328 23.210 82.106 1.00 40.79 358 GLN A O 1
ATOM 2806 N N . MET A 1 379 ? 24.287 23.845 84.257 1.00 39.01 359 MET A N 1
ATOM 2807 C CA . MET A 1 379 ? 25.743 23.935 84.331 1.00 37.89 359 MET A CA 1
ATOM 2808 C C . MET A 1 379 ? 26.412 22.555 84.132 1.00 38.08 359 MET A C 1
ATOM 2809 O O . MET A 1 379 ? 27.571 22.478 83.700 1.00 38.92 359 MET A O 1
ATOM 2814 N N . CYS A 1 380 ? 25.692 21.476 84.440 1.00 38.10 360 CYS A N 1
ATOM 2815 C CA . CYS A 1 380 ? 26.236 20.127 84.290 1.00 38.33 360 CYS A CA 1
ATOM 2816 C C . CYS A 1 380 ? 25.960 19.558 82.900 1.00 38.73 360 CYS A C 1
ATOM 2817 O O . CYS A 1 380 ? 26.151 18.367 82.661 1.00 39.54 360 CYS A O 1
ATOM 2820 N N . GLY A 1 381 ? 25.510 20.408 81.984 1.00 38.86 361 GLY A N 1
ATOM 2821 C CA . GLY A 1 381 ? 25.295 19.991 80.603 1.00 39.37 361 GLY A CA 1
ATOM 2822 C C . GLY A 1 381 ? 24.121 19.060 80.337 1.00 39.94 361 GLY A C 1
ATOM 2823 O O . GLY A 1 381 ? 24.078 18.422 79.284 1.00 41.01 361 GLY A O 1
ATOM 2824 N N . TYR A 1 382 ? 23.160 18.976 81.261 1.00 39.61 362 TYR A N 1
ATOM 2825 C CA . TYR A 1 382 ? 21.937 18.195 80.994 1.00 40.16 362 TYR A CA 1
ATOM 2826 C C . TYR A 1 382 ? 20.980 18.950 80.078 1.00 40.92 362 TYR A C 1
ATOM 2827 O O . TYR A 1 382 ? 20.896 20.173 80.151 1.00 40.87 362 TYR A O 1
ATOM 2836 N N . PRO A 1 383 ? 20.264 18.218 79.203 1.00 42.12 363 PRO A N 1
ATOM 2837 C CA . PRO A 1 383 ? 19.364 18.816 78.215 1.00 42.88 363 PRO A CA 1
ATOM 2838 C C . PRO A 1 383 ? 18.133 19.424 78.839 1.00 42.17 363 PRO A C 1
ATOM 2839 O O . PRO A 1 383 ? 17.642 20.421 78.340 1.00 42.59 363 PRO A O 1
ATOM 2843 N N . SER A 1 384 ? 17.625 18.803 79.899 1.00 41.62 364 SER A N 1
ATOM 2844 C CA . SER A 1 384 ? 16.479 19.329 80.646 1.00 41.55 364 SER A CA 1
ATOM 2845 C C . SER A 1 384 ? 16.591 18.946 82.115 1.00 40.80 364 SER A C 1
ATOM 2846 O O . SER A 1 384 ? 17.315 18.009 82.468 1.00 40.67 364 SER A O 1
ATOM 2849 N N . LEU A 1 385 ? 15.898 19.688 82.973 1.00 40.60 365 LEU A N 1
ATOM 2850 C CA . LEU A 1 385 ? 15.875 19.366 84.393 1.00 39.95 365 LEU A CA 1
ATOM 2851 C C . LEU A 1 385 ? 15.133 18.041 84.605 1.00 41.23 365 LEU A C 1
ATOM 2852 O O . LEU A 1 385 ? 15.458 17.274 85.513 1.00 41.77 365 LEU A O 1
ATOM 2857 N N . GLN A 1 386 ? 14.151 17.756 83.765 1.00 42.19 366 GLN A N 1
ATOM 2858 C CA . GLN A 1 386 ? 13.489 16.473 83.878 1.00 43.84 366 GLN A CA 1
ATOM 2859 C C . GLN A 1 386 ? 14.472 15.339 83.557 1.00 44.14 366 GLN A C 1
ATOM 2860 O O . GLN A 1 386 ? 14.486 14.323 84.244 1.00 45.47 366 GLN A O 1
ATOM 2866 N N . TYR A 1 387 ? 15.317 15.510 82.550 1.00 43.46 367 TYR A N 1
ATOM 2867 C CA . TYR A 1 387 ? 16.243 14.434 82.204 1.00 43.85 367 TYR A CA 1
ATOM 2868 C C . TYR A 1 387 ? 17.207 14.108 83.352 1.00 42.73 367 TYR A C 1
ATOM 2869 O O . TYR A 1 387 ? 17.418 12.937 83.696 1.00 43.67 367 TYR A O 1
ATOM 2878 N N . PHE A 1 388 ? 17.784 15.152 83.937 1.00 41.21 368 PHE A N 1
ATOM 2879 C CA . PHE A 1 388 ? 18.613 15.025 85.130 1.00 40.30 368 PHE A CA 1
ATOM 2880 C C . PHE A 1 388 ? 17.869 14.325 86.261 1.00 41.25 368 PHE A C 1
ATOM 2881 O O . PHE A 1 388 ? 18.417 13.420 86.897 1.00 41.65 368 PHE A O 1
ATOM 2889 N N . TYR A 1 389 ? 16.621 14.744 86.499 1.00 41.48 369 TYR A N 1
ATOM 2890 C CA . TYR A 1 389 ? 15.791 14.143 87.537 1.00 42.58 369 TYR A CA 1
ATOM 2891 C C . TYR A 1 389 ? 15.764 12.638 87.306 1.00 44.67 369 TYR A C 1
ATOM 2892 O O . TYR A 1 389 ? 16.125 11.863 88.197 1.00 45.75 369 TYR A O 1
ATOM 2901 N N . SER A 1 390 ? 15.382 12.256 86.085 1.00 45.87 370 SER A N 1
ATOM 2902 C CA . SER A 1 390 ? 15.339 10.861 85.603 1.00 48.06 370 SER A CA 1
ATOM 2903 C C . SER A 1 390 ? 16.651 10.089 85.840 1.00 48.03 370 SER A C 1
ATOM 2904 O O . SER A 1 390 ? 16.659 9.037 86.492 1.00 49.53 370 SER A O 1
ATOM 2907 N N . VAL A 1 391 ? 17.752 10.628 85.324 1.00 46.21 371 VAL A N 1
ATOM 2908 C CA . VAL A 1 391 ? 19.049 10.007 85.505 1.00 46.41 371 VAL A CA 1
ATOM 2909 C C . VAL A 1 391 ? 19.430 9.938 86.988 1.00 46.57 371 VAL A C 1
ATOM 2910 O O . VAL A 1 391 ? 19.949 8.916 87.447 1.00 47.97 371 VAL A O 1
ATOM 2914 N N . PHE A 1 392 ? 19.160 11.010 87.732 1.00 45.72 372 PHE A N 1
ATOM 2915 C CA . PHE A 1 392 ? 19.545 11.071 89.140 1.00 46.55 372 PHE A CA 1
ATOM 2916 C C . PHE A 1 392 ? 18.778 10.057 89.974 1.00 49.45 372 PHE A C 1
ATOM 2917 O O . PHE A 1 392 ? 19.363 9.409 90.846 1.00 50.85 372 PHE A O 1
ATOM 2925 N N . LYS A 1 393 ? 17.480 9.919 89.696 1.00 50.84 373 LYS A N 1
ATOM 2926 C CA . LYS A 1 393 ? 16.606 9.014 90.435 1.00 53.60 373 LYS A CA 1
ATOM 2927 C C . LYS A 1 393 ? 16.945 7.545 90.172 1.00 56.36 373 LYS A C 1
ATOM 2928 O O . LYS A 1 393 ? 16.668 6.683 91.004 1.00 58.74 373 LYS A O 1
ATOM 2934 N N . LYS A 1 394 ? 17.544 7.265 89.019 1.00 56.67 374 LYS A N 1
ATOM 2935 C CA . LYS A 1 394 ? 18.044 5.926 88.707 1.00 59.72 374 LYS A CA 1
ATOM 2936 C C . LYS A 1 394 ? 19.289 5.570 89.522 1.00 60.16 374 LYS A C 1
ATOM 2937 O O . LYS A 1 394 ? 19.370 4.477 90.076 1.00 62.79 374 LYS A O 1
ATOM 2943 N N . ALA A 1 395 ? 20.261 6.483 89.585 1.00 58.04 375 ALA A N 1
ATOM 2944 C CA . ALA A 1 395 ? 21.557 6.165 90.185 1.00 58.53 375 ALA A CA 1
ATOM 2945 C C . ALA A 1 395 ? 21.462 6.037 91.695 1.00 60.51 375 ALA A C 1
ATOM 2946 O O . ALA A 1 395 ? 21.995 5.093 92.275 1.00 62.99 375 ALA A O 1
ATOM 2948 N N . TYR A 1 396 ? 20.786 6.993 92.321 1.00 60.18 376 TYR A N 1
ATOM 2949 C CA . TYR A 1 396 ? 20.515 6.974 93.752 1.00 62.37 376 TYR A CA 1
ATOM 2950 C C . TYR A 1 396 ? 19.014 6.858 93.759 1.00 64.41 376 TYR A C 1
ATOM 2951 O O . TYR A 1 396 ? 18.406 6.934 92.697 1.00 64.44 376 TYR A O 1
ATOM 2960 N N . ASP A 1 397 ? 18.376 6.648 94.896 1.00 67.10 377 ASP A N 1
ATOM 2961 C CA . ASP A 1 397 ? 16.949 6.373 94.793 1.00 69.15 377 ASP A CA 1
ATOM 2962 C C . ASP A 1 397 ? 16.037 7.516 95.162 1.00 68.31 377 ASP A C 1
ATOM 2963 O O . ASP A 1 397 ? 14.843 7.501 94.859 1.00 69.48 377 ASP A O 1
ATOM 2968 N N . THR A 1 398 ? 16.613 8.529 95.783 1.00 66.82 378 THR A N 1
ATOM 2969 C CA . THR A 1 398 ? 15.863 9.719 96.130 1.00 65.61 378 THR A CA 1
ATOM 2970 C C . THR A 1 398 ? 15.846 10.632 94.907 1.00 62.24 378 THR A C 1
ATOM 2971 O O . THR A 1 398 ? 16.326 10.248 93.842 1.00 61.03 378 THR A O 1
ATOM 2975 N N . THR A 1 399 ? 15.270 11.820 95.055 1.00 60.97 379 THR A N 1
ATOM 2976 C CA . THR A 1 399 ? 15.251 12.821 93.986 1.00 58.27 379 THR A CA 1
ATOM 2977 C C . THR A 1 399 ? 16.363 13.832 94.270 1.00 56.39 379 THR A C 1
ATOM 2978 O O . THR A 1 399 ? 16.805 13.930 95.409 1.00 57.51 379 THR A O 1
ATOM 2982 N N . PRO A 1 400 ? 16.832 14.580 93.251 1.00 54.11 380 PRO A N 1
ATOM 2983 C CA . PRO A 1 400 ? 17.801 15.640 93.557 1.00 52.88 380 PRO A CA 1
ATOM 2984 C C . PRO A 1 400 ? 17.412 16.444 94.807 1.00 54.12 380 PRO A C 1
ATOM 2985 O O . PRO A 1 400 ? 18.246 16.665 95.690 1.00 54.88 380 PRO A O 1
ATOM 2989 N N . LYS A 1 401 ? 16.143 16.836 94.883 1.00 54.86 381 LYS A N 1
ATOM 2990 C CA . LYS A 1 401 ? 15.602 17.596 96.014 1.00 56.45 381 LYS A CA 1
ATOM 2991 C C . LYS A 1 401 ? 15.711 16.880 97.368 1.00 58.62 381 LYS A C 1
ATOM 2992 O O . LYS A 1 401 ? 16.244 17.451 98.322 1.00 59.51 381 LYS A O 1
ATOM 2998 N N . GLU A 1 402 ? 15.194 15.649 97.444 1.00 59.86 382 GLU A N 1
ATOM 2999 C CA . GLU A 1 402 ? 15.288 14.808 98.649 1.00 62.58 382 GLU A CA 1
ATOM 3000 C C . GLU A 1 402 ? 16.734 14.667 99.118 1.00 62.42 382 GLU A C 1
ATOM 3001 O O . GLU A 1 402 ? 17.041 14.884 100.289 1.00 64.16 382 GLU A O 1
ATOM 3007 N N . TYR A 1 403 ? 17.613 14.326 98.178 1.00 60.57 383 TYR A N 1
ATOM 3008 C CA . TYR A 1 403 ? 19.029 14.077 98.440 1.00 60.30 383 TYR A CA 1
ATOM 3009 C C . TYR A 1 403 ? 19.735 15.294 99.029 1.00 59.99 383 TYR A C 1
ATOM 3010 O O . TYR A 1 403 ? 20.629 15.161 99.869 1.00 61.09 383 TYR A O 1
ATOM 3019 N N . ARG A 1 404 ? 19.327 16.477 98.582 1.00 58.59 384 ARG A N 1
ATOM 3020 C CA . ARG A 1 404 ? 19.835 17.719 99.142 1.00 58.80 384 ARG A CA 1
ATOM 3021 C C . ARG A 1 404 ? 19.478 17.897 100.630 1.00 62.20 384 ARG A C 1
ATOM 3022 O O . ARG A 1 404 ? 20.359 18.204 101.433 1.00 63.68 384 ARG A O 1
ATOM 3030 N N . ASP A 1 405 ? 18.210 17.694 100.995 1.00 63.70 385 ASP A N 1
ATOM 3031 C CA . ASP A 1 405 ? 17.778 17.861 102.390 1.00 67.41 385 ASP A CA 1
ATOM 3032 C C . ASP A 1 405 ? 18.495 16.891 103.325 1.00 70.19 385 ASP A C 1
ATOM 3033 O O . ASP A 1 405 ? 18.920 17.271 104.408 1.00 72.86 385 ASP A O 1
ATOM 3038 N N . VAL A 1 406 ? 18.643 15.644 102.895 1.00 70.32 386 VAL A N 1
ATOM 3039 C CA . VAL A 1 406 ? 19.245 14.602 103.726 1.00 73.15 386 VAL A CA 1
ATOM 3040 C C . VAL A 1 406 ? 20.781 14.706 103.813 1.00 73.15 386 VAL A C 1
ATOM 3041 O O . VAL A 1 406 ? 21.380 14.306 104.811 1.00 76.04 386 VAL A O 1
ATOM 3045 N N . ASN A 1 407 ? 21.412 15.284 102.794 1.00 70.39 387 ASN A N 1
ATOM 3046 C CA . ASN A 1 407 ? 22.871 15.223 102.673 1.00 70.07 387 ASN A CA 1
ATOM 3047 C C . ASN A 1 407 ? 23.634 16.545 102.547 1.00 69.25 387 ASN A C 1
ATOM 3048 O O . ASN A 1 407 ? 24.848 16.522 102.339 1.00 68.92 387 ASN A O 1
ATOM 3053 N N . SER A 1 408 ? 22.955 17.684 102.670 1.00 69.45 388 SER A N 1
ATOM 3054 C CA . SER A 1 408 ? 23.596 18.977 102.382 1.00 68.89 388 SER A CA 1
ATOM 3055 C C . SER A 1 408 ? 24.707 19.376 103.367 1.00 71.86 388 SER A C 1
ATOM 3056 O O . SER A 1 408 ? 24.685 18.976 104.534 1.00 75.31 388 SER A O 1
ATOM 3059 N N . GLU A 1 409 ? 25.661 20.176 102.874 1.00 71.13 389 GLU A N 1
ATOM 3060 C CA . GLU A 1 409 ? 26.883 20.585 103.607 1.00 73.47 389 GLU A CA 1
ATOM 3061 C C . GLU A 1 409 ? 27.714 19.431 104.176 1.00 75.40 389 GLU A C 1
ATOM 3062 O O . GLU A 1 409 ? 28.480 18.789 103.439 1.00 73.91 389 GLU A O 1
#

Secondary structure (DSSP, 8-state):
-----EEEEEE--TTSHHHHHHHHHHHHHHHHHT--EEEEE-------SEEEEETT-HHHHHHHTT--S-EEEEEE--SSGGGS-SSEEEEE-HHHHHHHHHHHHHHTT--EEEEE---TTS--HHHHHHHHHHHHHHTTSSSPPEEE--S-SS-SSHHHHHHHHHHHHHHSPTTEEEEESSHHHHHHHHHHHHHHT--TTTTSEEEESS--S-SSS--SSPPEEEEP-HHHHHHHHHHHHHHHHTT---PPPEEEE---EEE--GGG-------HHHHHHHHHHHHHGGGT--HHHHHHHTT--HHHHHHHHHHHHSS-HHHHHHHHHHHHHHHHHHH----HHHHHHHTT-S-HHHHHHHHHHHSSS-HHHHHHHH--

Radius of gyration: 24.11 Å; Cα contacts (8 Å, |Δi|>4): 679; chains: 1; bounding box: 48×53×72 Å

Solvent-accessible surface area: 19269 Å² total; per-residue (Å²): 207,173,118,138,119,45,96,0,0,0,5,1,60,68,88,100,13,35,10,98,63,0,26,78,0,1,28,79,15,52,124,77,41,124,15,51,14,53,46,98,91,38,35,152,140,161,58,14,56,0,0,0,0,26,5,28,40,125,119,1,43,126,55,8,59,142,43,148,44,35,21,0,0,0,0,2,8,17,114,99,80,140,52,29,7,106,15,20,0,1,0,2,31,1,88,13,0,0,60,24,0,17,90,16,0,101,144,49,62,4,47,61,2,0,0,2,0,16,17,127,95,20,57,77,61,41,3,69,34,9,19,105,2,1,123,88,26,13,86,169,33,168,94,205,20,68,33,41,65,10,55,31,99,79,39,127,67,131,100,78,4,9,69,112,1,11,90,25,1,116,90,4,66,53,44,3,0,0,0,0,0,20,1,40,14,0,14,30,0,4,35,0,5,46,126,59,132,15,4,2,1,3,53,1,1,0,0,0,0,25,56,24,138,122,21,217,70,114,24,125,5,44,1,0,0,0,11,20,2,3,93,95,0,0,57,46,0,0,95,13,0,58,101,20,23,104,170,76,166,42,113,86,43,81,64,82,4,77,21,95,143,38,27,93,75,51,0,0,44,25,109,83,7,74,23,100,12,0,5,58,0,1,15,47,0,16,14,37,0,27,127,59,24,141,14,70,63,0,18,119,49,22,74,57,71,113,88,57,0,43,112,82,0,143,124,50,35,55,90,65,0,103,40,23,3,84,47,9,17,15,47,39,0,55,48,54,0,33,71,38,132,58,68,24,76,74,0,2,124,124,1,35,17,112,52,75,150,108,0,87,46,41,0,88,168,56,54,133,51,25,4,144,90,34,46,121,123,62,55,170

CATH classification: 3.40.50.2300 (+2 more: 3.40.50.2300, 1.10.10.60)

Foldseek 3Di:
DQPDEWEEEEAFDPPDPLRVLLVVLLVVLCVVVVHRYHYDDVYPDPHIQEYEYAPLDPVVLVVCVPPPHAYEYEYADDPDPVVDRQHAYEHADLLLLLVQVVVVLVVQVQQAEEEEFADVVDSRVSRVVNVVSNQVVNVPTPDGYYYDHFQHLPHPDLVVRLVVLLVVVVVDFFRYEYEYAAVQRQVSNQVSCVVVVPFAPLGYATAYEDPDQDYPDHHPFDHKYFHIPSSVSSNVRSVVSVCVSVVDDDDRHYHYGYTPHIGDGRRSPYDPHDDVLVSSLLSVLLRCLLVDDDVVVSCVRRVHDPVVSQVVCCVGPVDGSVVSSVVNLLVQLLVCLAEHDDDNQVSCVSSNHPGSVVSQVVNCVVPPDGSVVSSVVHHD

Nearest PDB structures (foldseek):
  4fe7-assembly1_A-2  TM=1.003E+00  e=1.036E-78  Escherichia coli
  3miz-assembly1_A  TM=7.223E-01  e=1.881E-11  Rhizobium etli CFN 42
  4kmr-assembly1_B  TM=7.009E-01  e=1.064E-10  Sanguibacter keddieii DSM 10542
  5ocp-assembly2_B  TM=6.854E-01  e=6.387E-10  Shewanella sp. ANA-3
  3w6v-assembly1_A  TM=8.427E-01  e=3.697E-06  Streptomyces griseus

Sequence (380 aa):
MFTKRHRITLLFNANKAYDRQVVEGVGEYLQASQSEWDIFIEEFRWLGDGVIADFDDKQIEQALADVDVPIVGVGGSYHLAESYPPVHYIATDNYALVESAFLHLKEKGVNRFAFYGLPESSGKRWATEREYAFRQLVAEEKYRGVVYQGLETAPENWQHAQNRLADWLQTLPPQTGIIAVTDARARHILQVCEHLHIPVPEKLCVIGIDNEELTRYLSRVALSSVAQGARQMGYQAAKLLHRLLDKEEMPLQRILVPPVRVIERRSTDYRSLTDPAVIQAMHYIRNHACKGIKVDQVLDAVGISRSNLEKRFKEEVGETIHAMIHAEKLEKARSLLISTTLSINEISQMCGYPSLQYFYSVFKKAYDTTPKEYRDVNSE

InterPro domains:
  IPR009057 Homedomain-like superfamily [SSF46689] (284-333)
  IPR009057 Homedomain-like superfamily [SSF46689] (338-385)
  IPR018060 AraC-like, DNA binding HTH domain [PF12833] (309-384)
  IPR018060 AraC-like, DNA binding HTH domain [PS01124] (288-386)
  IPR018060 AraC-like, DNA binding HTH domain [SM00342] (301-384)
  IPR018062 HTH domain AraC-type, conserved site [PS00041] (338-380)
  IPR020449 Transcription regulator HTH, AraC- type, HTH domain [PR00032] (353-368)
  IPR020449 Transcription regulator HTH, AraC- type, HTH domain [PR00032] (368-384)
  IPR028082 Periplasmic binding protein-like I [SSF53822] (10-298)
  IPR046335 Transcriptional regulator LacI/GalR-like, sensor domain [PF13377] (113-277)
  IPR054031 Xylose operon regulatory protein, N-terminal domain [PF22177] (7-104)

GO terms:
  GO:0003700 DNA-binding transcription factor activity (F, IDA)
  GO:0006355 regulation of DNA-templated transcription (P, IDA)